Protein AF-0000000068605103 (afdb_homodimer)

InterPro domains:
  IPR018706 Protein of unknown function DUF2214, membrane [PF09980] (29-174)

Foldseek 3Di:
DPPPPPPPPPPPPPPPPPPPLPDADPVVLVVLVVLQVVLLVLLLVLLVLLLVLQAWQHDPVSLVSNLVSLVSNVVSLVSNVVSVVCQQPPRHPHVLFLLQFQLSLVLLLLSLLLVLLSLQVNLLSVVQVVCVVVVNHDIHDRVNSVVNNVSSVSNNVSSVCSVVSVVCSSVRVRGGNPHGSCVSVVVSVVSNVVSNVVSNVCNVPPDDDDD/DPPPPPPPPPPPPPPVPPPPLPPADPVVLVVLVVLQVVLLVLLLVLLVLLLVLQAWQHDPVSLVSNLVSLVSNVVSLVSNVVSVVCQQPPRHPHVLQLLQQQLSLVLLLLSLLLVLLSLQVNLLSVVQVVCVVVVNHDIHDRVNSVSNNVSSVSNNVSSVCSVVSVVCSSVRNRGGNPHGSCVSVVVSVVSNVVSNVVSNVCNVPPDDDDD

Solvent-accessible surface area (backbone atoms only — not comparable to full-atom values): 22193 Å² total; per-residue (Å²): 134,82,78,78,77,76,75,71,78,78,74,76,72,71,70,76,69,70,76,71,78,72,78,74,54,50,66,61,38,17,49,36,49,21,44,26,51,46,14,50,51,40,30,42,34,19,48,46,49,37,58,71,55,61,44,52,60,52,52,70,67,47,51,50,49,41,50,51,22,52,50,46,26,53,54,19,49,50,39,27,53,53,24,44,51,45,30,39,59,65,56,55,85,29,44,75,53,52,45,14,20,60,39,46,38,50,33,51,34,45,47,39,53,38,58,23,52,44,42,23,49,51,50,49,50,51,52,50,52,52,31,42,74,71,70,54,73,68,66,45,44,60,67,58,30,52,52,44,44,54,50,48,51,52,35,54,52,38,66,64,44,37,48,46,32,48,28,33,38,77,52,47,76,59,56,33,86,86,47,53,46,61,74,47,48,48,61,39,54,53,47,37,54,53,41,34,53,50,23,45,50,50,45,76,65,64,75,75,80,80,129,133,84,79,76,79,76,77,71,78,78,73,76,74,72,70,75,68,70,76,73,79,73,78,74,54,47,65,62,39,16,51,35,50,22,45,27,52,45,15,49,52,41,30,42,34,18,50,44,47,38,57,72,56,61,43,52,60,52,52,71,68,47,52,49,51,40,51,52,23,53,50,47,26,51,55,18,49,50,39,27,52,54,24,44,49,45,30,40,58,67,56,55,83,28,45,76,53,52,44,16,21,60,34,45,39,49,32,51,34,46,49,37,54,40,57,24,53,45,41,24,50,52,50,48,50,49,51,50,52,53,31,43,76,71,70,54,73,69,66,46,43,61,69,58,28,50,54,43,47,54,50,48,51,53,36,52,52,36,66,65,44,37,49,45,33,49,28,30,33,76,55,49,52,67,57,32,85,84,47,52,46,60,73,47,47,48,61,39,55,52,46,37,54,53,41,33,52,51,23,45,50,49,45,76,66,63,74,77,79,80,128

Radius of gyration: 28.88 Å; Cα contacts (8 Å, |Δi|>4): 483; chains: 2; bounding box: 96×105×71 Å

Structure (mmCIF, N/CA/C/O backbone):
data_AF-0000000068605103-model_v1
#
loop_
_entity.id
_entity.type
_entity.pdbx_description
1 polymer 'Uncharacterized protein'
#
loop_
_atom_site.group_PDB
_atom_site.id
_atom_site.type_symbol
_atom_site.label_atom_id
_atom_site.label_alt_id
_atom_site.label_comp_id
_atom_site.label_asym_id
_atom_site.label_entity_id
_atom_site.label_seq_id
_atom_site.pdbx_PDB_ins_code
_atom_site.Cartn_x
_atom_site.Cartn_y
_atom_site.Cartn_z
_atom_site.occupancy
_atom_site.B_iso_or_equiv
_atom_site.auth_seq_id
_atom_site.auth_comp_id
_atom_site.auth_asym_id
_atom_site.auth_atom_id
_atom_site.pdbx_PDB_model_num
ATOM 1 N N . MET A 1 1 ? 50.688 -70.75 -9.922 1 29.94 1 MET A N 1
ATOM 2 C CA . MET A 1 1 ? 49.281 -70.562 -10.25 1 29.94 1 MET A CA 1
ATOM 3 C C . MET A 1 1 ? 48.719 -69.312 -9.57 1 29.94 1 MET A C 1
ATOM 5 O O . MET A 1 1 ? 48.219 -69.375 -8.445 1 29.94 1 MET A O 1
ATOM 9 N N . LYS A 1 2 ? 49.5 -68.188 -9.656 1 34 2 LYS A N 1
ATOM 10 C CA . LYS A 1 2 ? 49.188 -66.938 -9.055 1 34 2 LYS A CA 1
ATOM 11 C C . LYS A 1 2 ? 47.875 -66.375 -9.617 1 34 2 LYS A C 1
ATOM 13 O O . LYS A 1 2 ? 47.75 -66.125 -10.82 1 34 2 LYS A O 1
ATOM 18 N N . LYS A 1 3 ? 46.719 -66.812 -8.992 1 37.5 3 LYS A N 1
ATOM 19 C CA . LYS A 1 3 ? 45.375 -66.375 -9.344 1 37.5 3 LYS A CA 1
ATOM 20 C C . LYS A 1 3 ? 45.281 -64.812 -9.258 1 37.5 3 LYS A C 1
ATOM 22 O O . LYS A 1 3 ? 45.531 -64.25 -8.195 1 37.5 3 LYS A O 1
ATOM 27 N N . THR A 1 4 ? 45.625 -64.062 -10.297 1 34.16 4 THR A N 1
ATOM 28 C CA . THR A 1 4 ? 45.438 -62.656 -10.461 1 34.16 4 THR A CA 1
ATOM 29 C C . THR A 1 4 ? 43.969 -62.281 -10.258 1 34.16 4 THR A C 1
ATOM 31 O O . THR A 1 4 ? 43.094 -62.719 -11.016 1 34.16 4 THR A O 1
ATOM 34 N N . VAL A 1 5 ? 43.531 -62.062 -8.969 1 35.25 5 VAL A N 1
ATOM 35 C CA . VAL A 1 5 ? 42.188 -61.625 -8.594 1 35.25 5 VAL A CA 1
ATOM 36 C C . VAL A 1 5 ? 41.844 -60.344 -9.32 1 35.25 5 VAL A C 1
ATOM 38 O O . VAL A 1 5 ? 42.562 -59.344 -9.195 1 35.25 5 VAL A O 1
ATOM 41 N N . ALA A 1 6 ? 41.281 -60.406 -10.547 1 37.56 6 ALA A N 1
ATOM 42 C CA . ALA A 1 6 ? 40.719 -59.312 -11.305 1 37.56 6 ALA A CA 1
ATOM 43 C C . ALA A 1 6 ? 39.75 -58.5 -10.445 1 37.56 6 ALA A C 1
ATOM 45 O O . ALA A 1 6 ? 38.75 -59.031 -9.945 1 37.56 6 ALA A O 1
ATOM 46 N N . ILE A 1 7 ? 40.219 -57.531 -9.625 1 36.25 7 ILE A N 1
ATOM 47 C CA . ILE A 1 7 ? 39.406 -56.594 -8.867 1 36.25 7 ILE A CA 1
ATOM 48 C C . ILE A 1 7 ? 38.531 -55.812 -9.82 1 36.25 7 ILE A C 1
ATOM 50 O O . ILE A 1 7 ? 39 -55.062 -10.664 1 36.25 7 ILE A O 1
ATOM 54 N N . ALA A 1 8 ? 37.438 -56.438 -10.359 1 39.22 8 ALA A N 1
ATOM 55 C CA . ALA A 1 8 ? 36.469 -55.656 -11.133 1 39.22 8 ALA A CA 1
ATOM 56 C C . ALA A 1 8 ? 36.062 -54.406 -10.367 1 39.22 8 ALA A C 1
ATOM 58 O O . ALA A 1 8 ? 35.719 -54.5 -9.188 1 39.22 8 ALA A O 1
ATOM 59 N N . PRO A 1 9 ? 36.531 -53.188 -10.797 1 35.81 9 PRO A N 1
ATOM 60 C CA . PRO A 1 9 ? 36.031 -51.969 -10.156 1 35.81 9 PRO A CA 1
ATOM 61 C C . PRO A 1 9 ? 34.5 -51.875 -10.117 1 35.81 9 PRO A C 1
ATOM 63 O O . PRO A 1 9 ? 33.844 -52.125 -11.125 1 35.81 9 PRO A O 1
ATOM 66 N N . ALA A 1 10 ? 33.875 -52.312 -8.977 1 37.91 10 ALA A N 1
ATOM 67 C CA . ALA A 1 10 ? 32.469 -52 -8.734 1 37.91 10 ALA A CA 1
ATOM 68 C C . ALA A 1 10 ? 32.156 -50.531 -9.047 1 37.91 10 ALA A C 1
ATOM 70 O O . ALA A 1 10 ? 32.719 -49.625 -8.422 1 37.91 10 ALA A O 1
ATOM 71 N N . VAL A 1 11 ? 31.906 -50.219 -10.367 1 36.34 11 VAL A N 1
ATOM 72 C CA . VAL A 1 11 ? 31.359 -48.906 -10.68 1 36.34 11 VAL A CA 1
ATOM 73 C C . VAL A 1 11 ? 30.156 -48.625 -9.773 1 36.34 11 VAL A C 1
ATOM 75 O O . VAL A 1 11 ? 29.203 -49.375 -9.742 1 36.34 11 VAL A O 1
ATOM 78 N N . LEU A 1 12 ? 30.328 -48.031 -8.602 1 35.56 12 LEU A N 1
ATOM 79 C CA . LEU A 1 12 ? 29.281 -47.438 -7.785 1 35.56 12 LEU A CA 1
ATOM 80 C C . LEU A 1 12 ? 28.312 -46.656 -8.648 1 35.56 12 LEU A C 1
ATOM 82 O O . LEU A 1 12 ? 28.672 -45.625 -9.25 1 35.56 12 LEU A O 1
ATOM 86 N N . GLY A 1 13 ? 27.5 -47.375 -9.453 1 31.44 13 GLY A N 1
ATOM 87 C CA . GLY A 1 13 ? 26.391 -46.656 -10.047 1 31.44 13 GLY A CA 1
ATOM 88 C C . GLY A 1 13 ? 25.672 -45.75 -9.055 1 31.44 13 GLY A C 1
ATOM 89 O O . GLY A 1 13 ? 24.969 -46.25 -8.172 1 31.44 13 GLY A O 1
ATOM 90 N N . MET A 1 14 ? 26.281 -44.688 -8.555 1 35.03 14 MET A N 1
ATOM 91 C CA . MET A 1 14 ? 25.5 -43.719 -7.824 1 35.03 14 MET A CA 1
ATOM 92 C C . MET A 1 14 ? 24.188 -43.406 -8.539 1 35.03 14 MET A C 1
ATOM 94 O O . MET A 1 14 ? 24.188 -42.875 -9.641 1 35.03 14 MET A O 1
ATOM 98 N N . CYS A 1 15 ? 23.219 -44.312 -8.492 1 35.41 15 CYS A N 1
ATOM 99 C CA . CYS A 1 15 ? 21.875 -43.875 -8.875 1 35.41 15 CYS A CA 1
ATOM 100 C C . CYS A 1 15 ? 21.594 -42.469 -8.359 1 35.41 15 CYS A C 1
ATOM 102 O O . CYS A 1 15 ? 21.688 -42.219 -7.16 1 35.41 15 CYS A O 1
ATOM 104 N N . ALA A 1 16 ? 21.859 -41.438 -9.117 1 36.69 16 ALA A N 1
ATOM 105 C CA . ALA A 1 16 ? 21.281 -40.125 -8.852 1 36.69 16 ALA A CA 1
ATOM 106 C C . ALA A 1 16 ? 19.828 -40.219 -8.414 1 36.69 16 ALA A C 1
ATOM 108 O O . ALA A 1 16 ? 18.953 -40.562 -9.211 1 36.69 16 ALA A O 1
ATOM 109 N N . ALA A 1 17 ? 19.531 -40.938 -7.305 1 37.88 17 ALA A N 1
ATOM 110 C CA . ALA A 1 17 ? 18.203 -40.625 -6.789 1 37.88 17 ALA A CA 1
ATOM 111 C C . ALA A 1 17 ? 17.812 -39.188 -7.09 1 37.88 17 ALA A C 1
ATOM 113 O O . ALA A 1 17 ? 18.547 -38.25 -6.75 1 37.88 17 ALA A O 1
ATOM 114 N N . GLY A 1 18 ? 17.25 -38.875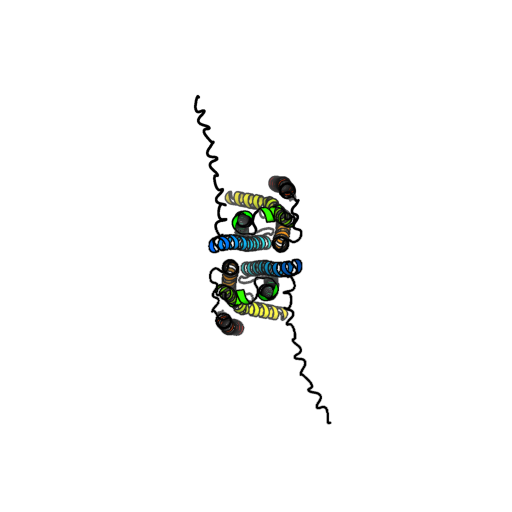 -8.156 1 39.62 18 GLY A N 1
ATOM 115 C CA . GLY A 1 18 ? 16.641 -37.594 -8.383 1 39.62 18 GLY A CA 1
ATOM 116 C C . GLY A 1 18 ? 16.156 -36.906 -7.109 1 39.62 18 GLY A C 1
ATOM 117 O O . GLY A 1 18 ? 15.461 -37.531 -6.305 1 39.62 18 GLY A O 1
ATOM 118 N N . ALA A 1 19 ? 16.953 -36.094 -6.445 1 40.22 19 ALA A N 1
ATOM 119 C CA . ALA A 1 19 ? 16.438 -35.25 -5.371 1 40.22 19 ALA A CA 1
ATOM 120 C C . ALA A 1 19 ? 14.938 -35 -5.527 1 40.22 19 ALA A C 1
ATOM 122 O O . ALA A 1 19 ? 14.5 -34.406 -6.512 1 40.22 19 ALA A O 1
ATOM 123 N N . ALA A 1 20 ? 14.094 -35.812 -5.223 1 44.03 20 ALA A N 1
ATOM 124 C CA . ALA A 1 20 ? 12.656 -35.531 -5.121 1 44.03 20 ALA A CA 1
ATOM 125 C C . ALA A 1 20 ? 12.398 -34.062 -4.77 1 44.03 20 ALA A C 1
ATOM 127 O O . ALA A 1 20 ? 12.945 -33.562 -3.795 1 44.03 20 ALA A O 1
ATOM 128 N N . GLU A 1 21 ? 12.273 -32.938 -5.629 1 51.22 21 GLU A N 1
ATOM 129 C CA . GLU A 1 21 ? 11.844 -31.547 -5.422 1 51.22 21 GLU A CA 1
ATOM 130 C C . GLU A 1 21 ? 10.914 -31.438 -4.219 1 51.22 21 GLU A C 1
ATOM 132 O O . GLU A 1 21 ? 9.797 -31.953 -4.238 1 51.22 21 GLU A O 1
ATOM 137 N N . ALA A 1 22 ? 11.391 -31.594 -3.021 1 55.94 22 ALA A N 1
ATOM 138 C CA . ALA A 1 22 ? 10.625 -31.453 -1.785 1 55.94 22 ALA A CA 1
ATOM 139 C C . ALA A 1 22 ? 9.445 -30.5 -1.97 1 55.94 22 ALA A C 1
ATOM 141 O O . ALA A 1 22 ? 9.586 -29.438 -2.582 1 55.94 22 ALA A O 1
ATOM 142 N N . ALA A 1 23 ? 8.266 -30.953 -1.897 1 77.44 23 ALA A N 1
ATOM 143 C CA . ALA A 1 23 ? 7.02 -30.203 -2.029 1 77.44 23 ALA A CA 1
ATOM 144 C C . ALA A 1 23 ? 7.059 -28.922 -1.208 1 77.44 23 ALA A C 1
ATOM 146 O O . ALA A 1 23 ? 7.539 -28.922 -0.072 1 77.44 23 ALA A O 1
ATOM 147 N N . VAL A 1 24 ? 6.98 -27.703 -1.813 1 88.94 24 VAL A N 1
ATOM 148 C CA . VAL A 1 24 ? 6.961 -26.375 -1.186 1 88.94 24 VAL A CA 1
ATOM 149 C C . VAL A 1 24 ? 5.891 -26.344 -0.098 1 88.94 24 VAL A C 1
ATOM 151 O O . VAL A 1 24 ? 4.75 -26.75 -0.326 1 88.94 24 VAL A O 1
ATOM 154 N N . ASP A 1 25 ? 6.305 -26.094 1.139 1 96.31 25 ASP A N 1
ATOM 155 C CA . ASP A 1 25 ? 5.359 -25.891 2.234 1 96.31 25 ASP A CA 1
ATOM 156 C C . ASP A 1 25 ? 4.445 -24.703 1.96 1 96.31 25 ASP A C 1
ATOM 158 O O . ASP A 1 25 ? 4.902 -23.562 1.893 1 96.31 25 ASP A O 1
ATOM 162 N N . PRO A 1 26 ? 3.166 -25 1.831 1 97.19 26 PRO A N 1
ATOM 163 C CA . PRO A 1 26 ? 2.258 -23.906 1.462 1 97.19 26 PRO A CA 1
ATOM 164 C C . PRO A 1 26 ? 2.203 -22.812 2.514 1 97.19 26 PRO A C 1
ATOM 166 O O . PRO A 1 26 ? 2.023 -21.625 2.176 1 97.19 26 PRO A O 1
ATOM 169 N N . VAL A 1 27 ? 2.334 -23.156 3.707 1 98.25 27 VAL A N 1
ATOM 170 C CA . VAL A 1 27 ? 2.275 -22.156 4.777 1 98.25 27 VAL A CA 1
ATOM 171 C C . VAL A 1 27 ? 3.531 -21.297 4.746 1 98.25 27 VAL A C 1
ATOM 173 O O . VAL A 1 27 ? 3.445 -20.062 4.816 1 98.25 27 VAL A O 1
ATOM 176 N N . ALA A 1 28 ? 4.656 -21.891 4.613 1 98.38 28 ALA A N 1
ATOM 177 C CA . ALA A 1 28 ? 5.895 -21.141 4.488 1 98.38 28 ALA A CA 1
ATOM 178 C C . ALA A 1 28 ? 5.859 -20.234 3.26 1 98.38 28 ALA A C 1
ATOM 180 O O . ALA A 1 28 ? 6.273 -19.062 3.324 1 98.38 28 ALA A O 1
ATOM 181 N N . SER A 1 29 ? 5.371 -20.766 2.186 1 98.62 29 SER A N 1
ATOM 182 C CA . SER A 1 29 ? 5.199 -19.969 0.969 1 98.62 29 SER A CA 1
ATOM 183 C C . SER A 1 29 ? 4.277 -18.781 1.207 1 98.62 29 SER A C 1
ATOM 185 O O . SER A 1 29 ? 4.555 -17.672 0.75 1 98.62 29 SER A O 1
ATOM 187 N N . ALA A 1 30 ? 3.248 -19.016 1.954 1 98.75 30 ALA A N 1
ATOM 188 C CA . ALA A 1 30 ? 2.281 -17.953 2.248 1 98.75 30 ALA A CA 1
ATOM 189 C C . ALA A 1 30 ? 2.916 -16.844 3.08 1 98.75 30 ALA A C 1
ATOM 191 O O . ALA A 1 30 ? 2.664 -15.664 2.842 1 98.75 30 ALA A O 1
ATOM 192 N N . PHE A 1 31 ? 3.709 -17.25 3.982 1 98.75 31 PHE A N 1
ATOM 193 C CA . PHE A 1 31 ? 4.301 -16.25 4.852 1 98.75 31 PHE A CA 1
ATOM 194 C C . PHE A 1 31 ? 5.363 -15.445 4.109 1 98.75 31 PHE A C 1
ATOM 196 O O . PHE A 1 31 ? 5.543 -14.258 4.367 1 98.75 31 PHE A O 1
ATOM 203 N N . ALA A 1 32 ? 6.062 -16.062 3.17 1 98.75 32 ALA A N 1
ATOM 204 C CA . ALA A 1 32 ? 6.965 -15.289 2.314 1 98.75 32 ALA A CA 1
ATOM 205 C C . ALA A 1 32 ? 6.191 -14.281 1.472 1 98.75 32 ALA A C 1
ATOM 207 O O . ALA A 1 32 ? 6.598 -13.125 1.357 1 98.75 32 ALA A O 1
ATOM 208 N N . ALA A 1 33 ? 5.094 -14.719 0.941 1 98.81 33 ALA A N 1
ATOM 209 C CA . ALA A 1 33 ? 4.25 -13.828 0.149 1 98.81 33 ALA A CA 1
ATOM 210 C C . ALA A 1 33 ? 3.684 -12.703 1.01 1 98.81 33 ALA A C 1
ATOM 212 O O . ALA A 1 33 ? 3.699 -11.531 0.608 1 98.81 33 ALA A O 1
ATOM 213 N N . TYR A 1 34 ? 3.248 -13.102 2.164 1 98.88 34 TYR A N 1
ATOM 214 C CA . TYR A 1 34 ? 2.697 -12.086 3.053 1 98.88 34 TYR A CA 1
ATOM 215 C C . TYR A 1 34 ? 3.758 -11.055 3.43 1 98.88 34 TYR A C 1
ATOM 217 O O . TYR A 1 34 ? 3.486 -9.852 3.445 1 98.88 34 TYR A O 1
ATOM 225 N N . GLY A 1 35 ? 4.926 -11.555 3.826 1 98.94 35 GLY A N 1
ATOM 226 C CA . GLY A 1 35 ? 6.004 -10.625 4.117 1 98.94 35 GLY A CA 1
ATOM 227 C C . GLY A 1 35 ? 6.25 -9.633 2.996 1 98.94 35 GLY A C 1
ATOM 228 O O . GLY A 1 35 ? 6.484 -8.445 3.25 1 98.94 35 GLY A O 1
ATOM 229 N N . HIS A 1 36 ? 6.188 -10.094 1.746 1 98.94 36 HIS A N 1
ATOM 230 C CA . HIS A 1 36 ? 6.383 -9.25 0.574 1 98.94 36 HIS A CA 1
ATOM 231 C C . HIS A 1 36 ? 5.281 -8.203 0.457 1 98.94 36 HIS A C 1
ATOM 233 O O . HIS A 1 36 ? 5.559 -7.016 0.277 1 98.94 36 HIS A O 1
ATOM 239 N N . TYR A 1 37 ? 4.043 -8.547 0.639 1 98.88 37 TYR A N 1
ATOM 240 C CA . TYR A 1 37 ? 2.902 -7.645 0.527 1 98.88 37 TYR A CA 1
ATOM 241 C C . TYR A 1 37 ? 2.873 -6.66 1.689 1 98.88 37 TYR A C 1
ATOM 243 O O . TYR A 1 37 ? 2.531 -5.488 1.51 1 98.88 37 TYR A O 1
ATOM 251 N N . LEU A 1 38 ? 3.23 -7.215 2.871 1 98.88 38 LEU A N 1
ATOM 252 C CA . LEU A 1 38 ? 3.299 -6.324 4.023 1 98.88 38 LEU A CA 1
ATOM 253 C C . LEU A 1 38 ? 4.367 -5.254 3.818 1 98.88 38 LEU A C 1
ATOM 255 O O . LEU A 1 38 ? 4.16 -4.09 4.18 1 98.88 38 LEU A O 1
ATOM 259 N N . GLY A 1 39 ? 5.5 -5.715 3.289 1 98.88 39 GLY A N 1
ATOM 260 C CA . GLY A 1 39 ? 6.516 -4.734 2.936 1 98.88 39 GLY A CA 1
ATOM 261 C C . GLY A 1 39 ? 6.004 -3.66 1.998 1 98.88 39 GLY A C 1
ATOM 262 O O . GLY A 1 39 ? 6.285 -2.475 2.191 1 98.88 39 GLY A O 1
ATOM 263 N N . LEU A 1 40 ? 5.238 -4.047 1.009 1 98.81 40 LEU A N 1
ATOM 264 C CA . LEU A 1 40 ? 4.652 -3.09 0.077 1 98.81 40 LEU A CA 1
ATOM 265 C C . LEU A 1 40 ? 3.73 -2.119 0.805 1 98.81 40 LEU A C 1
ATOM 267 O O . LEU A 1 40 ? 3.791 -0.908 0.578 1 98.81 40 LEU A O 1
ATOM 271 N N . VAL A 1 41 ? 2.889 -2.582 1.665 1 98.94 41 VAL A N 1
ATOM 272 C CA . VAL A 1 41 ? 1.959 -1.756 2.428 1 98.94 41 VAL A CA 1
ATOM 273 C C . VAL A 1 41 ? 2.734 -0.744 3.268 1 98.94 41 VAL A C 1
ATOM 275 O O . VAL A 1 41 ? 2.416 0.447 3.266 1 98.94 41 VAL A O 1
ATOM 278 N N . LEU A 1 42 ? 3.76 -1.237 3.893 1 98.94 42 LEU A N 1
ATOM 279 C CA . LEU A 1 42 ? 4.547 -0.384 4.777 1 98.94 42 LEU A CA 1
ATOM 280 C C . LEU A 1 42 ? 5.328 0.654 3.979 1 98.94 42 LEU A C 1
ATOM 282 O O . LEU A 1 42 ? 5.465 1.801 4.41 1 98.94 42 LEU A O 1
ATOM 286 N N . VAL A 1 43 ? 5.809 0.247 2.822 1 98.94 43 VAL A N 1
ATOM 287 C CA . VAL A 1 43 ? 6.52 1.19 1.968 1 98.94 43 VAL A CA 1
ATOM 288 C C . VAL A 1 43 ? 5.574 2.305 1.526 1 98.94 43 VAL A C 1
ATOM 290 O O . VAL A 1 43 ? 5.914 3.488 1.616 1 98.94 43 VAL A O 1
ATOM 293 N N . VAL A 1 44 ? 4.406 1.984 1.077 1 98.94 44 VAL A N 1
ATOM 294 C CA . VAL A 1 44 ? 3.438 2.973 0.612 1 98.94 44 VAL A CA 1
ATOM 295 C C . VAL A 1 44 ? 3.049 3.896 1.764 1 98.94 44 VAL A C 1
ATOM 297 O O . VAL A 1 44 ? 3.004 5.117 1.6 1 98.94 44 VAL A O 1
ATOM 300 N N . GLY A 1 45 ? 2.777 3.275 2.922 1 98.94 45 GLY A N 1
ATOM 301 C CA . GLY A 1 45 ? 2.445 4.094 4.078 1 98.94 45 GLY A CA 1
ATOM 302 C C . GLY A 1 45 ? 3.557 5.043 4.473 1 98.94 45 GLY A C 1
ATOM 303 O O . GLY A 1 45 ? 3.305 6.215 4.766 1 98.94 45 GLY A O 1
ATOM 304 N N . ALA A 1 46 ? 4.746 4.547 4.496 1 98.94 46 ALA A N 1
ATOM 305 C CA . ALA A 1 46 ? 5.891 5.363 4.902 1 98.94 46 ALA A CA 1
ATOM 306 C C . ALA A 1 46 ? 6.137 6.492 3.91 1 98.94 46 ALA A C 1
ATOM 308 O O . ALA A 1 46 ? 6.371 7.637 4.309 1 98.94 46 ALA A O 1
ATOM 309 N N . LEU A 1 47 ? 6.074 6.191 2.637 1 98.94 47 LEU A N 1
ATOM 310 C CA . LEU A 1 47 ? 6.309 7.211 1.62 1 98.94 47 LEU A CA 1
ATOM 311 C C . LEU A 1 47 ? 5.191 8.25 1.632 1 98.94 47 LEU A C 1
ATOM 313 O O . LEU A 1 47 ? 5.449 9.445 1.446 1 98.94 47 LEU A O 1
ATOM 317 N N . THR A 1 48 ? 3.973 7.812 1.804 1 98.94 48 THR A N 1
ATOM 318 C CA . THR A 1 48 ? 2.861 8.75 1.937 1 98.94 48 THR A CA 1
ATOM 319 C C . THR A 1 48 ? 3.068 9.664 3.141 1 98.94 48 THR A C 1
ATOM 321 O O . THR A 1 48 ? 2.854 10.875 3.049 1 98.94 48 THR A O 1
ATOM 324 N N . THR A 1 49 ? 3.525 9.109 4.207 1 98.94 49 THR A N 1
ATOM 325 C CA . THR A 1 49 ? 3.811 9.883 5.41 1 98.94 49 THR A CA 1
ATOM 326 C C . THR A 1 49 ? 4.902 10.914 5.145 1 98.94 49 THR A C 1
ATOM 328 O O . THR A 1 49 ? 4.77 12.086 5.52 1 98.94 49 THR A O 1
ATOM 331 N N . GLU A 1 50 ? 5.938 10.438 4.492 1 98.94 50 GLU A N 1
ATOM 332 C CA . GLU A 1 50 ? 7.004 11.375 4.16 1 98.94 50 GLU A CA 1
ATOM 333 C C . GLU A 1 50 ? 6.488 12.508 3.279 1 98.94 50 GLU A C 1
ATOM 335 O O . GLU A 1 50 ? 6.773 13.68 3.533 1 98.94 50 GLU A O 1
ATOM 340 N N . ARG A 1 51 ? 5.719 12.195 2.299 1 98.94 51 ARG A N 1
ATOM 341 C CA . ARG A 1 51 ? 5.23 13.172 1.335 1 98.94 51 ARG A CA 1
ATOM 342 C C . ARG A 1 51 ? 4.359 14.227 2.016 1 98.94 51 ARG A C 1
ATOM 344 O O . ARG A 1 51 ? 4.41 15.406 1.658 1 98.94 51 ARG A O 1
ATOM 351 N N . LEU A 1 52 ? 3.631 13.82 2.988 1 98.75 52 LEU A N 1
ATOM 352 C CA . LEU A 1 52 ? 2.686 14.719 3.648 1 98.75 52 LEU A CA 1
ATOM 353 C C . LEU A 1 52 ? 3.373 15.508 4.758 1 98.75 52 LEU A C 1
ATOM 355 O O . LEU A 1 52 ? 2.879 16.562 5.172 1 98.75 52 LEU A O 1
ATOM 359 N N . THR A 1 53 ? 4.43 14.992 5.234 1 98.75 53 THR A N 1
ATOM 360 C CA . THR A 1 53 ? 5.09 15.602 6.387 1 98.75 53 THR A CA 1
ATOM 361 C C . THR A 1 53 ? 6.102 16.656 5.934 1 98.75 53 THR A C 1
ATOM 363 O O . THR A 1 53 ? 6.219 17.703 6.555 1 98.75 53 THR A O 1
ATOM 366 N N . VAL A 1 54 ? 6.785 16.375 4.848 1 98.81 54 VAL A N 1
ATOM 367 C CA . VAL A 1 54 ? 7.918 17.203 4.438 1 98.81 54 VAL A CA 1
ATOM 368 C C . VAL A 1 54 ? 7.426 18.578 3.982 1 98.81 54 VAL A C 1
ATOM 370 O O . VAL A 1 54 ? 6.609 18.672 3.064 1 98.81 54 VAL A O 1
ATOM 373 N N . LYS A 1 55 ? 7.883 19.594 4.617 1 98.44 55 LYS A N 1
ATOM 374 C CA . LYS A 1 55 ? 7.652 21 4.27 1 98.44 55 LYS A CA 1
ATOM 375 C C . LYS A 1 55 ? 8.68 21.906 4.945 1 98.44 55 LYS A C 1
ATOM 377 O O . LYS A 1 55 ? 9.438 21.453 5.812 1 98.44 55 LYS A O 1
ATOM 382 N N . ALA A 1 56 ? 8.711 23.141 4.535 1 98.25 56 ALA A N 1
ATOM 383 C CA . ALA A 1 56 ? 9.594 24.109 5.184 1 98.25 56 ALA A CA 1
ATOM 384 C C . ALA A 1 56 ? 9.148 24.375 6.621 1 98.25 56 ALA A C 1
ATOM 386 O O . ALA A 1 56 ? 7.957 24.328 6.93 1 98.25 56 ALA A O 1
ATOM 387 N N . ASN A 1 57 ? 10.094 24.609 7.5 1 97.56 57 ASN A N 1
ATOM 388 C CA . ASN A 1 57 ? 9.859 25.047 8.875 1 97.56 57 ASN A CA 1
ATOM 389 C C . ASN A 1 57 ? 9.023 24.031 9.648 1 97.56 57 ASN A C 1
ATOM 391 O O . ASN A 1 57 ? 8.086 24.406 10.352 1 97.56 57 ASN A O 1
ATOM 395 N N . MET A 1 58 ? 9.43 22.828 9.477 1 96.5 58 MET A N 1
ATOM 396 C CA . MET A 1 58 ? 8.75 21.75 10.18 1 96.5 58 MET A CA 1
ATOM 397 C C . MET A 1 58 ? 8.953 21.859 11.688 1 96.5 58 MET A C 1
ATOM 399 O O . MET A 1 58 ? 10.016 22.297 12.141 1 96.5 58 MET A O 1
ATOM 403 N N . SER A 1 59 ? 7.91 21.469 12.406 1 95.38 59 SER A N 1
ATOM 404 C CA . SER A 1 59 ? 8.039 21.344 13.852 1 95.38 59 SER A CA 1
ATOM 405 C C . SER A 1 59 ? 8.93 20.172 14.227 1 95.38 59 SER A C 1
ATOM 407 O O . SER A 1 59 ? 9.281 19.359 13.375 1 95.38 59 SER A O 1
ATOM 409 N N . GLU A 1 60 ? 9.258 20.094 15.516 1 94.38 60 GLU A N 1
ATOM 410 C CA . GLU A 1 60 ? 10.055 18.969 16.016 1 94.38 60 GLU A CA 1
ATOM 411 C C . GLU A 1 60 ? 9.32 17.641 15.844 1 94.38 60 GLU A C 1
ATOM 413 O O . GLU A 1 60 ? 9.93 16.625 15.492 1 94.38 60 GLU A O 1
ATOM 418 N N . ASP A 1 61 ? 8.062 17.688 16.094 1 95.88 61 ASP A N 1
ATOM 419 C CA . ASP 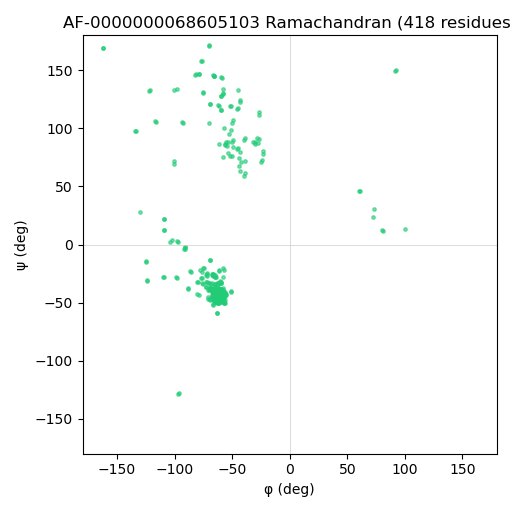A 1 61 ? 7.258 16.469 15.945 1 95.88 61 ASP A CA 1
ATOM 420 C C . ASP A 1 61 ? 7.246 16 14.492 1 95.88 61 ASP A C 1
ATOM 422 O O . ASP A 1 61 ? 7.273 14.797 14.219 1 95.88 61 ASP A O 1
ATOM 426 N N . GLU A 1 62 ? 7.172 16.891 13.625 1 97.69 62 GLU A N 1
ATOM 427 C CA . GLU A 1 62 ? 7.188 16.562 12.203 1 97.69 62 GLU A CA 1
ATOM 428 C C . GLU A 1 62 ? 8.539 15.992 11.789 1 97.69 62 GLU A C 1
ATOM 430 O O . GLU A 1 62 ? 8.609 15.047 11 1 97.69 62 GLU A O 1
ATOM 435 N N . GLU A 1 63 ? 9.602 16.578 12.312 1 97.62 63 GLU A N 1
ATOM 436 C CA . GLU A 1 63 ? 10.93 16.047 12.039 1 97.62 63 GLU A CA 1
ATOM 437 C C . GLU A 1 63 ? 11.062 14.602 12.539 1 97.62 63 GLU A C 1
ATOM 439 O O . GLU A 1 63 ? 11.602 13.75 11.836 1 97.62 63 GLU A O 1
ATOM 444 N N . GLN A 1 64 ? 10.57 14.398 13.695 1 97.62 64 GLN A N 1
ATOM 445 C CA . GLN A 1 64 ? 10.625 13.055 14.25 1 97.62 64 GLN A CA 1
ATOM 446 C C . GLN A 1 64 ? 9.781 12.086 13.43 1 97.62 64 GLN A C 1
ATOM 448 O O . GLN A 1 64 ? 10.188 10.938 13.211 1 97.62 64 GLN A O 1
ATOM 453 N N . ARG A 1 65 ? 8.617 12.508 13.016 1 98.62 65 ARG A N 1
ATOM 454 C CA . ARG A 1 65 ? 7.773 11.695 12.148 1 98.62 65 ARG A CA 1
ATOM 455 C C . ARG A 1 65 ? 8.516 11.312 10.867 1 98.62 65 ARG A C 1
ATOM 457 O O . ARG A 1 65 ? 8.391 10.188 10.383 1 98.62 65 ARG A O 1
ATOM 464 N N . LEU A 1 66 ? 9.219 12.234 10.336 1 98.62 66 LEU A N 1
ATOM 465 C CA . LEU A 1 66 ? 10 11.961 9.133 1 98.62 66 LEU A CA 1
ATOM 466 C C . LEU A 1 66 ? 11.062 10.898 9.398 1 98.62 66 LEU A C 1
ATOM 468 O O . LEU A 1 66 ? 11.281 10.016 8.57 1 98.62 66 LEU A O 1
ATOM 472 N N . VAL A 1 67 ? 11.75 10.953 10.508 1 98.69 67 VAL A N 1
ATOM 473 C CA . VAL A 1 67 ? 12.758 9.961 10.875 1 98.69 67 VAL A CA 1
ATOM 474 C C . VAL A 1 67 ? 12.125 8.578 10.953 1 98.69 67 VAL A C 1
ATOM 476 O O . VAL A 1 67 ? 12.656 7.609 10.406 1 98.69 67 VAL A O 1
ATOM 479 N N . ILE A 1 68 ? 11.008 8.531 11.625 1 98.88 68 ILE A N 1
ATOM 480 C CA . ILE A 1 68 ? 10.328 7.254 11.805 1 98.88 68 ILE A CA 1
ATOM 481 C C . ILE A 1 68 ? 9.867 6.723 10.453 1 98.88 68 ILE A C 1
ATOM 483 O O . ILE A 1 68 ? 10.094 5.555 10.125 1 98.88 68 ILE A O 1
ATOM 487 N N . ALA A 1 69 ? 9.234 7.582 9.648 1 98.94 69 ALA A N 1
ATOM 488 C CA . ALA A 1 69 ? 8.727 7.168 8.336 1 98.94 69 ALA A CA 1
ATOM 489 C C . ALA A 1 69 ? 9.859 6.672 7.445 1 98.94 69 ALA A C 1
ATOM 491 O O . ALA A 1 69 ? 9.734 5.641 6.781 1 98.94 69 ALA A O 1
ATOM 492 N N . ASP A 1 70 ? 10.945 7.406 7.438 1 98.94 70 ASP A N 1
ATOM 493 C CA . ASP A 1 70 ? 12.086 7.008 6.621 1 98.94 70 ASP A CA 1
ATOM 494 C C . ASP A 1 70 ? 12.664 5.68 7.102 1 98.94 70 ASP A C 1
ATOM 496 O O . ASP A 1 70 ? 13.078 4.848 6.289 1 98.94 70 ASP A O 1
ATOM 500 N N . SER A 1 71 ? 12.758 5.441 8.398 1 98.88 71 SER A N 1
ATOM 501 C CA . SER A 1 71 ? 13.234 4.18 8.953 1 98.88 71 SER A CA 1
ATOM 502 C C . SER A 1 71 ? 12.32 3.021 8.562 1 98.88 71 SER A C 1
ATOM 504 O O . SER A 1 71 ? 12.797 1.961 8.156 1 98.88 71 SER A O 1
ATOM 506 N N . VAL A 1 72 ? 11.008 3.211 8.719 1 98.94 72 VAL A N 1
ATOM 507 C CA . VAL A 1 72 ? 10.039 2.189 8.328 1 98.94 72 VAL A CA 1
ATOM 508 C C . VAL A 1 72 ? 10.188 1.883 6.84 1 98.94 72 VAL A C 1
ATOM 510 O O . VAL A 1 72 ? 10.164 0.718 6.438 1 98.94 72 VAL A O 1
ATOM 513 N N . TYR A 1 73 ? 10.359 2.918 6.043 1 98.94 73 TYR A N 1
ATOM 514 C CA . TYR A 1 73 ? 10.562 2.75 4.605 1 98.94 73 TYR A CA 1
ATOM 515 C C . TYR A 1 73 ? 11.766 1.857 4.328 1 98.94 73 TYR A C 1
ATOM 517 O O . TYR A 1 73 ? 11.672 0.905 3.549 1 98.94 73 TYR A O 1
ATOM 525 N N . GLY A 1 74 ? 12.883 2.131 4.934 1 98.75 74 GLY A N 1
ATOM 526 C CA . GLY A 1 74 ? 14.086 1.334 4.742 1 98.75 74 GLY A CA 1
ATOM 527 C C . GLY A 1 74 ? 13.914 -0.115 5.156 1 98.75 74 GLY A C 1
ATOM 528 O O . GLY A 1 74 ? 14.258 -1.027 4.406 1 98.75 74 GLY A O 1
ATOM 529 N N . ILE A 1 75 ? 13.398 -0.349 6.344 1 98.88 75 ILE A N 1
ATOM 530 C CA . ILE A 1 75 ? 13.188 -1.692 6.875 1 98.88 75 ILE A CA 1
ATOM 531 C C . ILE A 1 75 ? 12.219 -2.455 5.977 1 98.88 75 ILE A C 1
ATOM 533 O O . ILE A 1 75 ? 12.461 -3.617 5.637 1 98.88 75 ILE A O 1
ATOM 537 N N . ALA A 1 76 ? 11.156 -1.785 5.598 1 98.94 76 ALA A N 1
ATOM 538 C CA . ALA A 1 76 ? 10.172 -2.4 4.707 1 98.94 76 ALA A CA 1
ATOM 539 C C . ALA A 1 76 ? 10.789 -2.738 3.355 1 98.94 76 ALA A C 1
ATOM 541 O O . ALA A 1 76 ? 10.484 -3.777 2.768 1 98.94 76 ALA A O 1
ATOM 542 N N . GLY A 1 77 ? 11.602 -1.793 2.838 1 98.75 77 GLY A N 1
ATOM 543 C CA . GLY A 1 77 ? 12.297 -2.082 1.594 1 98.75 77 GLY A CA 1
ATOM 544 C C . GLY A 1 77 ? 13.148 -3.338 1.66 1 98.75 77 GLY A C 1
ATOM 545 O O . GLY A 1 77 ? 13.148 -4.141 0.727 1 98.75 77 GLY A O 1
ATOM 546 N N . VAL A 1 78 ? 13.859 -3.535 2.729 1 98.75 78 VAL A N 1
ATOM 547 C CA . VAL A 1 78 ? 14.672 -4.727 2.936 1 98.75 78 VAL A CA 1
ATOM 548 C C . VAL A 1 78 ? 13.773 -5.957 3.033 1 98.75 78 VAL A C 1
ATOM 550 O O . VAL A 1 78 ? 14.094 -7.012 2.479 1 98.75 78 VAL A O 1
ATOM 553 N N . LEU A 1 79 ? 12.672 -5.867 3.729 1 98.94 79 LEU A N 1
ATOM 554 C CA . LEU A 1 79 ? 11.703 -6.953 3.828 1 98.94 79 LEU A CA 1
ATOM 555 C C . LEU A 1 79 ? 11.203 -7.363 2.445 1 98.94 79 LEU A C 1
ATOM 557 O O . LEU A 1 79 ? 11.141 -8.555 2.135 1 98.94 79 LEU A O 1
ATOM 561 N N . VAL A 1 80 ? 10.844 -6.41 1.616 1 98.94 80 VAL A N 1
ATOM 562 C CA . VAL A 1 80 ? 10.367 -6.688 0.265 1 98.94 80 VAL A CA 1
ATOM 563 C C . VAL A 1 80 ? 11.445 -7.422 -0.524 1 98.94 80 VAL A C 1
ATOM 565 O O . VAL A 1 80 ? 11.164 -8.422 -1.188 1 98.94 80 VAL A O 1
ATOM 568 N N . LEU A 1 81 ? 12.641 -6.945 -0.444 1 98.62 81 LEU A N 1
ATOM 569 C CA . LEU A 1 81 ? 13.742 -7.531 -1.2 1 98.62 81 LEU A CA 1
ATOM 570 C C . LEU A 1 81 ? 14.016 -8.961 -0.745 1 98.62 81 LEU A C 1
ATOM 572 O O . LEU A 1 81 ? 14.172 -9.859 -1.572 1 98.62 81 LEU A O 1
ATOM 576 N N . TYR A 1 82 ? 14.086 -9.172 0.524 1 98.75 82 TYR A N 1
ATOM 577 C CA . TYR A 1 82 ? 14.391 -10.492 1.066 1 98.75 82 TYR A CA 1
ATOM 578 C C . TYR A 1 82 ? 13.289 -11.492 0.73 1 98.75 82 TYR A C 1
ATOM 580 O O . TYR A 1 82 ? 13.562 -12.594 0.255 1 98.75 82 TYR A O 1
ATOM 588 N N . THR A 1 83 ? 12.078 -11.156 0.978 1 98.88 83 THR A N 1
ATOM 589 C CA . THR A 1 83 ? 10.969 -12.062 0.692 1 98.88 83 THR A CA 1
ATOM 590 C C . THR A 1 83 ? 10.797 -12.25 -0.812 1 98.88 83 THR A C 1
ATOM 592 O O . THR A 1 83 ? 10.406 -13.32 -1.269 1 98.88 83 THR A O 1
ATOM 595 N N . GLY A 1 84 ? 11.086 -11.188 -1.588 1 98.69 84 GLY A N 1
ATOM 596 C CA . GLY A 1 84 ? 11.133 -11.352 -3.031 1 98.69 84 GLY A CA 1
ATOM 597 C C . GLY A 1 84 ? 12.148 -12.383 -3.482 1 98.69 84 GLY A C 1
ATOM 598 O O . GLY A 1 84 ? 11.883 -13.188 -4.375 1 98.69 84 GLY A O 1
ATOM 599 N N . TYR A 1 85 ? 13.273 -12.328 -2.893 1 98.44 85 TYR A N 1
ATOM 600 C CA . TYR A 1 85 ? 14.305 -13.32 -3.17 1 98.44 85 TYR A CA 1
ATOM 601 C C . TYR A 1 85 ? 13.805 -14.727 -2.869 1 98.44 85 TYR A C 1
ATOM 603 O O . TYR A 1 85 ? 13.969 -15.641 -3.682 1 98.44 85 TYR A O 1
ATOM 611 N N . LEU A 1 86 ? 13.172 -14.969 -1.737 1 98.69 86 LEU A N 1
ATOM 612 C CA . LEU A 1 86 ? 12.617 -16.266 -1.372 1 98.69 86 LEU A CA 1
ATOM 613 C C . LEU A 1 86 ? 11.562 -16.703 -2.385 1 98.69 86 LEU A C 1
ATOM 615 O O . LEU A 1 86 ? 11.531 -17.875 -2.781 1 98.69 86 LEU A O 1
ATOM 619 N N . ARG A 1 87 ? 10.766 -15.789 -2.789 1 98.44 87 ARG A N 1
ATOM 620 C CA . ARG A 1 87 ? 9.711 -16.141 -3.742 1 98.44 87 ARG A CA 1
ATOM 621 C C . ARG A 1 87 ? 10.305 -16.516 -5.094 1 98.44 87 ARG A C 1
ATOM 623 O O . ARG A 1 87 ? 9.836 -17.453 -5.742 1 98.44 87 ARG A O 1
ATOM 630 N N . ALA A 1 88 ? 11.305 -15.867 -5.516 1 97.88 88 ALA A N 1
ATOM 631 C CA . ALA A 1 88 ? 11.906 -16.125 -6.82 1 97.88 88 ALA A CA 1
ATOM 632 C C . ALA A 1 88 ? 12.68 -17.438 -6.816 1 97.88 88 ALA A C 1
ATOM 634 O O . ALA A 1 88 ? 12.766 -18.125 -7.84 1 97.88 88 ALA A O 1
ATOM 635 N N . THR A 1 89 ? 13.172 -17.875 -5.645 1 97.81 89 THR A N 1
ATOM 636 C CA . THR A 1 89 ? 14.094 -19.016 -5.625 1 97.81 89 THR A CA 1
ATOM 637 C C . THR A 1 89 ? 13.422 -20.234 -5.02 1 97.81 89 THR A C 1
ATOM 639 O O . THR A 1 89 ? 13.742 -21.375 -5.387 1 97.81 89 THR A O 1
ATOM 642 N N . GLU A 1 90 ? 12.461 -19.969 -4.133 1 97.75 90 GLU A N 1
ATOM 643 C CA . GLU A 1 90 ? 11.984 -21.094 -3.342 1 97.75 90 GLU A CA 1
ATOM 644 C C . GLU A 1 90 ? 10.469 -21.266 -3.484 1 97.75 90 GLU A C 1
ATOM 646 O O . GLU A 1 90 ? 9.969 -22.391 -3.516 1 97.75 90 GLU A O 1
ATOM 651 N N . TYR A 1 91 ? 9.742 -20.203 -3.684 1 97.62 91 TYR A N 1
ATOM 652 C CA . TYR A 1 91 ? 8.32 -20.359 -3.398 1 97.62 91 TYR A CA 1
ATOM 653 C C . TYR A 1 91 ? 7.477 -19.969 -4.609 1 97.62 91 TYR A C 1
ATOM 655 O O . TYR A 1 91 ? 6.266 -20.203 -4.629 1 97.62 91 TYR A O 1
ATOM 663 N N . GLY A 1 92 ? 8.109 -19.297 -5.551 1 95.19 92 GLY A N 1
ATOM 664 C CA . GLY A 1 92 ? 7.371 -18.906 -6.742 1 95.19 92 GLY A CA 1
ATOM 665 C C . GLY A 1 92 ? 7.543 -19.875 -7.898 1 95.19 92 GLY A C 1
ATOM 666 O O . GLY A 1 92 ? 7.332 -21.078 -7.746 1 95.19 92 GLY A O 1
ATOM 667 N N . LYS A 1 93 ? 7.906 -19.391 -9.047 1 96.19 93 LYS A N 1
ATOM 668 C CA . LYS A 1 93 ? 8 -20.172 -10.273 1 96.19 93 LYS A CA 1
ATOM 669 C C . LYS A 1 93 ? 9.406 -20.75 -10.445 1 96.19 93 LYS A C 1
ATOM 671 O O . LYS A 1 93 ? 9.656 -21.5 -11.391 1 96.19 93 LYS A O 1
ATOM 676 N N . GLY A 1 94 ? 10.258 -20.391 -9.484 1 97 94 GLY A N 1
ATOM 677 C CA . GLY A 1 94 ? 11.633 -20.859 -9.539 1 97 94 GLY A CA 1
ATOM 678 C C . GLY A 1 94 ? 12.562 -19.906 -10.258 1 97 94 GLY A C 1
ATOM 679 O O . GLY A 1 94 ? 12.148 -19.203 -11.188 1 97 94 GLY A O 1
ATOM 680 N N . TRP A 1 95 ? 13.781 -19.875 -9.867 1 96.94 95 TRP A N 1
ATOM 681 C CA . TRP A 1 95 ? 14.781 -18.938 -10.375 1 96.94 95 TRP A CA 1
ATOM 682 C C . TRP A 1 95 ? 14.938 -19.062 -11.883 1 96.94 95 TRP A C 1
ATOM 684 O O . TRP A 1 95 ? 15.148 -18.078 -12.578 1 96.94 95 TRP A O 1
ATOM 694 N N . GLU A 1 96 ? 14.875 -20.25 -12.469 1 96.56 96 GLU A N 1
ATOM 695 C CA . GLU A 1 96 ? 15.031 -20.469 -13.898 1 96.56 96 GLU A CA 1
ATOM 696 C C . GLU A 1 96 ? 14 -19.672 -14.695 1 96.56 96 GLU A C 1
ATOM 698 O O . GLU A 1 96 ? 14.312 -19.109 -15.742 1 96.56 96 GLU A O 1
ATOM 703 N N . PHE A 1 97 ? 12.836 -19.609 -14.203 1 97.69 97 PHE A N 1
ATOM 704 C CA . PHE A 1 97 ? 11.812 -18.812 -14.859 1 97.69 97 PHE A CA 1
ATOM 705 C C . PHE A 1 97 ? 12.164 -17.328 -14.797 1 97.69 97 PHE A C 1
ATOM 707 O O . PHE A 1 97 ? 12.203 -16.641 -15.82 1 97.69 97 PHE A O 1
ATOM 714 N N . TYR A 1 98 ? 12.469 -16.812 -13.586 1 97.75 98 TYR A N 1
ATOM 715 C CA . TYR A 1 98 ? 12.641 -15.375 -13.367 1 97.75 98 TYR A CA 1
ATOM 716 C C . TYR A 1 98 ? 13.914 -14.867 -14.031 1 97.75 98 TYR A C 1
ATOM 718 O O . TYR A 1 98 ? 13.938 -13.758 -14.562 1 97.75 98 TYR A O 1
ATOM 726 N N . ALA A 1 99 ? 14.891 -15.695 -14.062 1 97.56 99 ALA A N 1
ATOM 727 C CA . ALA A 1 99 ? 16.156 -15.312 -14.672 1 97.56 99 ALA A CA 1
ATOM 728 C C . ALA A 1 99 ? 15.992 -15.039 -16.156 1 97.56 99 ALA A C 1
ATOM 730 O O . ALA A 1 99 ? 16.719 -14.227 -16.734 1 97.56 99 ALA A O 1
ATOM 731 N N . HIS A 1 100 ? 15.016 -15.688 -16.734 1 97.81 100 HIS A N 1
ATOM 732 C CA . HIS A 1 100 ? 14.836 -15.602 -18.188 1 97.81 100 HIS A CA 1
ATOM 733 C C . HIS A 1 100 ? 13.586 -14.789 -18.531 1 97.81 100 HIS A C 1
ATOM 735 O O . HIS A 1 100 ? 13.047 -14.922 -19.625 1 97.81 100 HIS A O 1
ATOM 741 N N . GLU A 1 101 ? 13.172 -13.977 -17.625 1 98.44 101 GLU A N 1
ATOM 742 C CA . GLU A 1 101 ? 12 -13.125 -17.828 1 98.44 101 GLU A CA 1
ATOM 743 C C . GLU A 1 101 ? 12.383 -11.648 -17.781 1 98.44 101 GLU A C 1
ATOM 745 O O . GLU A 1 101 ? 12.57 -11.086 -16.703 1 98.44 101 GLU A O 1
ATOM 750 N N . PRO A 1 102 ? 12.43 -10.922 -18.906 1 98.38 102 PRO A N 1
ATOM 751 C CA . PRO A 1 102 ? 12.93 -9.547 -18.953 1 98.38 102 PRO A CA 1
ATOM 752 C C . PRO A 1 102 ? 12.133 -8.594 -18.078 1 98.38 102 PRO A C 1
ATOM 754 O O . PRO A 1 102 ? 12.695 -7.645 -17.516 1 98.38 102 PRO A O 1
ATOM 757 N N . ILE A 1 103 ? 10.891 -8.789 -17.906 1 98.62 103 ILE A N 1
ATOM 758 C CA . ILE A 1 103 ? 10.062 -7.875 -17.125 1 98.62 103 ILE A CA 1
ATOM 759 C C . ILE A 1 103 ? 10.391 -8.016 -15.648 1 98.62 103 ILE A C 1
ATOM 761 O O . ILE A 1 103 ? 10.266 -7.062 -14.883 1 98.62 103 ILE A O 1
ATOM 765 N N . PHE A 1 104 ? 10.914 -9.18 -15.211 1 98.75 104 PHE A N 1
ATOM 766 C CA . PHE A 1 104 ? 11.453 -9.344 -13.867 1 98.75 104 PHE A CA 1
ATOM 767 C C . PHE A 1 104 ? 12.578 -8.344 -13.609 1 98.75 104 PHE A C 1
ATOM 769 O O . PHE A 1 104 ? 12.617 -7.695 -12.562 1 98.75 104 PHE A O 1
ATOM 776 N N . TRP A 1 105 ? 13.359 -8.164 -14.5 1 98.69 105 TRP A N 1
ATOM 777 C CA . TRP A 1 105 ? 14.516 -7.293 -14.344 1 98.69 105 TRP A CA 1
ATOM 778 C C . TRP A 1 105 ? 14.109 -5.824 -14.422 1 98.69 105 TRP A C 1
ATOM 780 O O . TRP A 1 105 ? 14.742 -4.961 -13.82 1 98.69 105 TRP A O 1
ATOM 790 N N . VAL A 1 106 ? 13.039 -5.527 -15.164 1 98.44 106 VAL A N 1
ATOM 791 C CA . VAL A 1 106 ? 12.492 -4.176 -15.164 1 98.44 106 VAL A CA 1
ATOM 792 C C . VAL A 1 106 ? 12.016 -3.814 -13.758 1 98.44 106 VAL A C 1
ATOM 794 O O . VAL A 1 106 ? 12.297 -2.721 -13.266 1 98.44 106 VAL A O 1
ATOM 797 N N . LYS A 1 107 ? 11.297 -4.777 -13.148 1 98.31 107 LYS A N 1
ATOM 798 C CA . LYS A 1 107 ? 10.82 -4.469 -11.805 1 98.31 107 LYS A CA 1
ATOM 799 C C . LYS A 1 107 ? 11.984 -4.316 -10.828 1 98.31 107 LYS A C 1
ATOM 801 O O . LYS A 1 107 ? 11.953 -3.453 -9.945 1 98.31 107 LYS A O 1
ATOM 806 N N . MET A 1 108 ? 13.031 -5.074 -10.969 1 98.62 108 MET A N 1
ATOM 807 C CA . MET A 1 108 ? 14.211 -4.938 -10.117 1 98.62 108 MET A CA 1
ATOM 808 C C . MET A 1 108 ? 14.898 -3.596 -10.352 1 98.62 108 MET A C 1
ATOM 810 O O . MET A 1 108 ? 15.391 -2.973 -9.406 1 98.62 108 MET A O 1
ATOM 814 N N . TRP A 1 109 ? 14.914 -3.195 -11.555 1 98.69 109 TRP A N 1
ATOM 815 C CA . TRP A 1 109 ? 15.523 -1.907 -11.883 1 98.69 109 TRP A CA 1
ATOM 816 C C . TRP A 1 109 ? 14.734 -0.762 -11.25 1 98.69 109 TRP A C 1
ATOM 818 O O . TRP A 1 109 ? 15.32 0.147 -10.656 1 98.69 109 TRP A O 1
ATOM 828 N N . LEU A 1 110 ? 13.445 -0.804 -11.383 1 98.81 110 LEU A N 1
ATOM 829 C CA . LEU A 1 110 ? 12.602 0.218 -10.766 1 98.81 110 LEU A CA 1
ATOM 830 C C . LEU A 1 110 ? 12.828 0.275 -9.258 1 98.81 110 LEU A C 1
ATOM 832 O O . LEU A 1 110 ? 12.914 1.36 -8.68 1 98.81 110 LEU A O 1
ATOM 836 N N . PHE A 1 111 ? 12.945 -0.907 -8.711 1 98.88 111 PHE A N 1
ATOM 837 C CA . PHE A 1 111 ? 13.195 -0.976 -7.273 1 98.88 111 PHE A CA 1
ATOM 838 C C . PHE A 1 111 ? 14.547 -0.367 -6.93 1 98.88 111 PHE A C 1
ATOM 840 O O . PHE A 1 111 ? 14.68 0.348 -5.934 1 98.88 111 PHE A O 1
ATOM 847 N N . THR A 1 112 ? 15.492 -0.614 -7.699 1 98.81 112 THR A N 1
ATOM 848 C CA . THR A 1 112 ? 16.828 -0.088 -7.496 1 98.81 112 THR A CA 1
ATOM 849 C C . THR A 1 112 ? 16.844 1.435 -7.605 1 98.81 112 THR A C 1
ATOM 851 O O . THR A 1 112 ? 17.469 2.117 -6.793 1 98.81 112 THR A O 1
ATOM 854 N N . VAL A 1 113 ? 16.156 1.963 -8.578 1 98.75 113 VAL A N 1
ATOM 855 C CA . VAL A 1 113 ? 16.062 3.41 -8.75 1 98.75 113 VAL A CA 1
ATOM 856 C C . VAL A 1 113 ? 15.398 4.031 -7.52 1 98.75 113 VAL A C 1
ATOM 858 O O . VAL A 1 113 ? 15.891 5.016 -6.969 1 98.75 113 VAL A O 1
ATOM 861 N N . MET A 1 114 ? 14.352 3.377 -7.129 1 98.75 114 MET A N 1
ATOM 862 C CA . MET A 1 114 ? 13.617 3.832 -5.953 1 98.75 114 MET A CA 1
ATOM 863 C C . MET A 1 114 ? 14.5 3.795 -4.711 1 98.75 114 MET A C 1
ATOM 865 O O . MET A 1 114 ? 14.586 4.781 -3.975 1 98.75 114 MET A O 1
ATOM 869 N N . GLY A 1 115 ? 15.172 2.707 -4.48 1 98.38 115 GLY A N 1
ATOM 870 C CA . GLY A 1 115 ? 16.016 2.543 -3.314 1 98.38 115 GLY A CA 1
ATOM 871 C C . GLY A 1 115 ? 17.219 3.471 -3.316 1 98.38 115 GLY A C 1
ATOM 872 O O . GLY A 1 115 ? 17.547 4.078 -2.295 1 98.38 115 GLY A O 1
ATOM 873 N N . SER A 1 116 ? 17.859 3.629 -4.434 1 98.81 116 SER A N 1
ATOM 874 C CA . SER A 1 116 ? 19.047 4.469 -4.523 1 98.81 116 SER A CA 1
ATOM 875 C C . SER A 1 116 ? 18.703 5.941 -4.344 1 98.81 116 SER A C 1
ATOM 877 O O . SER A 1 116 ? 19.438 6.688 -3.701 1 98.81 116 SER A O 1
ATOM 879 N N . SER A 1 117 ? 17.594 6.34 -4.895 1 98.75 117 SER A N 1
ATOM 880 C CA . SER A 1 117 ? 17.203 7.738 -4.777 1 98.75 117 SER A CA 1
ATOM 881 C C . SER A 1 117 ? 16.875 8.109 -3.334 1 98.75 117 SER A C 1
ATOM 883 O O . SER A 1 117 ? 17.031 9.258 -2.934 1 98.75 117 SER A O 1
ATOM 885 N N . SER A 1 118 ? 16.484 7.137 -2.568 1 98.81 118 SER A N 1
ATOM 886 C CA . SER A 1 118 ? 16.094 7.383 -1.185 1 98.81 118 SER A CA 1
ATOM 887 C C . SER A 1 118 ? 17.297 7.766 -0.329 1 98.81 118 SER A C 1
ATOM 889 O O . SER A 1 118 ? 17.141 8.297 0.773 1 98.81 118 SER A O 1
ATOM 891 N N . LEU A 1 119 ? 18.484 7.562 -0.825 1 98.88 119 LEU A N 1
ATOM 892 C CA . LEU A 1 119 ? 19.688 7.859 -0.052 1 98.88 119 LEU A CA 1
ATOM 893 C C . LEU A 1 119 ? 19.797 9.359 0.228 1 98.88 119 LEU A C 1
ATOM 895 O O . LEU A 1 119 ? 20.281 9.758 1.292 1 98.88 119 LEU A O 1
ATOM 899 N N . PHE A 1 120 ? 19.359 10.203 -0.683 1 98.88 120 PHE A N 1
ATOM 900 C CA . PHE A 1 120 ? 19.422 11.641 -0.465 1 98.88 120 PHE A CA 1
ATOM 901 C C . PHE A 1 120 ? 18.547 12.039 0.722 1 98.88 120 PHE A C 1
ATOM 903 O O . PHE A 1 120 ? 19.047 12.555 1.722 1 98.88 120 PHE A O 1
ATOM 910 N N . PRO A 1 121 ? 17.234 11.75 0.694 1 98.88 121 PRO A N 1
ATOM 911 C CA . PRO A 1 121 ? 16.422 12.117 1.857 1 98.88 121 PRO A CA 1
ATOM 912 C C . PRO A 1 121 ? 16.906 11.453 3.145 1 98.88 121 PRO A C 1
ATOM 914 O O . PRO A 1 121 ? 16.891 12.078 4.207 1 98.88 121 PRO A O 1
ATOM 917 N N . THR A 1 122 ? 17.25 10.188 3.125 1 98.94 122 THR A N 1
ATOM 918 C CA . THR A 1 122 ? 17.688 9.469 4.32 1 98.94 122 THR A CA 1
ATOM 919 C C . THR A 1 122 ? 18.875 10.172 4.969 1 98.94 122 THR A C 1
ATOM 921 O O . THR A 1 122 ? 18.875 10.414 6.176 1 98.94 122 THR A O 1
ATOM 924 N N . ILE A 1 123 ? 19.844 10.516 4.156 1 98.88 123 ILE A N 1
ATOM 925 C CA . ILE A 1 123 ? 21.047 11.164 4.688 1 98.88 123 ILE A CA 1
ATOM 926 C C . ILE A 1 123 ? 20.688 12.531 5.258 1 98.88 123 ILE A C 1
ATOM 928 O O . ILE A 1 123 ? 21.109 12.891 6.359 1 98.88 123 ILE A O 1
ATOM 932 N N . LYS A 1 124 ? 19.891 13.32 4.555 1 98.69 124 LYS A N 1
ATOM 933 C CA . LYS A 1 124 ? 19.5 14.648 5.035 1 98.69 124 LYS A CA 1
ATOM 934 C C . LYS A 1 124 ? 18.703 14.547 6.332 1 98.69 124 LYS A C 1
ATOM 936 O O . LYS A 1 124 ? 18.906 15.344 7.25 1 98.69 124 LYS A O 1
ATOM 941 N N . ILE A 1 125 ? 17.828 13.562 6.391 1 98.44 125 ILE A N 1
ATOM 942 C CA . ILE A 1 125 ? 17.016 13.359 7.586 1 98.44 125 ILE A CA 1
ATOM 943 C C . ILE A 1 125 ? 17.906 12.992 8.766 1 98.44 125 ILE A C 1
ATOM 945 O O . ILE A 1 125 ? 17.75 13.523 9.867 1 98.44 125 ILE A O 1
ATOM 949 N N . ILE A 1 126 ? 18.875 12.156 8.547 1 98 126 ILE A N 1
ATOM 950 C CA . ILE A 1 126 ? 19.797 11.727 9.594 1 98 126 ILE A CA 1
ATOM 951 C C . ILE A 1 126 ? 20.656 12.906 10.047 1 98 126 ILE A C 1
ATOM 953 O O . ILE A 1 126 ? 20.859 13.102 11.242 1 98 126 ILE A O 1
ATOM 957 N N . GLN A 1 127 ? 21.141 13.672 9.102 1 97.69 127 GLN A N 1
ATOM 958 C CA . GLN A 1 127 ? 21.953 14.844 9.438 1 97.69 127 GLN A CA 1
ATOM 959 C C . GLN A 1 127 ? 21.156 15.836 10.273 1 97.69 127 GLN A C 1
ATOM 961 O O . GLN A 1 127 ? 21.672 16.422 11.227 1 97.69 127 GLN A O 1
ATOM 966 N N . ARG A 1 128 ? 19.984 15.992 9.875 1 97 128 ARG A N 1
ATOM 967 C CA . ARG A 1 128 ? 19.141 16.938 10.609 1 97 128 ARG A CA 1
ATOM 968 C C . ARG A 1 128 ? 18.812 16.406 12 1 97 128 ARG A C 1
ATOM 970 O O . ARG A 1 128 ? 18.812 17.172 12.969 1 97 128 ARG A O 1
ATOM 977 N N . ALA A 1 129 ? 18.594 15.188 12.125 1 96.81 129 ALA A N 1
ATOM 978 C CA . ALA A 1 129 ? 18.359 14.578 13.43 1 96.81 129 ALA A CA 1
ATOM 979 C C . ALA A 1 129 ? 19.594 14.703 14.32 1 96.81 129 ALA A C 1
ATOM 981 O O . ALA A 1 129 ? 19.469 14.977 15.516 1 96.81 129 ALA A O 1
ATOM 982 N N . ALA A 1 130 ? 20.719 14.5 13.766 1 96.31 130 ALA A N 1
ATOM 983 C CA . ALA A 1 130 ? 21.969 14.633 14.5 1 96.31 130 ALA A CA 1
ATOM 984 C C . ALA A 1 130 ? 22.188 16.078 14.961 1 96.31 130 ALA A C 1
ATOM 986 O O . ALA A 1 130 ? 22.625 16.312 16.078 1 96.31 130 ALA A O 1
ATOM 987 N N . ALA A 1 131 ? 21.922 16.984 14.086 1 95 131 ALA A N 1
ATOM 988 C CA . ALA A 1 131 ? 22.047 18.391 14.43 1 95 131 ALA A CA 1
ATOM 989 C C . ALA A 1 131 ? 21.109 18.766 15.578 1 95 131 ALA A C 1
ATOM 991 O O . ALA A 1 131 ? 21.5 19.484 16.5 1 95 131 ALA A O 1
ATOM 992 N N . LYS A 1 132 ? 19.938 18.297 15.477 1 93.81 132 LYS A N 1
ATOM 993 C CA . LYS A 1 132 ? 18.969 18.547 16.531 1 93.81 132 LYS A CA 1
ATOM 994 C C . LYS A 1 132 ? 19.453 18 17.875 1 93.81 132 LYS A C 1
ATOM 996 O O . LYS A 1 132 ? 19.297 18.656 18.906 1 93.81 132 LYS A O 1
ATOM 1001 N N . ALA A 1 133 ? 20 16.859 17.859 1 93.75 133 ALA A N 1
ATOM 1002 C CA . ALA A 1 133 ? 20.516 16.234 19.078 1 93.75 133 ALA A CA 1
ATOM 1003 C C . ALA A 1 133 ? 21.625 17.078 19.703 1 93.75 133 ALA A C 1
ATOM 1005 O O . ALA A 1 133 ? 21.812 17.031 20.922 1 93.75 133 ALA A O 1
ATOM 1006 N N . LYS A 1 134 ? 22.25 17.891 18.922 1 94.69 134 LYS A N 1
ATOM 1007 C CA . LYS A 1 134 ? 23.328 18.75 19.391 1 94.69 134 LYS A CA 1
ATOM 1008 C C . LYS A 1 134 ? 22.828 20.156 19.703 1 94.69 134 LYS A C 1
ATOM 1010 O O . LYS A 1 134 ? 23.609 21.031 20.094 1 94.69 134 LYS A O 1
ATOM 1015 N N . GLY A 1 135 ? 21.531 20.359 19.547 1 91.56 135 GLY A N 1
ATOM 1016 C CA . GLY A 1 135 ? 20.938 21.656 19.844 1 91.56 135 GLY A CA 1
ATOM 1017 C C . GLY A 1 135 ? 21.109 22.656 18.719 1 91.56 135 GLY A C 1
ATOM 1018 O O . GLY A 1 135 ? 20.953 23.859 18.922 1 91.56 135 GLY A O 1
ATOM 1019 N N . GLU A 1 136 ? 21.516 22.219 17.594 1 88 136 GLU A N 1
ATOM 1020 C CA . GLU A 1 136 ? 21.703 23.062 16.422 1 88 136 GLU A CA 1
ATOM 1021 C C . GLU A 1 136 ? 20.531 22.922 15.453 1 88 136 GLU A C 1
ATOM 1023 O O . GLU A 1 136 ? 20.672 22.344 14.375 1 88 136 GLU A O 1
ATOM 1028 N N . VAL A 1 137 ? 19.375 23.453 15.805 1 77.19 137 VAL A N 1
ATOM 1029 C CA . VAL A 1 137 ? 18.156 23.219 15.023 1 77.19 137 VAL A CA 1
ATOM 1030 C C . VAL A 1 137 ? 17.984 24.344 14.008 1 77.19 137 VAL A C 1
ATOM 1032 O O . VAL A 1 137 ? 17.844 25.516 14.383 1 77.19 137 VAL A O 1
ATOM 1035 N N . GLU A 1 138 ? 18.25 24.031 12.797 1 89.56 138 GLU A N 1
ATOM 1036 C CA . GLU A 1 138 ? 17.859 24.953 11.742 1 89.56 138 GLU A CA 1
ATOM 1037 C C . GLU A 1 138 ? 16.562 24.5 11.062 1 89.56 138 GLU A C 1
ATOM 1039 O O . GLU A 1 138 ? 16.406 23.312 10.773 1 89.56 138 GLU A O 1
ATOM 1044 N N . PRO A 1 139 ? 15.711 25.453 10.914 1 94.62 139 PRO A N 1
ATOM 1045 C CA . PRO A 1 139 ? 14.484 25.062 10.227 1 94.62 139 PRO A CA 1
ATOM 1046 C C . PRO A 1 139 ? 14.742 24.516 8.82 1 94.62 139 PRO A C 1
ATOM 1048 O O . PRO A 1 139 ? 15.656 24.969 8.133 1 94.62 139 PRO A O 1
ATOM 1051 N N . MET A 1 140 ? 13.953 23.547 8.461 1 96.69 140 MET A N 1
ATOM 1052 C CA . MET A 1 140 ? 14.055 23.031 7.098 1 96.69 140 MET A CA 1
ATOM 1053 C C . MET A 1 140 ? 13.766 24.141 6.086 1 96.69 140 MET A C 1
ATOM 1055 O O . MET A 1 140 ? 12.742 24.812 6.18 1 96.69 140 MET A O 1
ATOM 1059 N N . SER A 1 141 ? 14.648 24.328 5.145 1 97.44 141 SER A N 1
ATOM 1060 C CA . SER A 1 141 ? 14.469 25.359 4.113 1 97.44 141 SER A CA 1
ATOM 1061 C C . SER A 1 141 ? 13.461 24.906 3.064 1 97.44 141 SER A C 1
ATOM 1063 O O . SER A 1 141 ? 13.203 23.703 2.916 1 97.44 141 SER A O 1
ATOM 1065 N N . GLU A 1 142 ? 12.898 25.844 2.379 1 98 142 GLU A N 1
ATOM 1066 C CA . GLU A 1 142 ? 12.023 25.547 1.253 1 98 142 GLU A CA 1
ATOM 1067 C C . GLU A 1 142 ? 12.75 24.75 0.174 1 98 142 GLU A C 1
ATOM 1069 O O . GLU A 1 142 ? 12.188 23.844 -0.424 1 98 142 GLU A O 1
ATOM 1074 N N . LYS A 1 143 ? 13.977 25.062 -0.055 1 98.5 143 LYS A N 1
ATOM 1075 C CA . LYS A 1 143 ? 14.773 24.406 -1.081 1 98.5 143 LYS A CA 1
ATOM 1076 C C . LYS A 1 143 ? 14.938 22.922 -0.782 1 98.5 143 LYS A C 1
ATOM 1078 O O . LYS A 1 143 ? 14.711 22.078 -1.652 1 98.5 143 LYS A O 1
ATOM 1083 N N . LEU A 1 144 ? 15.32 22.625 0.396 1 98.44 144 LEU A N 1
ATOM 1084 C CA . LEU A 1 144 ? 15.523 21.234 0.788 1 98.44 144 LEU A CA 1
ATOM 1085 C C . LEU A 1 144 ? 14.203 20.469 0.78 1 98.44 144 LEU A C 1
ATOM 1087 O O . LEU A 1 144 ? 14.141 19.344 0.284 1 98.44 144 LEU A O 1
ATOM 1091 N N . ALA A 1 145 ? 13.188 21.094 1.345 1 98.75 145 ALA A N 1
ATOM 1092 C CA . ALA A 1 145 ? 11.875 20.453 1.363 1 98.75 145 ALA A CA 1
ATOM 1093 C C . ALA A 1 145 ? 11.414 20.109 -0.049 1 98.75 145 ALA A C 1
ATOM 1095 O O . ALA A 1 145 ? 10.906 19 -0.29 1 98.75 145 ALA A O 1
ATOM 1096 N N . ASN A 1 146 ? 11.633 21.016 -0.94 1 98.69 146 ASN A N 1
ATOM 1097 C CA . ASN A 1 146 ? 11.219 20.797 -2.324 1 98.69 146 ASN A CA 1
ATOM 1098 C C . ASN A 1 146 ? 11.984 19.641 -2.961 1 98.69 146 ASN A C 1
ATOM 1100 O O . ASN A 1 146 ? 11.406 18.828 -3.691 1 98.69 146 ASN A O 1
ATOM 1104 N N . ARG A 1 147 ? 13.227 19.531 -2.719 1 98.88 147 ARG A N 1
ATOM 1105 C CA . ARG A 1 147 ? 14.039 18.484 -3.309 1 98.88 147 ARG A CA 1
ATOM 1106 C C . ARG A 1 147 ? 13.641 17.109 -2.77 1 98.88 147 ARG A C 1
ATOM 1108 O O . ARG A 1 147 ? 13.5 16.156 -3.533 1 98.88 147 ARG A O 1
ATOM 1115 N N . ILE A 1 148 ? 13.445 17.047 -1.456 1 98.94 148 ILE A N 1
ATOM 1116 C CA . ILE A 1 148 ? 13.016 15.797 -0.853 1 98.94 148 ILE A CA 1
ATOM 1117 C C . ILE A 1 148 ? 11.648 15.398 -1.414 1 98.94 148 ILE A C 1
ATOM 1119 O O . ILE A 1 148 ? 11.43 14.234 -1.761 1 98.94 148 ILE A O 1
ATOM 1123 N N . THR A 1 149 ? 10.797 16.328 -1.555 1 98.94 149 THR A N 1
ATOM 1124 C CA . THR A 1 149 ? 9.461 16.078 -2.092 1 98.94 149 THR A CA 1
ATOM 1125 C C . THR A 1 149 ? 9.555 15.516 -3.508 1 98.94 149 THR A C 1
ATOM 1127 O O . THR A 1 149 ? 8.828 14.578 -3.852 1 98.94 149 THR A O 1
ATOM 1130 N N . LYS A 1 150 ? 10.43 16.047 -4.336 1 98.94 150 LYS A N 1
ATOM 1131 C CA . LYS A 1 150 ? 10.602 15.555 -5.695 1 98.94 150 LYS A CA 1
ATOM 1132 C C . LYS A 1 150 ? 11.062 14.102 -5.699 1 98.94 150 LYS A C 1
ATOM 1134 O O . LYS A 1 150 ? 10.586 13.289 -6.496 1 98.94 150 LYS A O 1
ATOM 1139 N N . VAL A 1 151 ? 11.938 13.781 -4.828 1 98.94 151 VAL A N 1
ATOM 1140 C CA . VAL A 1 151 ? 12.43 12.406 -4.738 1 98.94 151 VAL A CA 1
ATOM 1141 C C . VAL A 1 151 ? 11.3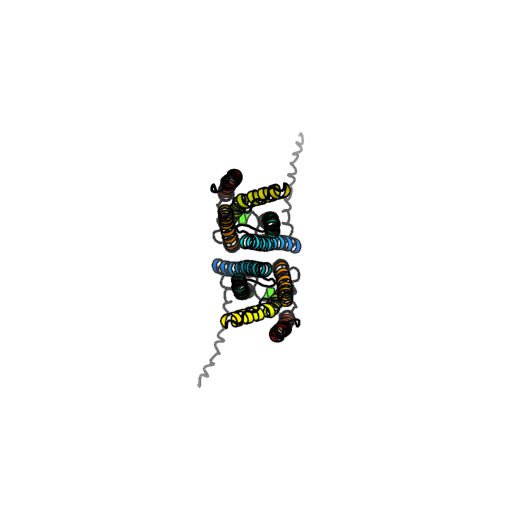05 11.484 -4.289 1 98.94 151 VAL A C 1
ATOM 1143 O O . VAL A 1 151 ? 11.078 10.43 -4.895 1 98.94 151 VAL A O 1
ATOM 1146 N N . VAL A 1 152 ? 10.602 11.891 -3.254 1 98.94 152 VAL A N 1
ATOM 1147 C CA . VAL A 1 152 ? 9.531 11.07 -2.701 1 98.94 152 VAL A CA 1
ATOM 1148 C C . VAL A 1 152 ? 8.445 10.859 -3.754 1 98.94 152 VAL A C 1
ATOM 1150 O O . VAL A 1 152 ? 7.898 9.766 -3.885 1 98.94 152 VAL A O 1
ATOM 1153 N N . ASN A 1 153 ? 8.156 11.883 -4.543 1 98.88 153 ASN A N 1
ATOM 1154 C CA . ASN A 1 153 ? 7.184 11.742 -5.629 1 98.88 153 ASN A CA 1
ATOM 1155 C C . ASN A 1 153 ? 7.633 10.711 -6.652 1 98.88 153 ASN A C 1
ATOM 1157 O O . ASN A 1 153 ? 6.82 9.93 -7.152 1 98.88 153 ASN A O 1
ATOM 1161 N N . GLY A 1 154 ? 8.875 10.75 -6.996 1 98.88 154 GLY A N 1
ATOM 1162 C CA . GLY A 1 154 ? 9.414 9.727 -7.875 1 98.88 154 GLY A CA 1
ATOM 1163 C C . GLY A 1 154 ? 9.305 8.328 -7.301 1 98.88 154 GLY A C 1
ATOM 1164 O O . GLY A 1 154 ? 9 7.375 -8.023 1 98.88 154 GLY A O 1
ATOM 1165 N N . GLU A 1 155 ? 9.539 8.188 -6.016 1 98.94 155 GLU A N 1
ATOM 1166 C CA . GLU A 1 155 ? 9.438 6.898 -5.344 1 98.94 155 GLU A CA 1
ATOM 1167 C C . GLU A 1 155 ? 7.996 6.398 -5.316 1 98.94 155 GLU A C 1
ATOM 1169 O O . GLU A 1 155 ? 7.738 5.211 -5.512 1 98.94 155 GLU A O 1
ATOM 1174 N N . LEU A 1 156 ? 7.078 7.289 -5.094 1 98.88 156 LEU A N 1
ATOM 1175 C CA . LEU A 1 156 ? 5.664 6.93 -5.125 1 98.88 156 LEU A CA 1
ATOM 1176 C C . LEU A 1 156 ? 5.25 6.469 -6.52 1 98.88 156 LEU A C 1
ATOM 1178 O O . LEU A 1 156 ? 4.48 5.516 -6.656 1 98.88 156 LEU A O 1
ATOM 1182 N N . LEU A 1 157 ? 5.773 7.105 -7.543 1 98.75 157 LEU A N 1
ATOM 1183 C CA . LEU A 1 157 ? 5.5 6.668 -8.906 1 98.75 157 LEU A CA 1
ATOM 1184 C C . LEU A 1 157 ? 6.059 5.27 -9.156 1 98.75 157 LEU A C 1
ATOM 1186 O O . LEU A 1 157 ? 5.395 4.43 -9.766 1 98.75 157 LEU A O 1
ATOM 1190 N N . ALA A 1 158 ? 7.227 5.082 -8.68 1 98.75 158 ALA A N 1
ATOM 1191 C CA . ALA A 1 158 ? 7.859 3.775 -8.852 1 98.75 158 ALA A CA 1
ATOM 1192 C C . ALA A 1 158 ? 7.059 2.686 -8.141 1 98.75 158 ALA A C 1
ATOM 1194 O O . ALA A 1 158 ? 6.75 1.65 -8.734 1 98.75 158 ALA A O 1
ATOM 1195 N N . ILE A 1 159 ? 6.707 2.93 -6.879 1 98.56 159 ILE A N 1
ATOM 1196 C CA . ILE A 1 159 ? 6.047 1.889 -6.098 1 98.56 159 ILE A CA 1
ATOM 1197 C C . ILE A 1 159 ? 4.668 1.603 -6.684 1 98.56 159 ILE A C 1
ATOM 1199 O O . ILE A 1 159 ? 4.168 0.477 -6.598 1 98.56 159 ILE A O 1
ATOM 1203 N N . GLY A 1 160 ? 4.035 2.574 -7.363 1 98.38 160 GLY A N 1
ATOM 1204 C CA . GLY A 1 160 ? 2.787 2.346 -8.07 1 98.38 160 GLY A CA 1
ATOM 1205 C C . GLY A 1 160 ? 2.969 1.577 -9.367 1 98.38 160 GLY A C 1
ATOM 1206 O O . GLY A 1 160 ? 2.029 0.947 -9.859 1 98.38 160 GLY A O 1
ATOM 1207 N N . SER A 1 161 ? 4.176 1.535 -9.961 1 98.75 161 SER A N 1
ATOM 1208 C CA . SER A 1 161 ? 4.449 0.946 -11.266 1 98.75 161 SER A CA 1
ATOM 1209 C C . SER A 1 161 ? 5.004 -0.467 -11.133 1 98.75 161 SER A C 1
ATOM 1211 O O . SER A 1 161 ? 4.789 -1.311 -12.008 1 98.75 161 SER A O 1
ATOM 1213 N N . ILE A 1 162 ? 5.664 -0.715 -10.055 1 98.88 162 ILE A N 1
ATOM 1214 C CA . ILE A 1 162 ? 6.367 -1.979 -9.875 1 98.88 162 ILE A CA 1
ATOM 1215 C C . ILE A 1 162 ? 5.371 -3.137 -9.922 1 98.88 162 ILE A C 1
ATOM 1217 O O . ILE A 1 162 ? 5.621 -4.152 -10.57 1 98.88 162 ILE A O 1
ATOM 1221 N N . PRO A 1 163 ? 4.156 -3.062 -9.383 1 98.88 163 PRO A N 1
ATOM 1222 C CA . PRO A 1 163 ? 3.207 -4.176 -9.453 1 98.88 163 PRO A CA 1
ATOM 1223 C C . PRO A 1 163 ? 2.723 -4.453 -10.867 1 98.88 163 PRO A C 1
ATOM 1225 O O . PRO A 1 163 ? 2.324 -5.582 -11.18 1 98.88 163 PRO A O 1
ATOM 1228 N N . LEU A 1 164 ? 2.762 -3.41 -11.703 1 98.88 164 LEU A N 1
ATOM 1229 C CA . LEU A 1 164 ? 2.443 -3.672 -13.102 1 98.88 164 LEU A CA 1
ATOM 1230 C C . LEU A 1 164 ? 3.455 -4.629 -13.727 1 98.88 164 LEU A C 1
ATOM 1232 O O . LEU A 1 164 ? 3.072 -5.617 -14.359 1 98.88 164 LEU A O 1
ATOM 1236 N N . ALA A 1 165 ? 4.727 -4.324 -13.547 1 98.81 165 ALA A N 1
ATOM 1237 C CA . ALA A 1 165 ? 5.777 -5.219 -14.023 1 98.81 165 ALA A CA 1
ATOM 1238 C C . ALA A 1 165 ? 5.652 -6.602 -13.383 1 98.81 165 ALA A C 1
ATOM 1240 O O . ALA A 1 165 ? 5.801 -7.621 -14.062 1 98.81 165 ALA A O 1
ATOM 1241 N N . ALA A 1 166 ? 5.355 -6.629 -12.078 1 98.75 166 ALA A N 1
ATOM 1242 C CA . ALA A 1 166 ? 5.207 -7.895 -11.359 1 98.75 166 ALA A CA 1
ATOM 1243 C C . ALA A 1 166 ? 4.062 -8.719 -11.945 1 98.75 166 ALA A C 1
ATOM 1245 O O . ALA A 1 166 ? 4.199 -9.93 -12.133 1 98.75 166 ALA A O 1
ATOM 1246 N N . ALA A 1 167 ? 2.943 -8.102 -12.242 1 98.69 167 ALA A N 1
ATOM 1247 C CA . ALA A 1 167 ? 1.778 -8.797 -12.773 1 98.69 167 ALA A CA 1
ATOM 1248 C C . ALA A 1 167 ? 2.064 -9.359 -14.164 1 98.69 167 ALA A C 1
ATOM 1250 O O . ALA A 1 167 ? 1.688 -10.492 -14.477 1 98.69 167 ALA A O 1
ATOM 1251 N N . LEU A 1 168 ? 2.705 -8.617 -15.008 1 98.75 168 LEU A N 1
ATOM 1252 C CA . LEU A 1 168 ? 3.064 -9.062 -16.344 1 98.75 168 LEU A CA 1
ATOM 1253 C C . LEU A 1 168 ? 4.078 -10.203 -16.281 1 98.75 168 LEU A C 1
ATOM 1255 O O . LEU A 1 168 ? 3.898 -11.227 -16.938 1 98.75 168 LEU A O 1
ATOM 1259 N N . MET A 1 169 ? 5.098 -10.023 -15.492 1 98.31 169 MET A N 1
ATOM 1260 C CA . MET A 1 169 ? 6.145 -11.039 -15.398 1 98.31 169 MET A CA 1
ATOM 1261 C C . MET A 1 169 ? 5.582 -12.352 -14.883 1 98.31 169 MET A C 1
ATOM 1263 O O . MET A 1 169 ? 5.953 -13.43 -15.367 1 98.31 169 MET A O 1
ATOM 1267 N N . ALA A 1 170 ? 4.734 -12.258 -13.844 1 97.81 170 ALA A N 1
ATOM 1268 C CA . ALA A 1 170 ? 4.164 -13.453 -13.234 1 97.81 170 ALA A CA 1
ATOM 1269 C C . ALA A 1 170 ? 3.398 -14.289 -14.258 1 97.81 170 ALA A C 1
ATOM 1271 O O . ALA A 1 170 ? 3.252 -15.5 -14.102 1 97.81 170 ALA A O 1
ATOM 1272 N N . ARG A 1 171 ? 2.982 -13.711 -15.367 1 97.88 171 ARG A N 1
ATOM 1273 C CA . ARG A 1 171 ? 2.207 -14.383 -16.406 1 97.88 171 ARG A CA 1
ATOM 1274 C C . ARG A 1 171 ? 3.08 -14.719 -17.609 1 97.88 171 ARG A C 1
ATOM 1276 O O . ARG A 1 171 ? 2.582 -15.211 -18.625 1 97.88 171 ARG A O 1
ATOM 1283 N N . GLY A 1 172 ? 4.328 -14.414 -17.531 1 97.88 172 GLY A N 1
ATOM 1284 C CA . GLY A 1 172 ? 5.285 -14.781 -18.562 1 97.88 172 GLY A CA 1
ATOM 1285 C C . GLY A 1 172 ? 5.129 -13.977 -19.844 1 97.88 172 GLY A C 1
ATOM 1286 O O . GLY A 1 172 ? 5.445 -14.461 -20.922 1 97.88 172 GLY A O 1
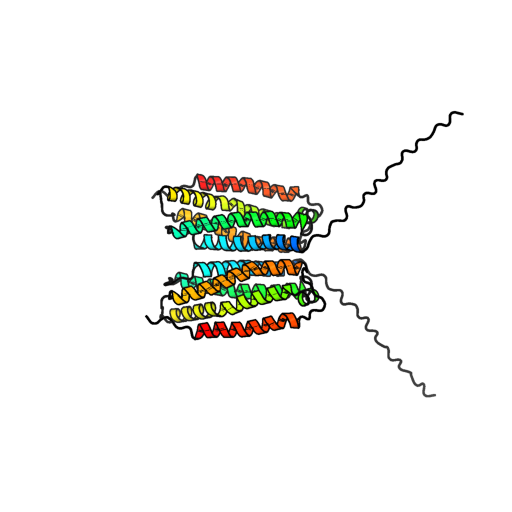ATOM 1287 N N . VAL A 1 173 ? 4.578 -12.805 -19.875 1 98 173 VAL A N 1
ATOM 1288 C CA . VAL A 1 173 ? 4.223 -12.016 -21.047 1 98 173 VAL A CA 1
ATOM 1289 C C . VAL A 1 173 ? 5.465 -11.766 -21.906 1 98 173 VAL A C 1
ATOM 1291 O O . VAL A 1 173 ? 5.383 -11.75 -23.125 1 98 173 VAL A O 1
ATOM 1294 N N . ALA A 1 174 ? 6.727 -11.719 -21.422 1 97.19 174 ALA A N 1
ATOM 1295 C CA . ALA A 1 174 ? 7.938 -11.445 -22.188 1 97.19 174 ALA A CA 1
ATOM 1296 C C . ALA A 1 174 ? 9.008 -12.492 -21.906 1 97.19 174 ALA A C 1
ATOM 1298 O O . ALA A 1 174 ? 10.203 -12.234 -22.078 1 97.19 174 ALA A O 1
ATOM 1299 N N . TYR A 1 175 ? 8.555 -13.594 -21.578 1 97.69 175 TYR A N 1
ATOM 1300 C CA . TYR A 1 175 ? 9.508 -14.656 -21.25 1 97.69 175 TYR A CA 1
ATOM 1301 C C . TYR A 1 175 ? 10.438 -14.93 -22.422 1 97.69 175 TYR A C 1
ATOM 1303 O O . TYR A 1 175 ? 9.992 -15.062 -23.562 1 97.69 175 TYR A O 1
ATOM 1311 N N . ALA A 1 176 ? 11.719 -15.023 -22.094 1 97.69 176 ALA A N 1
ATOM 1312 C CA . ALA A 1 176 ? 12.781 -15.203 -23.078 1 97.69 176 ALA A CA 1
ATOM 1313 C C . ALA A 1 176 ? 13.758 -16.281 -22.641 1 97.69 176 ALA A C 1
ATOM 1315 O O . ALA A 1 176 ? 14.781 -15.984 -22.016 1 97.69 176 ALA A O 1
ATOM 1316 N N . PRO A 1 177 ? 13.656 -17.422 -23.078 1 95.19 177 PRO A N 1
ATOM 1317 C CA . PRO A 1 177 ? 14.453 -18.547 -22.578 1 95.19 177 PRO A CA 1
ATOM 1318 C C . PRO A 1 177 ? 15.938 -18.391 -22.891 1 95.19 177 PRO A C 1
ATOM 1320 O O . PRO A 1 177 ? 16.781 -18.938 -22.172 1 95.19 177 PRO A O 1
ATOM 1323 N N . ASP A 1 178 ? 16.297 -17.703 -23.859 1 96.06 178 ASP A N 1
ATOM 1324 C CA . ASP A 1 178 ? 17.688 -17.578 -24.281 1 96.06 178 ASP A CA 1
ATOM 1325 C C . ASP A 1 178 ? 18.359 -16.391 -23.594 1 96.06 178 ASP A C 1
ATOM 1327 O O . ASP A 1 178 ? 19.562 -16.172 -23.75 1 96.06 178 ASP A O 1
ATOM 1331 N N . MET A 1 179 ? 17.547 -15.68 -22.844 1 96.44 179 MET A N 1
ATOM 1332 C CA . MET A 1 179 ? 18.125 -14.531 -22.141 1 96.44 179 MET A CA 1
ATOM 1333 C C . MET A 1 179 ? 18.953 -14.992 -20.953 1 96.44 179 MET A C 1
ATOM 1335 O O . MET A 1 179 ? 18.484 -15.797 -20.141 1 96.44 179 MET A O 1
ATOM 1339 N N . SER A 1 180 ? 20.172 -14.453 -20.859 1 96 180 SER A N 1
ATOM 1340 C CA . SER A 1 180 ? 21 -14.758 -19.703 1 96 180 SER A CA 1
ATOM 1341 C C . SER A 1 180 ? 20.625 -13.867 -18.516 1 96 180 SER A C 1
ATOM 1343 O O . SER A 1 180 ? 20.234 -12.711 -18.703 1 96 180 SER A O 1
ATOM 1345 N N . TRP A 1 181 ? 20.719 -14.383 -17.359 1 95.62 181 TRP A N 1
ATOM 1346 C CA . TRP A 1 181 ? 20.406 -13.586 -16.172 1 95.62 181 TRP A CA 1
ATOM 1347 C C . TRP A 1 181 ? 21.391 -12.438 -16.016 1 95.62 181 TRP A C 1
ATOM 1349 O O . TRP A 1 181 ? 21.047 -11.391 -15.469 1 95.62 181 TRP A O 1
ATOM 1359 N N . GLN A 1 182 ? 22.594 -12.586 -16.5 1 97.12 182 GLN A N 1
ATOM 1360 C CA . GLN A 1 182 ? 23.594 -11.523 -16.438 1 97.12 182 GLN A CA 1
ATOM 1361 C C . GLN A 1 182 ? 23.141 -10.305 -17.234 1 97.12 182 GLN A C 1
ATOM 1363 O O . GLN A 1 182 ? 23.391 -9.164 -16.844 1 97.12 182 GLN A O 1
ATOM 1368 N N . ALA A 1 183 ? 22.531 -10.531 -18.344 1 96.56 183 ALA A N 1
ATOM 1369 C CA . ALA A 1 183 ? 22.016 -9.445 -19.172 1 96.56 183 ALA A CA 1
ATOM 1370 C C . ALA A 1 183 ? 20.984 -8.617 -18.406 1 96.56 183 ALA A C 1
ATOM 1372 O O . ALA A 1 183 ? 20.859 -7.406 -18.625 1 96.56 183 ALA A O 1
ATOM 1373 N N . GLY A 1 184 ? 20.266 -9.258 -17.578 1 97 184 GLY A N 1
ATOM 1374 C CA . GLY A 1 184 ? 19.312 -8.562 -16.734 1 97 184 GLY A CA 1
ATOM 1375 C C . GLY A 1 184 ? 19.938 -7.883 -15.531 1 97 184 GLY A C 1
ATOM 1376 O O . GLY A 1 184 ? 19.625 -6.73 -15.227 1 97 184 GLY A O 1
ATOM 1377 N N . ALA A 1 185 ? 20.828 -8.539 -14.883 1 97.62 185 ALA A N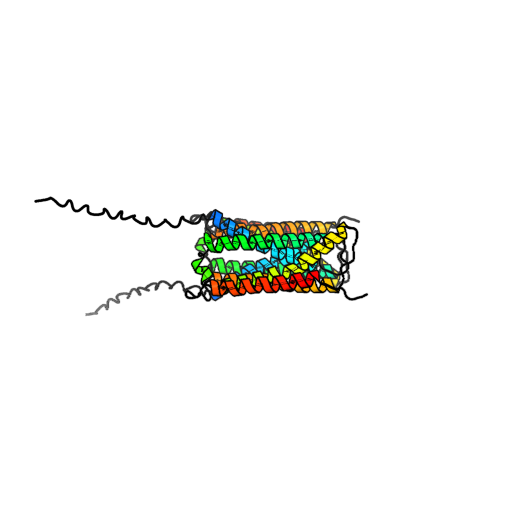 1
ATOM 1378 C CA . ALA A 1 185 ? 21.375 -8.109 -13.602 1 97.62 185 ALA A CA 1
ATOM 1379 C C . ALA A 1 185 ? 22.375 -6.969 -13.797 1 97.62 185 ALA A C 1
ATOM 1381 O O . ALA A 1 185 ? 22.5 -6.09 -12.938 1 97.62 185 ALA A O 1
ATOM 1382 N N . ALA A 1 186 ? 23.094 -6.957 -14.875 1 97.88 186 ALA A N 1
ATOM 1383 C CA . ALA A 1 186 ? 24.203 -6.023 -15.07 1 97.88 186 ALA A CA 1
ATOM 1384 C C . ALA A 1 186 ? 23.703 -4.578 -15.07 1 97.88 186 ALA A C 1
ATOM 1386 O O . ALA A 1 186 ? 24.219 -3.738 -14.328 1 97.88 186 ALA A O 1
ATOM 1387 N N . PRO A 1 187 ? 22.703 -4.23 -15.828 1 97.62 187 PRO A N 1
ATOM 1388 C CA . PRO A 1 187 ? 22.219 -2.854 -15.797 1 97.62 187 PRO A CA 1
ATOM 1389 C C . PRO A 1 187 ? 21.734 -2.43 -14.406 1 97.62 187 PRO A C 1
ATOM 1391 O O . PRO A 1 187 ? 21.844 -1.257 -14.039 1 97.62 187 PRO A O 1
ATOM 1394 N N . ILE A 1 188 ? 21.234 -3.301 -13.695 1 98.31 188 ILE A N 1
ATOM 1395 C CA . ILE A 1 188 ? 20.719 -3.012 -12.359 1 98.31 188 ILE A CA 1
ATOM 1396 C C . ILE A 1 188 ? 21.875 -2.688 -11.43 1 98.31 188 ILE A C 1
ATOM 1398 O O . ILE A 1 188 ? 21.828 -1.71 -10.672 1 98.31 188 ILE A O 1
ATOM 1402 N N . ALA A 1 189 ? 22.922 -3.535 -11.477 1 98 189 ALA A N 1
ATOM 1403 C CA . ALA A 1 189 ? 24.109 -3.299 -10.664 1 98 189 ALA A CA 1
ATOM 1404 C C . ALA A 1 189 ? 24.75 -1.954 -11.008 1 98 189 ALA A C 1
ATOM 1406 O O . ALA A 1 189 ? 25.109 -1.188 -10.109 1 98 189 ALA A O 1
ATOM 1407 N N . LEU A 1 190 ? 24.828 -1.655 -12.258 1 98.31 190 LEU A N 1
ATOM 1408 C CA . LEU A 1 190 ? 25.406 -0.395 -12.711 1 98.31 190 LEU A CA 1
ATOM 1409 C C . LEU A 1 190 ? 24.562 0.789 -12.25 1 98.31 190 LEU A C 1
ATOM 1411 O O . LEU A 1 190 ? 25.094 1.797 -11.781 1 98.31 190 LEU A O 1
ATOM 1415 N N . THR A 1 191 ? 23.281 0.672 -12.367 1 98.5 191 THR A N 1
ATOM 1416 C CA . THR A 1 191 ? 22.375 1.722 -11.922 1 98.5 191 THR A CA 1
ATOM 1417 C C . THR A 1 191 ? 22.484 1.943 -10.422 1 98.5 191 THR A C 1
ATOM 1419 O O . THR A 1 191 ? 22.516 3.086 -9.953 1 98.5 191 THR A O 1
ATOM 1422 N N . SER A 1 192 ? 22.547 0.893 -9.727 1 98.31 192 SER A N 1
ATOM 1423 C CA . SER A 1 192 ? 22.656 0.975 -8.273 1 98.31 192 SER A CA 1
ATOM 1424 C C . SER A 1 192 ? 23.891 1.755 -7.852 1 98.31 192 SER A C 1
ATOM 1426 O O . SER A 1 192 ? 23.812 2.654 -7.012 1 98.31 192 SER A O 1
ATOM 1428 N N . VAL A 1 193 ? 24.984 1.417 -8.398 1 98.38 193 VAL A N 1
ATOM 1429 C CA . VAL A 1 193 ? 26.234 2.094 -8.062 1 98.38 193 VAL A CA 1
ATOM 1430 C C . VAL A 1 193 ? 26.172 3.553 -8.508 1 98.38 193 VAL A C 1
ATOM 1432 O O . VAL A 1 193 ? 26.453 4.461 -7.723 1 98.38 193 VAL A O 1
ATOM 1435 N N . ALA A 1 194 ? 25.734 3.805 -9.727 1 98.75 194 ALA A N 1
ATOM 1436 C CA . ALA A 1 194 ? 25.719 5.152 -10.289 1 98.75 194 ALA A CA 1
ATOM 1437 C C . ALA A 1 194 ? 24.766 6.059 -9.508 1 98.75 194 ALA A C 1
ATOM 1439 O O . ALA A 1 194 ? 25.141 7.156 -9.094 1 98.75 194 ALA A O 1
ATOM 1440 N N . LEU A 1 195 ? 23.609 5.637 -9.273 1 98.75 195 LEU A N 1
ATOM 1441 C CA . LEU A 1 195 ? 22.625 6.445 -8.555 1 98.75 195 LEU A CA 1
ATOM 1442 C C . LEU A 1 195 ? 22.969 6.535 -7.074 1 98.75 195 LEU A C 1
ATOM 1444 O O . LEU A 1 195 ? 22.734 7.559 -6.434 1 98.75 195 LEU A O 1
ATOM 1448 N N . GLY A 1 196 ? 23.484 5.445 -6.547 1 98.69 196 GLY A N 1
ATOM 1449 C CA . GLY A 1 196 ? 23.953 5.52 -5.172 1 98.69 196 GLY A CA 1
ATOM 1450 C C . GLY A 1 196 ? 24.984 6.609 -4.949 1 98.69 196 GLY A C 1
ATOM 1451 O O . GLY A 1 196 ? 24.844 7.441 -4.051 1 98.69 196 GLY A O 1
ATOM 1452 N N . VAL A 1 197 ? 25.984 6.605 -5.785 1 98.75 197 VAL A N 1
ATOM 1453 C CA . VAL A 1 197 ? 27.031 7.621 -5.699 1 98.75 197 VAL A CA 1
ATOM 1454 C C . VAL A 1 197 ? 26.422 9.008 -5.922 1 98.75 197 VAL A C 1
ATOM 1456 O O . VAL A 1 197 ? 26.719 9.945 -5.188 1 98.75 197 VAL A O 1
ATOM 1459 N N . LYS A 1 198 ? 25.547 9.172 -6.871 1 98.81 198 LYS A N 1
ATOM 1460 C CA . LYS A 1 198 ? 24.938 10.453 -7.211 1 98.81 198 LYS A CA 1
ATOM 1461 C C . LYS A 1 198 ? 24.172 11.031 -6.016 1 98.81 198 LYS A C 1
ATOM 1463 O O . LYS A 1 198 ? 24.391 12.18 -5.637 1 98.81 198 LYS A O 1
ATOM 1468 N N . TYR A 1 199 ? 23.359 10.273 -5.379 1 98.88 199 TYR A N 1
ATOM 1469 C CA . TYR A 1 199 ? 22.469 10.789 -4.344 1 98.88 199 TYR A CA 1
ATOM 1470 C C . TYR A 1 199 ? 23.219 10.961 -3.023 1 98.88 199 TYR A C 1
ATOM 1472 O O . TYR A 1 199 ? 22.922 11.875 -2.25 1 98.88 199 TYR A O 1
ATOM 1480 N N . VAL A 1 200 ? 24.188 10.094 -2.783 1 98.81 200 VAL A N 1
ATOM 1481 C CA . VAL A 1 200 ? 25.016 10.289 -1.605 1 98.81 200 VAL A CA 1
ATOM 1482 C C . VAL A 1 200 ? 25.812 11.586 -1.746 1 98.81 200 VAL A C 1
ATOM 1484 O O . VAL A 1 200 ? 25.844 12.406 -0.822 1 98.81 200 VAL A O 1
ATOM 1487 N N . LYS A 1 201 ? 26.406 11.766 -2.895 1 98.81 201 LYS A N 1
ATOM 1488 C CA . LYS A 1 201 ? 27.172 12.984 -3.145 1 98.81 201 LYS A CA 1
ATOM 1489 C C . LYS A 1 201 ? 26.297 14.219 -3.064 1 98.81 201 LYS A C 1
ATOM 1491 O O . LYS A 1 201 ? 26.672 15.234 -2.482 1 98.81 201 LYS A O 1
ATOM 1496 N N . GLU A 1 202 ? 25.141 14.156 -3.639 1 98.81 202 GLU A N 1
ATOM 1497 C CA . GLU A 1 202 ? 24.203 15.273 -3.574 1 98.81 202 GLU A CA 1
ATOM 1498 C C . GLU A 1 202 ? 23.875 15.641 -2.129 1 98.81 202 GLU A C 1
ATOM 1500 O O . GLU A 1 202 ? 23.875 16.812 -1.77 1 98.81 202 GLU A O 1
ATOM 1505 N N . ALA A 1 203 ? 23.641 14.688 -1.304 1 98.75 203 ALA A N 1
ATOM 1506 C CA . ALA A 1 203 ? 23.281 14.922 0.09 1 98.75 203 ALA A CA 1
ATOM 1507 C C . ALA A 1 203 ? 24.438 15.547 0.866 1 98.75 203 ALA A C 1
ATOM 1509 O O . ALA A 1 203 ? 24.25 16.484 1.632 1 98.75 203 ALA A O 1
ATOM 1510 N N . LEU A 1 204 ? 25.609 15.031 0.648 1 98.19 204 LEU A N 1
ATOM 1511 C CA . LEU A 1 204 ? 26.766 15.414 1.452 1 98.19 204 LEU A CA 1
ATOM 1512 C C . LEU A 1 204 ? 27.281 16.781 1.026 1 98.19 204 LEU A C 1
ATOM 1514 O O . LEU A 1 204 ? 27.953 17.469 1.806 1 98.19 204 LEU A O 1
ATOM 1518 N N . THR A 1 205 ? 27 17.203 -0.221 1 98.19 205 THR A N 1
ATOM 1519 C CA . THR A 1 205 ? 27.516 18.484 -0.701 1 98.19 205 THR A CA 1
ATOM 1520 C C . THR A 1 205 ? 26.375 19.5 -0.833 1 98.19 205 THR A C 1
ATOM 1522 O O . THR A 1 205 ? 26.531 20.531 -1.5 1 98.19 205 THR A O 1
ATOM 1525 N N . TRP A 1 206 ? 25.25 19.172 -0.286 1 97.56 206 TRP A N 1
ATOM 1526 C CA . TRP A 1 206 ? 24.078 20.031 -0.388 1 97.56 206 TRP A CA 1
ATOM 1527 C C . TRP A 1 206 ? 24.375 21.422 0.176 1 97.56 206 TRP A C 1
ATOM 1529 O O . TRP A 1 206 ? 24.922 21.547 1.277 1 97.56 206 TRP A O 1
ATOM 1539 N N . GLU A 1 207 ? 24.031 22.453 -0.652 1 94.94 207 GLU A N 1
ATOM 1540 C CA . GLU A 1 207 ? 24.188 23.828 -0.215 1 94.94 207 GLU A CA 1
ATOM 1541 C C . GLU A 1 207 ? 22.844 24.578 -0.241 1 94.94 207 GLU A C 1
ATOM 1543 O O . GLU A 1 207 ? 22.094 24.469 -1.207 1 94.94 207 GLU A O 1
ATOM 1548 N N . GLU A 1 208 ? 22.594 25.25 0.825 1 92.44 208 GLU A N 1
ATOM 1549 C CA . GLU A 1 208 ? 21.406 26.094 0.906 1 92.44 208 GLU A CA 1
ATOM 1550 C C . GLU A 1 208 ? 21.625 27.422 0.175 1 92.44 208 GLU A C 1
ATOM 1552 O O . GLU A 1 208 ? 22.766 27.844 -0.042 1 92.44 208 GLU A O 1
ATOM 1557 N N . ASP A 1 209 ? 20.531 27.875 -0.384 1 81.12 209 ASP A N 1
ATOM 1558 C CA . ASP A 1 209 ? 20.641 29.188 -0.988 1 81.12 209 ASP A CA 1
ATOM 1559 C C . ASP A 1 209 ? 20.984 30.25 0.059 1 81.12 209 ASP A C 1
ATOM 1561 O O . ASP A 1 209 ? 20.531 30.172 1.201 1 81.12 209 ASP A O 1
ATOM 1565 N N . SER A 1 210 ? 22.156 30.906 -0.181 1 66.12 210 SER A N 1
ATOM 1566 C CA . SER A 1 210 ? 22.578 32 0.698 1 66.12 210 SER A CA 1
ATOM 1567 C C . SER A 1 210 ? 21.406 32.906 1.026 1 66.12 210 SER A C 1
ATOM 1569 O O . SER A 1 210 ? 20.609 33.25 0.147 1 66.12 210 SER A O 1
ATOM 1571 N N . ALA A 1 211 ? 21.188 33.062 2.387 1 52.38 211 ALA A N 1
ATOM 1572 C CA . ALA A 1 211 ? 20.234 34.062 2.84 1 52.38 211 ALA A CA 1
ATOM 1573 C C . ALA A 1 211 ? 20.531 35.438 2.229 1 52.38 211 ALA A C 1
ATOM 1575 O O . ALA A 1 211 ? 21.703 35.75 1.984 1 52.38 211 ALA A O 1
ATOM 1576 N N . MET B 1 1 ? -48.094 -57.5 -46.438 1 29.92 1 MET B N 1
ATOM 1577 C CA . MET B 1 1 ? -46.656 -57.438 -46.094 1 29.92 1 MET B CA 1
ATOM 1578 C C . MET B 1 1 ? -46.219 -55.969 -45.938 1 29.92 1 MET B C 1
ATOM 1580 O O . MET B 1 1 ? -45.781 -55.344 -46.906 1 29.92 1 MET B O 1
ATOM 1584 N N . LYS B 1 2 ? -47.125 -55.156 -45.219 1 33.56 2 LYS B N 1
ATOM 1585 C CA . LYS B 1 2 ? -46.875 -53.719 -45.031 1 33.56 2 LYS B CA 1
ATOM 1586 C C . LYS B 1 2 ? -45.531 -53.5 -44.344 1 33.56 2 LYS B C 1
ATOM 1588 O O . LYS B 1 2 ? -45.25 -54.062 -43.281 1 33.56 2 LYS B O 1
ATOM 1593 N N . LYS B 1 3 ? -44.531 -53.156 -45.188 1 37.38 3 LYS B N 1
ATOM 1594 C CA . LYS B 1 3 ? -43.156 -52.75 -44.844 1 37.38 3 LYS B CA 1
ATOM 1595 C C . LYS B 1 3 ? -43.156 -51.625 -43.812 1 37.38 3 LYS B C 1
ATOM 1597 O O . LYS B 1 3 ? -43.625 -50.531 -44.094 1 37.38 3 LYS B O 1
ATOM 1602 N N . THR B 1 4 ? -43.406 -51.875 -42.531 1 34.19 4 THR B N 1
ATOM 1603 C CA . THR B 1 4 ? -43.312 -50.875 -41.438 1 34.19 4 THR B CA 1
ATOM 1604 C C . THR B 1 4 ? -41.906 -50.25 -41.406 1 34.19 4 THR B C 1
ATOM 1606 O O . THR B 1 4 ? -40.906 -50.969 -41.219 1 34.19 4 THR B O 1
ATOM 1609 N N . VAL B 1 5 ? -41.688 -49.156 -42.25 1 35.06 5 VAL B N 1
ATOM 1610 C CA . VAL B 1 5 ? -40.469 -48.406 -42.312 1 35.06 5 VAL B CA 1
ATOM 1611 C C . VAL B 1 5 ? -40.094 -47.938 -40.906 1 35.06 5 VAL B C 1
ATOM 1613 O O . VAL B 1 5 ? -40.875 -47.25 -40.25 1 35.06 5 VAL B O 1
ATOM 1616 N N . ALA B 1 6 ? -39.344 -48.719 -40.094 1 37.12 6 ALA B N 1
ATOM 1617 C CA . ALA B 1 6 ? -38.719 -48.406 -38.812 1 37.12 6 ALA B CA 1
ATOM 1618 C C . ALA B 1 6 ? -37.906 -47.094 -38.906 1 37.12 6 ALA B C 1
ATOM 1620 O O . ALA B 1 6 ? -36.969 -47 -39.688 1 37.12 6 ALA B O 1
ATOM 1621 N N . ILE B 1 7 ? -38.562 -45.906 -38.906 1 36.06 7 ILE B N 1
ATOM 1622 C CA . ILE B 1 7 ? -37.875 -44.625 -38.844 1 36.06 7 ILE B CA 1
ATOM 1623 C C . ILE B 1 7 ? -36.938 -44.625 -37.625 1 36.06 7 ILE B C 1
ATOM 1625 O O . ILE B 1 7 ? -37.375 -44.719 -36.5 1 36.06 7 ILE B O 1
ATOM 1629 N N . ALA B 1 8 ? -35.719 -45.281 -37.719 1 38.75 8 ALA B N 1
ATOM 1630 C CA . ALA B 1 8 ? -34.719 -45.156 -36.688 1 38.75 8 ALA B CA 1
ATOM 1631 C C . ALA B 1 8 ? -34.469 -43.688 -36.344 1 38.75 8 ALA B C 1
ATOM 1633 O O . ALA B 1 8 ? -34.25 -42.875 -37.219 1 38.75 8 ALA B O 1
ATOM 1634 N N . PRO B 1 9 ? -35 -43.188 -35.156 1 35.81 9 PRO B N 1
ATOM 1635 C CA . PRO B 1 9 ? -34.656 -41.812 -34.75 1 35.81 9 PRO B CA 1
ATOM 1636 C C . PRO B 1 9 ? -33.156 -41.562 -34.781 1 35.81 9 PRO B C 1
ATOM 1638 O O . PRO B 1 9 ? -32.375 -42.406 -34.281 1 35.81 9 PRO B O 1
ATOM 1641 N N . ALA B 1 10 ? -32.594 -40.938 -35.844 1 38 10 ALA B N 1
ATOM 1642 C CA . ALA B 1 10 ? -31.25 -40.406 -35.844 1 38 10 ALA B CA 1
ATOM 1643 C C . ALA B 1 10 ? -31 -39.625 -34.562 1 38 10 ALA B C 1
ATOM 1645 O O . ALA B 1 10 ? -31.641 -38.594 -34.312 1 38 10 ALA B O 1
ATOM 1646 N N . VAL B 1 11 ? -30.656 -40.312 -33.438 1 36.19 11 VAL B N 1
ATOM 1647 C CA . VAL B 1 11 ? -30.156 -39.594 -32.25 1 36.19 11 VAL B CA 1
ATOM 1648 C C . VAL B 1 11 ? -29.031 -38.656 -32.688 1 36.19 11 VAL B C 1
ATOM 1650 O O . VAL B 1 11 ? -28.047 -39.094 -33.281 1 36.19 11 VAL B O 1
ATOM 1653 N N . LEU B 1 12 ? -29.312 -37.438 -33.094 1 35.81 12 LEU B N 1
ATOM 1654 C CA . LEU B 1 12 ? -28.344 -36.344 -33.219 1 35.81 12 LEU B CA 1
ATOM 1655 C C . LEU B 1 12 ? -27.344 -36.375 -32.062 1 35.81 12 LEU B C 1
ATOM 1657 O O . LEU B 1 12 ? -27.719 -36.156 -30.906 1 35.81 12 LEU B O 1
ATOM 1661 N N . GLY B 1 13 ? -26.406 -37.375 -32.062 1 31.45 13 GLY B N 1
ATOM 1662 C CA . GLY B 1 13 ? -25.281 -37.25 -31.156 1 31.45 13 GLY B CA 1
ATOM 1663 C C . GLY B 1 13 ? -24.688 -35.844 -31.125 1 31.45 13 GLY B C 1
ATOM 1664 O O . GLY B 1 13 ? -24 -35.438 -32.062 1 31.45 13 GLY B O 1
ATOM 1665 N N . MET B 1 14 ? -25.438 -34.844 -30.703 1 35.69 14 MET B N 1
ATOM 1666 C CA . MET B 1 14 ? -24.734 -33.562 -30.453 1 35.69 14 MET B CA 1
ATOM 1667 C C . MET B 1 14 ? -23.422 -33.812 -29.719 1 35.69 14 MET B C 1
ATOM 1669 O O . MET B 1 14 ? -23.422 -34.312 -28.578 1 35.69 14 MET B O 1
ATOM 1673 N N . CYS B 1 15 ? -22.391 -34.219 -30.406 1 35.28 15 CYS B N 1
ATOM 1674 C CA . CYS B 1 15 ? -21.047 -34.156 -29.812 1 35.28 15 CYS B CA 1
ATOM 1675 C C . CYS B 1 15 ? -20.875 -32.875 -29.016 1 35.28 15 CYS B C 1
ATOM 1677 O O . CYS B 1 15 ? -21.062 -31.781 -29.547 1 35.28 15 CYS B O 1
ATOM 1679 N N . ALA B 1 16 ? -21.188 -32.844 -27.75 1 36.75 16 ALA B N 1
ATOM 1680 C CA . ALA B 1 16 ? -20.688 -31.781 -26.875 1 36.75 16 ALA B CA 1
ATOM 1681 C C . ALA B 1 16 ? -19.25 -31.422 -27.219 1 36.75 16 ALA B C 1
ATOM 1683 O O . ALA B 1 16 ? -18.328 -32.219 -26.984 1 36.75 16 ALA B O 1
ATOM 1684 N N . ALA B 1 17 ? -18.969 -30.938 -28.438 1 38.06 17 ALA B N 1
ATOM 1685 C CA . ALA B 1 17 ? -17.672 -30.281 -28.5 1 38.06 17 ALA B CA 1
ATOM 1686 C C . ALA B 1 17 ? -17.328 -29.625 -27.156 1 38.06 17 ALA B C 1
ATOM 1688 O O . ALA B 1 17 ? -18.125 -28.828 -26.625 1 38.06 17 ALA B O 1
ATOM 1689 N N . GLY B 1 18 ? -16.75 -30.25 -26.266 1 39.78 18 GLY B N 1
ATOM 1690 C CA . GLY B 1 18 ? -16.188 -29.625 -25.078 1 39.78 18 GLY B CA 1
ATOM 1691 C C . GLY B 1 18 ? -15.766 -28.188 -25.312 1 39.78 18 GLY B C 1
ATOM 1692 O O . GLY B 1 18 ? -15.086 -27.891 -26.297 1 39.78 18 GLY B O 1
ATOM 1693 N N . ALA B 1 19 ? -16.594 -27.203 -25.078 1 40.56 19 ALA B N 1
ATOM 1694 C CA . ALA B 1 19 ? -16.141 -25.812 -25.031 1 40.56 19 ALA B CA 1
ATOM 1695 C C . ALA B 1 19 ? -14.641 -25.75 -24.719 1 40.56 19 ALA B C 1
ATOM 1697 O O . ALA B 1 19 ? -14.211 -26.156 -23.641 1 40.56 19 ALA B O 1
ATOM 1698 N N . ALA B 1 20 ? -13.75 -25.922 -25.516 1 43.75 20 ALA B N 1
ATOM 1699 C CA . ALA B 1 20 ? -12.336 -25.641 -25.328 1 43.75 20 ALA B CA 1
ATOM 1700 C C . ALA B 1 20 ? -12.133 -24.469 -24.375 1 43.75 20 ALA B C 1
ATOM 1702 O O . ALA B 1 20 ? -12.719 -23.391 -24.562 1 43.75 20 ALA B O 1
ATOM 1703 N N . GLU B 1 21 ? -12.055 -24.422 -22.938 1 50.22 21 GLU B N 1
ATOM 1704 C CA . GLU B 1 21 ? -11.672 -23.406 -21.969 1 50.22 21 GLU B CA 1
ATOM 1705 C C . GLU B 1 21 ? -10.75 -22.375 -22.578 1 50.22 21 GLU B C 1
ATOM 1707 O O . GLU B 1 21 ? -9.625 -22.688 -22.984 1 50.22 21 GLU B O 1
ATOM 1712 N N . ALA B 1 22 ? -11.227 -21.5 -23.422 1 56.09 22 ALA B N 1
ATOM 1713 C CA . ALA B 1 22 ? -10.469 -20.422 -24.047 1 56.09 22 ALA B CA 1
ATOM 1714 C C . ALA B 1 22 ? -9.297 -20 -23.172 1 56.09 22 ALA B C 1
ATOM 1716 O O . ALA B 1 22 ? -9.445 -19.828 -21.953 1 56.09 22 ALA B O 1
ATOM 1717 N N . ALA B 1 23 ? -8.109 -20.234 -23.547 1 77.25 23 ALA B N 1
ATOM 1718 C CA . ALA B 1 23 ? -6.855 -19.891 -22.875 1 77.25 23 ALA B CA 1
ATOM 1719 C C . ALA B 1 23 ? -6.887 -18.453 -22.359 1 77.25 23 ALA B C 1
ATOM 1721 O O . ALA B 1 23 ? -7.363 -17.547 -23.047 1 77.25 23 ALA B O 1
ATOM 1722 N N . VAL B 1 24 ? -6.797 -18.172 -21.016 1 88.94 24 VAL B N 1
ATOM 1723 C CA . VAL B 1 24 ? -6.77 -16.875 -20.359 1 88.94 24 VAL B CA 1
ATOM 1724 C C . VAL B 1 24 ? -5.695 -16 -20.984 1 88.94 24 VAL B C 1
ATOM 1726 O O . VAL B 1 24 ? -4.555 -16.438 -21.172 1 88.94 24 VAL B O 1
ATOM 1729 N N . ASP B 1 25 ? -6.098 -14.867 -21.547 1 96.38 25 ASP B N 1
ATOM 1730 C CA . ASP B 1 25 ? -5.152 -13.883 -22.062 1 96.38 25 ASP B CA 1
ATOM 1731 C C . ASP B 1 25 ? -4.23 -13.375 -20.953 1 96.38 25 ASP B C 1
ATOM 1733 O O . ASP B 1 25 ? -4.688 -12.742 -20 1 96.38 25 ASP B O 1
ATOM 1737 N N . PRO B 1 26 ? -2.961 -13.656 -21.094 1 97.25 26 PRO B N 1
ATOM 1738 C CA . PRO B 1 26 ? -2.049 -13.297 -20.016 1 97.25 26 PRO B CA 1
ATOM 1739 C C . PRO B 1 26 ? -1.984 -11.789 -19.766 1 97.25 26 PRO B C 1
ATOM 1741 O O . PRO B 1 26 ? -1.801 -11.344 -18.641 1 97.25 26 PRO B O 1
ATOM 1744 N N . VAL B 1 27 ? -2.115 -11.047 -20.766 1 98.25 27 VAL B N 1
ATOM 1745 C CA . VAL B 1 27 ? -2.053 -9.594 -20.641 1 98.25 27 VAL B CA 1
ATOM 1746 C C . VAL B 1 27 ? -3.307 -9.086 -19.922 1 98.25 27 VAL B C 1
ATOM 1748 O O . VAL B 1 27 ? -3.217 -8.281 -18.984 1 98.25 27 VAL B O 1
ATOM 1751 N N . ALA B 1 28 ? -4.434 -9.555 -20.328 1 98.38 28 ALA B N 1
ATOM 1752 C CA . ALA B 1 28 ? -5.668 -9.188 -19.641 1 98.38 28 ALA B CA 1
ATOM 1753 C C . ALA B 1 28 ? -5.629 -9.609 -18.172 1 98.38 28 ALA B C 1
ATOM 1755 O O . ALA B 1 28 ? -6.039 -8.852 -17.297 1 98.38 28 ALA B O 1
ATOM 1756 N N . SER B 1 29 ? -5.148 -10.797 -17.938 1 98.62 29 SER B N 1
ATOM 1757 C CA . SER B 1 29 ? -4.977 -11.281 -16.578 1 98.62 29 SER B CA 1
ATOM 1758 C C . SER B 1 29 ? -4.047 -10.375 -15.781 1 98.62 29 SER B C 1
ATOM 1760 O O . SER B 1 29 ? -4.32 -10.062 -14.617 1 98.62 29 SER B O 1
ATOM 1762 N N . ALA B 1 30 ? -3.018 -9.93 -16.422 1 98.75 30 ALA B N 1
ATOM 1763 C CA . ALA B 1 30 ? -2.043 -9.062 -15.766 1 98.75 30 ALA B CA 1
ATOM 1764 C C . ALA B 1 30 ? -2.67 -7.723 -15.383 1 98.75 30 ALA B C 1
ATOM 1766 O O . ALA B 1 30 ? -2.416 -7.195 -14.297 1 98.75 30 ALA B O 1
ATOM 1767 N N . PHE B 1 31 ? -3.467 -7.246 -16.266 1 98.75 31 PHE B N 1
ATOM 1768 C CA . PHE B 1 31 ? -4.055 -5.941 -15.992 1 98.75 31 PHE B CA 1
ATOM 1769 C C . PHE B 1 31 ? -5.109 -6.039 -14.891 1 98.75 31 PHE B C 1
ATOM 1771 O O . PHE B 1 31 ? -5.277 -5.105 -14.102 1 98.75 31 PHE B O 1
ATOM 1778 N N . ALA B 1 32 ? -5.816 -7.156 -14.805 1 98.75 32 ALA B N 1
ATOM 1779 C CA . ALA B 1 32 ? -6.715 -7.363 -13.672 1 98.75 32 ALA B CA 1
ATOM 1780 C C . ALA B 1 32 ? -5.938 -7.418 -12.359 1 98.75 32 ALA B C 1
ATOM 1782 O O . ALA B 1 32 ? -6.332 -6.801 -11.367 1 98.75 32 ALA B O 1
ATOM 1783 N N . ALA B 1 33 ? -4.84 -8.117 -12.383 1 98.81 33 ALA B N 1
ATOM 1784 C CA . ALA B 1 33 ? -3.996 -8.203 -11.195 1 98.81 33 ALA B CA 1
ATOM 1785 C C . ALA B 1 33 ? -3.42 -6.84 -10.836 1 98.81 33 ALA B C 1
ATOM 1787 O O . ALA B 1 33 ? -3.43 -6.449 -9.664 1 98.81 33 ALA B O 1
ATOM 1788 N N . TYR B 1 34 ? -2.979 -6.172 -11.852 1 98.94 34 TYR B N 1
ATOM 1789 C CA . TYR B 1 34 ? -2.418 -4.852 -11.586 1 98.94 34 TYR B CA 1
ATOM 1790 C C . TYR B 1 34 ? -3.473 -3.918 -11 1 98.94 34 TYR B C 1
ATOM 1792 O O . TYR B 1 34 ? -3.195 -3.172 -10.055 1 98.94 34 TYR B O 1
ATOM 1800 N N . GLY B 1 35 ? -4.645 -3.902 -11.641 1 98.94 35 GLY B N 1
ATOM 1801 C CA . GLY B 1 35 ? -5.719 -3.1 -11.078 1 98.94 35 GLY B CA 1
ATOM 1802 C C . GLY B 1 35 ? -5.965 -3.383 -9.609 1 98.94 35 GLY B C 1
ATOM 1803 O O . GLY B 1 35 ? -6.191 -2.459 -8.82 1 98.94 35 GLY B O 1
ATOM 1804 N N . HIS B 1 36 ? -5.91 -4.652 -9.211 1 98.94 36 HIS B N 1
ATOM 1805 C CA . HIS B 1 36 ? -6.109 -5.066 -7.828 1 98.94 36 HIS B CA 1
ATOM 1806 C C . HIS B 1 36 ? -5 -4.531 -6.93 1 98.94 36 HIS B C 1
ATOM 1808 O O . HIS B 1 36 ? -5.273 -3.951 -5.875 1 98.94 36 HIS B O 1
ATOM 1814 N N . TYR B 1 37 ? -3.762 -4.609 -7.309 1 98.88 37 TYR B N 1
ATOM 1815 C CA . TYR B 1 37 ? -2.615 -4.156 -6.531 1 98.88 37 TYR B CA 1
ATOM 1816 C C . TYR B 1 37 ? -2.58 -2.633 -6.449 1 98.88 37 TYR B C 1
ATOM 1818 O O . TYR B 1 37 ? -2.234 -2.066 -5.41 1 98.88 37 TYR B O 1
ATOM 1826 N N . LEU B 1 38 ? -2.934 -2.027 -7.613 1 98.88 38 LEU B N 1
ATOM 1827 C CA . LEU B 1 38 ? -2.994 -0.57 -7.605 1 98.88 38 LEU B CA 1
ATOM 1828 C C . LEU B 1 38 ? -4.055 -0.075 -6.629 1 98.88 38 LEU B C 1
ATOM 1830 O O . LEU B 1 38 ? -3.842 0.917 -5.926 1 98.88 38 LEU B O 1
ATOM 1834 N N . GLY B 1 39 ? -5.188 -0.774 -6.668 1 98.88 39 GLY B N 1
ATOM 1835 C CA . GLY B 1 39 ? -6.199 -0.454 -5.672 1 98.88 39 GLY B CA 1
ATOM 1836 C C . GLY B 1 39 ? -5.68 -0.545 -4.246 1 98.88 39 GLY B C 1
ATOM 1837 O O . GLY B 1 39 ? -5.957 0.329 -3.424 1 98.88 39 GLY B O 1
ATOM 1838 N N . LEU B 1 40 ? -4.926 -1.568 -3.953 1 98.75 40 LEU B N 1
ATOM 1839 C CA . LEU B 1 40 ? -4.336 -1.729 -2.629 1 98.75 40 LEU B CA 1
ATOM 1840 C C . LEU B 1 40 ? -3.408 -0.564 -2.303 1 98.75 40 LEU B C 1
ATOM 1842 O O . LEU B 1 40 ? -3.467 -0.007 -1.204 1 98.75 40 LEU B O 1
ATOM 1846 N N . VAL B 1 41 ? -2.561 -0.169 -3.193 1 98.94 41 VAL B N 1
ATOM 1847 C CA . VAL B 1 41 ? -1.624 0.934 -3.004 1 98.94 41 VAL B CA 1
ATOM 1848 C C . VAL B 1 41 ? -2.393 2.221 -2.711 1 98.94 41 VAL B C 1
ATOM 1850 O O . VAL B 1 41 ? -2.068 2.943 -1.768 1 98.94 41 VAL B O 1
ATOM 1853 N N . LEU B 1 42 ? -3.424 2.422 -3.484 1 98.94 42 LEU B N 1
ATOM 1854 C CA . LEU B 1 42 ? -4.203 3.648 -3.344 1 98.94 42 LEU B CA 1
ATOM 1855 C C . LEU B 1 42 ? -4.98 3.65 -2.031 1 98.94 42 LEU B C 1
ATOM 1857 O O . LEU B 1 42 ? -5.109 4.691 -1.385 1 98.94 42 LEU B O 1
ATOM 1861 N N . VAL B 1 43 ? -5.473 2.488 -1.647 1 98.94 43 VAL B N 1
ATOM 1862 C CA . VAL B 1 43 ? -6.18 2.389 -0.376 1 98.94 43 VAL B CA 1
ATOM 1863 C C . VAL B 1 43 ? -5.227 2.711 0.773 1 98.94 43 VAL B C 1
ATOM 1865 O O . VAL B 1 43 ? -5.559 3.506 1.657 1 98.94 43 VAL B O 1
ATOM 1868 N N . VAL B 1 44 ? -4.055 2.148 0.788 1 98.94 44 VAL B N 1
ATOM 1869 C CA . VAL B 1 44 ? -3.082 2.377 1.85 1 98.94 44 VAL B CA 1
ATOM 1870 C C . VAL B 1 44 ? -2.684 3.852 1.879 1 98.94 44 VAL B C 1
ATOM 1872 O O . VAL B 1 44 ? -2.631 4.465 2.947 1 98.94 44 VAL B O 1
ATOM 1875 N N . GLY B 1 45 ? -2.414 4.391 0.683 1 98.94 45 GLY B N 1
ATOM 1876 C CA . GLY B 1 45 ? -2.074 5.801 0.626 1 98.94 45 GLY B CA 1
ATOM 1877 C C . GLY B 1 45 ? -3.18 6.703 1.144 1 98.94 45 GLY B C 1
ATOM 1878 O O . GLY B 1 45 ? -2.92 7.645 1.894 1 98.94 45 GLY B O 1
ATOM 1879 N N . ALA B 1 46 ? -4.371 6.43 0.739 1 98.94 46 ALA B N 1
ATOM 1880 C CA . ALA B 1 46 ? -5.508 7.254 1.141 1 98.94 46 ALA B CA 1
ATOM 1881 C C . ALA B 1 46 ? -5.75 7.156 2.645 1 98.94 46 ALA B C 1
ATOM 1883 O O . ALA B 1 46 ? -5.973 8.172 3.311 1 98.94 46 ALA B O 1
ATOM 1884 N N . LEU B 1 47 ? -5.695 5.965 3.182 1 98.94 47 LEU B N 1
ATOM 1885 C CA . LEU B 1 47 ? -5.922 5.781 4.609 1 98.94 47 LEU B CA 1
ATOM 1886 C C . LEU B 1 47 ? -4.801 6.418 5.426 1 98.94 47 LEU B C 1
ATOM 1888 O O . LEU B 1 47 ? -5.051 6.996 6.484 1 98.94 47 LEU B O 1
ATOM 1892 N N . THR B 1 48 ? -3.586 6.277 4.973 1 98.94 48 THR B N 1
ATOM 1893 C CA . THR B 1 48 ? -2.469 6.945 5.629 1 98.94 48 THR B CA 1
ATOM 1894 C C . THR B 1 48 ? -2.668 8.461 5.625 1 98.94 48 THR B C 1
ATOM 1896 O O . THR B 1 48 ? -2.447 9.125 6.641 1 98.94 48 THR B O 1
ATOM 1899 N N . THR B 1 49 ? -3.125 8.977 4.527 1 98.94 49 THR B N 1
ATOM 1900 C CA . THR B 1 49 ? -3.4 10.406 4.414 1 98.94 49 THR B CA 1
ATOM 1901 C C . THR B 1 49 ? -4.484 10.828 5.398 1 98.94 49 THR B C 1
ATOM 1903 O O . THR B 1 49 ? -4.344 11.836 6.094 1 98.94 49 THR B O 1
ATOM 1906 N N . GLU B 1 50 ? -5.527 10.023 5.418 1 98.94 50 GLU B N 1
ATOM 1907 C CA . GLU B 1 50 ? -6.59 10.336 6.367 1 98.94 50 GLU B CA 1
ATOM 1908 C C . GLU B 1 50 ? -6.066 10.328 7.801 1 98.94 50 GLU B C 1
ATOM 1910 O O . GLU B 1 50 ? -6.344 11.242 8.578 1 98.94 50 GLU B O 1
ATOM 1915 N N . ARG B 1 51 ? -5.297 9.352 8.141 1 98.94 51 ARG B N 1
ATOM 1916 C CA . ARG B 1 51 ? -4.809 9.18 9.508 1 98.94 51 ARG B CA 1
ATOM 1917 C C . ARG B 1 51 ? -3.932 10.359 9.922 1 98.94 51 ARG B C 1
ATOM 1919 O O . ARG B 1 51 ? -3.977 10.797 11.078 1 98.94 51 ARG B O 1
ATOM 1926 N N . LEU B 1 52 ? -3.199 10.867 9.016 1 98.75 52 LEU B N 1
ATOM 1927 C CA . LEU B 1 52 ? -2.248 11.93 9.32 1 98.75 52 LEU B CA 1
ATOM 1928 C C . LEU B 1 52 ? -2.928 13.297 9.273 1 98.75 52 LEU B C 1
ATOM 1930 O O . LEU B 1 52 ? -2.428 14.266 9.859 1 98.75 52 LEU B O 1
ATOM 1934 N N . THR B 1 53 ? -3.986 13.375 8.57 1 98.75 53 THR B N 1
ATOM 1935 C CA . THR B 1 53 ? -4.641 14.664 8.359 1 98.75 53 THR B CA 1
ATOM 1936 C C . THR B 1 53 ? -5.645 14.945 9.469 1 98.75 53 THR B C 1
ATOM 1938 O O . THR B 1 53 ? -5.758 16.078 9.938 1 98.75 53 THR B O 1
ATOM 1941 N N . VAL B 1 54 ? -6.344 13.93 9.93 1 98.81 54 VAL B N 1
ATOM 1942 C CA . VAL B 1 54 ? -7.477 14.109 10.836 1 98.81 54 VAL B CA 1
ATOM 1943 C C . VAL B 1 54 ? -6.973 14.586 12.195 1 98.81 54 VAL B C 1
ATOM 1945 O O . VAL B 1 54 ? -6.156 13.914 12.836 1 98.81 54 VAL B O 1
ATOM 1948 N N . LYS B 1 55 ? -7.418 15.703 12.617 1 98.44 55 LYS B N 1
ATOM 1949 C CA . LYS B 1 55 ? -7.184 16.281 13.938 1 98.44 55 LYS B CA 1
ATOM 1950 C C . LYS B 1 55 ? -8.203 17.375 14.25 1 98.44 55 LYS B C 1
ATOM 1952 O O . LYS B 1 55 ? -8.953 17.797 13.367 1 98.44 55 LYS B O 1
ATOM 1957 N N . ALA B 1 56 ? -8.227 17.797 15.484 1 98.25 56 ALA B N 1
ATOM 1958 C CA . ALA B 1 56 ? -9.094 18.922 15.859 1 98.25 56 ALA B CA 1
ATOM 1959 C C . ALA B 1 56 ? -8.648 20.219 15.195 1 98.25 56 ALA B C 1
ATOM 1961 O O . ALA B 1 56 ? -7.453 20.422 14.969 1 98.25 56 ALA B O 1
ATOM 1962 N N . ASN B 1 57 ? -9.586 21.062 14.844 1 97.56 57 ASN B N 1
ATOM 1963 C CA . ASN B 1 57 ? -9.344 22.406 14.359 1 97.56 57 ASN B CA 1
ATOM 1964 C C . ASN B 1 57 ? -8.516 22.406 13.078 1 97.56 57 ASN B C 1
ATOM 1966 O O . ASN B 1 57 ? -7.57 23.188 12.945 1 97.56 57 ASN B O 1
ATOM 1970 N N . MET B 1 58 ? -8.93 21.547 12.227 1 96.44 58 MET B N 1
ATOM 1971 C CA . MET B 1 58 ? -8.25 21.438 10.938 1 96.44 58 MET B CA 1
ATOM 1972 C C . MET B 1 58 ? -8.445 22.703 10.117 1 96.44 58 MET B C 1
ATOM 1974 O O . MET B 1 58 ? -9.5 23.344 10.188 1 96.44 58 MET B O 1
ATOM 1978 N N . SER B 1 59 ? -7.406 23.031 9.367 1 95.31 59 SER B N 1
ATOM 1979 C CA . SER B 1 59 ? -7.527 24.109 8.391 1 95.31 59 SER B CA 1
ATOM 1980 C C . SER B 1 59 ? -8.43 23.688 7.227 1 95.31 59 SER B C 1
ATOM 1982 O O . SER B 1 59 ? -8.789 22.516 7.102 1 95.31 59 SER B O 1
ATOM 1984 N N . GLU B 1 60 ? -8.75 24.656 6.375 1 94.31 60 GLU B N 1
ATOM 1985 C CA . GLU B 1 60 ? -9.555 24.375 5.191 1 94.31 60 GLU B CA 1
ATOM 1986 C C . GLU B 1 60 ? -8.828 23.438 4.242 1 94.31 60 GLU B C 1
ATOM 1988 O O . GLU B 1 60 ? -9.445 22.547 3.646 1 94.31 60 GLU B O 1
ATOM 1993 N N . ASP B 1 61 ? -7.562 23.656 4.105 1 95.81 61 ASP B N 1
ATOM 1994 C CA . ASP B 1 61 ? -6.766 22.797 3.238 1 95.81 61 ASP B CA 1
ATOM 1995 C C . ASP B 1 61 ? -6.762 21.344 3.75 1 95.81 61 ASP B C 1
ATOM 1997 O O . ASP B 1 61 ? -6.797 20.406 2.959 1 95.81 61 ASP B O 1
ATOM 2001 N N . GLU B 1 62 ? -6.684 21.203 4.98 1 97.62 62 GLU B N 1
ATOM 2002 C CA . GLU B 1 62 ? -6.707 19.875 5.582 1 97.62 62 GLU B CA 1
ATOM 2003 C C . GLU B 1 62 ? -8.07 19.203 5.391 1 97.62 62 GLU B C 1
ATOM 2005 O O . GLU B 1 62 ? -8.141 18.016 5.121 1 97.62 62 GLU B O 1
ATOM 2010 N N . GLU B 1 63 ? -9.117 19.984 5.539 1 97.62 63 GLU B N 1
ATOM 2011 C CA . GLU B 1 63 ? -10.453 19.453 5.285 1 97.62 63 GLU B CA 1
ATOM 2012 C C . GLU B 1 63 ? -10.586 18.984 3.844 1 97.62 63 GLU B C 1
ATOM 2014 O O . GLU B 1 63 ? -11.141 17.906 3.59 1 97.62 63 GLU B O 1
ATOM 2019 N N . GLN B 1 64 ? -10.102 19.766 2.98 1 97.62 64 GLN B N 1
ATOM 2020 C CA . GLN B 1 64 ? -10.164 19.391 1.571 1 97.62 64 GLN B CA 1
ATOM 2021 C C . GLN B 1 64 ? -9.336 18.141 1.3 1 97.62 64 GLN B C 1
ATOM 2023 O O . GLN B 1 64 ? -9.742 17.281 0.525 1 97.62 64 GLN B O 1
ATOM 2028 N N . ARG B 1 65 ? -8.164 18.062 1.884 1 98.62 65 ARG B N 1
ATOM 2029 C CA . ARG B 1 65 ? -7.328 16.875 1.769 1 98.62 65 ARG B CA 1
ATOM 2030 C C . ARG B 1 65 ? -8.078 15.625 2.246 1 98.62 65 ARG B C 1
ATOM 2032 O O . ARG B 1 65 ? -7.961 14.555 1.646 1 98.62 65 ARG B O 1
ATOM 2039 N N . LEU B 1 66 ? -8.789 15.773 3.293 1 98.62 66 LEU B N 1
ATOM 2040 C CA . LEU B 1 66 ? -9.57 14.656 3.811 1 98.62 66 LEU B CA 1
ATOM 2041 C C . LEU B 1 66 ? -10.641 14.234 2.807 1 98.62 66 LEU B C 1
ATOM 2043 O O . LEU B 1 66 ? -10.875 13.039 2.611 1 98.62 66 LEU B O 1
ATOM 2047 N N . VAL B 1 67 ? -11.312 15.148 2.174 1 98.69 67 VAL B N 1
ATOM 2048 C CA . VAL B 1 67 ? -12.328 14.852 1.169 1 98.69 67 VAL B CA 1
ATOM 2049 C C . VAL B 1 67 ? -11.703 14.062 0.02 1 98.69 67 VAL B C 1
ATOM 2051 O O . VAL B 1 67 ? -12.242 13.039 -0.411 1 98.69 67 VAL B O 1
ATOM 2054 N N . ILE B 1 68 ? -10.594 14.555 -0.427 1 98.88 68 ILE B N 1
ATOM 2055 C CA . ILE B 1 68 ? -9.914 13.914 -1.55 1 98.88 68 ILE B CA 1
ATOM 2056 C C . ILE B 1 68 ? -9.461 12.516 -1.148 1 98.88 68 ILE B C 1
ATOM 2058 O O . ILE B 1 68 ? -9.695 11.547 -1.875 1 98.88 68 ILE B O 1
ATOM 2062 N N . ALA B 1 69 ? -8.828 12.398 0.022 1 98.94 69 ALA B N 1
ATOM 2063 C CA . ALA B 1 69 ? -8.328 11.102 0.49 1 98.94 69 ALA B CA 1
ATOM 2064 C C . ALA B 1 69 ? -9.469 10.102 0.642 1 98.94 69 ALA B C 1
ATOM 2066 O O . ALA B 1 69 ? -9.344 8.945 0.228 1 98.94 69 ALA B O 1
ATOM 2067 N N . ASP B 1 70 ? -10.547 10.547 1.225 1 98.94 70 ASP B N 1
ATOM 2068 C CA . ASP B 1 70 ? -11.695 9.664 1.409 1 98.94 70 ASP B CA 1
ATOM 2069 C C . ASP B 1 70 ? -12.281 9.242 0.066 1 98.94 70 ASP B C 1
ATOM 2071 O O . ASP B 1 70 ? -12.703 8.094 -0.099 1 98.94 70 ASP B O 1
ATOM 2075 N N . SER B 1 71 ? -12.359 10.117 -0.908 1 98.88 71 SER B N 1
ATOM 2076 C CA . SER B 1 71 ? -12.844 9.797 -2.246 1 98.88 71 SER B CA 1
ATOM 2077 C C . SER B 1 71 ? -11.945 8.781 -2.93 1 98.88 71 SER B C 1
ATOM 2079 O O . SER B 1 71 ? -12.43 7.812 -3.521 1 98.88 71 SER B O 1
ATOM 2081 N N . VAL B 1 72 ? -10.625 9.008 -2.879 1 98.94 72 VAL B N 1
ATOM 2082 C CA . VAL B 1 72 ? -9.664 8.07 -3.451 1 98.94 72 VAL B CA 1
ATOM 2083 C C . VAL B 1 72 ? -9.82 6.707 -2.789 1 98.94 72 VAL B C 1
ATOM 2085 O O . VAL B 1 72 ? -9.805 5.676 -3.467 1 98.94 72 VAL B O 1
ATOM 2088 N N . TYR B 1 73 ? -9.992 6.707 -1.479 1 98.94 73 TYR B N 1
ATOM 2089 C CA . TYR B 1 73 ? -10.203 5.469 -0.738 1 98.94 73 TYR B CA 1
ATOM 2090 C C . TYR B 1 73 ? -11.406 4.711 -1.272 1 98.94 73 TYR B C 1
ATOM 2092 O O . TYR B 1 73 ? -11.32 3.512 -1.557 1 98.94 73 TYR B O 1
ATOM 2100 N N . GLY B 1 74 ? -12.531 5.355 -1.435 1 98.75 74 GLY B N 1
ATOM 2101 C CA . GLY B 1 74 ? -13.734 4.727 -1.945 1 98.75 74 GLY B CA 1
ATOM 2102 C C . GLY B 1 74 ? -13.57 4.172 -3.35 1 98.75 74 GLY B C 1
ATOM 2103 O O . GLY B 1 74 ? -13.93 3.025 -3.615 1 98.75 74 GLY B O 1
ATOM 2104 N N . ILE B 1 75 ? -13.055 4.977 -4.254 1 98.88 75 ILE B N 1
ATOM 2105 C CA . ILE B 1 75 ? -12.844 4.578 -5.641 1 98.88 75 ILE B CA 1
ATOM 2106 C C . ILE B 1 75 ? -11.883 3.393 -5.703 1 98.88 75 ILE B C 1
ATOM 2108 O O . ILE B 1 75 ? -12.133 2.42 -6.418 1 98.88 75 ILE B O 1
ATOM 2112 N N . ALA B 1 76 ? -10.812 3.49 -4.941 1 98.94 76 ALA B N 1
ATOM 2113 C CA . ALA B 1 76 ? -9.844 2.404 -4.891 1 98.94 76 ALA B CA 1
ATOM 2114 C C . ALA B 1 76 ? -10.469 1.129 -4.332 1 98.94 76 ALA B C 1
ATOM 2116 O O . ALA B 1 76 ? -10.172 0.027 -4.801 1 98.94 76 ALA B O 1
ATOM 2117 N N . GLY B 1 77 ? -11.281 1.297 -3.271 1 98.75 77 GLY B N 1
ATOM 2118 C CA . GLY B 1 77 ? -11.984 0.139 -2.74 1 98.75 77 GLY B CA 1
ATOM 2119 C C . GLY B 1 77 ? -12.844 -0.566 -3.775 1 98.75 77 GLY B C 1
ATOM 2120 O O . GLY B 1 77 ? -12.852 -1.797 -3.846 1 98.75 77 GLY B O 1
ATOM 2121 N N . VAL B 1 78 ? -13.547 0.162 -4.578 1 98.75 78 VAL B N 1
ATOM 2122 C CA . VAL B 1 78 ? -14.367 -0.395 -5.648 1 98.75 78 VAL B CA 1
ATOM 2123 C C . VAL B 1 78 ? -13.477 -1.073 -6.688 1 98.75 78 VAL B C 1
ATOM 2125 O O . VAL B 1 78 ? -13.805 -2.154 -7.184 1 98.75 78 VAL B O 1
ATOM 2128 N N . LEU B 1 79 ? -12.367 -0.471 -7.031 1 98.94 79 LEU B N 1
ATOM 2129 C CA . LEU B 1 79 ? -11.406 -1.061 -7.957 1 98.94 79 LEU B CA 1
ATOM 2130 C C . LEU B 1 79 ? -10.914 -2.41 -7.445 1 98.94 79 LEU B C 1
ATOM 2132 O O . LEU B 1 79 ? -10.852 -3.383 -8.203 1 98.94 79 LEU B O 1
ATOM 2136 N N . VAL B 1 80 ? -10.555 -2.482 -6.18 1 98.94 80 VAL B N 1
ATOM 2137 C CA . VAL B 1 80 ? -10.078 -3.725 -5.578 1 98.94 80 VAL B CA 1
ATOM 2138 C C . VAL B 1 80 ? -11.164 -4.793 -5.68 1 98.94 80 VAL B C 1
ATOM 2140 O O . VAL B 1 80 ? -10.891 -5.93 -6.078 1 98.94 80 VAL B O 1
ATOM 2143 N N . LEU B 1 81 ? -12.359 -4.441 -5.352 1 98.62 81 LEU B N 1
ATOM 2144 C CA . LEU B 1 81 ? -13.461 -5.395 -5.355 1 98.62 81 LEU B CA 1
ATOM 2145 C C . LEU B 1 81 ? -13.742 -5.902 -6.77 1 98.62 81 LEU B C 1
ATOM 2147 O O . LEU B 1 81 ? -13.898 -7.105 -6.98 1 98.62 81 LEU B O 1
ATOM 2151 N N . TYR B 1 82 ? -13.812 -5.027 -7.715 1 98.75 82 TYR B N 1
ATOM 2152 C CA . TYR B 1 82 ? -14.125 -5.398 -9.086 1 98.75 82 TYR B CA 1
ATOM 2153 C C . TYR B 1 82 ? -13.023 -6.273 -9.68 1 98.75 82 TYR B C 1
ATOM 2155 O O . TYR B 1 82 ? -13.312 -7.32 -10.266 1 98.75 82 TYR B O 1
ATOM 2163 N N . THR B 1 83 ? -11.82 -5.879 -9.562 1 98.88 83 THR B N 1
ATOM 2164 C CA . THR B 1 83 ? -10.719 -6.656 -10.109 1 98.88 83 THR B CA 1
ATOM 2165 C C . THR B 1 83 ? -10.547 -7.969 -9.344 1 98.88 83 THR B C 1
ATOM 2167 O O . THR B 1 83 ? -10.156 -8.984 -9.922 1 98.88 83 THR B O 1
ATOM 2170 N N . GLY B 1 84 ? -10.828 -7.938 -8.031 1 98.69 84 GLY B N 1
ATOM 2171 C CA . GLY B 1 84 ? -10.883 -9.188 -7.285 1 98.69 84 GLY B CA 1
ATOM 2172 C C . GLY B 1 84 ? -11.906 -10.164 -7.828 1 98.69 84 GLY B C 1
ATOM 2173 O O . GLY B 1 84 ? -11.648 -11.367 -7.922 1 98.69 84 GLY B O 1
ATOM 2174 N N . TYR B 1 85 ? -13.023 -9.656 -8.141 1 98.44 85 TYR B N 1
ATOM 2175 C CA . TYR B 1 85 ? -14.062 -10.477 -8.758 1 98.44 85 TYR B CA 1
ATOM 2176 C C . TYR B 1 85 ? -13.562 -11.094 -10.062 1 98.44 85 TYR B C 1
ATOM 2178 O O . TYR B 1 85 ? -13.742 -12.289 -10.289 1 98.44 85 TYR B O 1
ATOM 2186 N N . LEU B 1 86 ? -12.93 -10.344 -10.93 1 98.75 86 LEU B N 1
ATOM 2187 C CA . LEU B 1 86 ? -12.383 -10.844 -12.188 1 98.75 86 LEU B CA 1
ATOM 2188 C C . LEU B 1 86 ? -11.336 -11.922 -11.93 1 98.75 86 LEU B C 1
ATOM 2190 O O . LEU B 1 86 ? -11.312 -12.945 -12.617 1 98.75 86 LEU B O 1
ATOM 2194 N N . ARG B 1 87 ? -10.531 -11.68 -10.953 1 98.5 87 ARG B N 1
ATOM 2195 C CA . ARG B 1 87 ? -9.492 -12.656 -10.656 1 98.5 87 ARG B CA 1
ATOM 2196 C C . ARG B 1 87 ? -10.086 -13.961 -10.141 1 98.5 87 ARG B C 1
ATOM 2198 O O . ARG B 1 87 ? -9.625 -15.047 -10.492 1 98.5 87 ARG B O 1
ATOM 2205 N N . ALA B 1 88 ? -11.078 -13.906 -9.359 1 97.88 88 ALA B N 1
ATOM 2206 C CA . ALA B 1 88 ? -11.688 -15.094 -8.773 1 97.88 88 ALA B CA 1
ATOM 2207 C C . ALA B 1 88 ? -12.461 -15.883 -9.828 1 97.88 88 ALA B C 1
ATOM 2209 O O . ALA B 1 88 ? -12.547 -17.109 -9.75 1 97.88 88 ALA B O 1
ATOM 2210 N N . THR B 1 89 ? -12.953 -15.219 -10.883 1 97.88 89 THR B N 1
ATOM 2211 C CA . THR B 1 89 ? -13.875 -15.891 -11.789 1 97.88 89 THR B CA 1
ATOM 2212 C C . THR B 1 89 ? -13.211 -16.156 -13.141 1 97.88 89 THR B C 1
ATOM 2214 O O . THR B 1 89 ? -13.523 -17.141 -13.805 1 97.88 89 THR B O 1
ATOM 2217 N N . GLU B 1 90 ? -12.25 -15.289 -13.461 1 97.75 90 GLU B N 1
ATOM 2218 C CA . GLU B 1 90 ? -11.773 -15.352 -14.844 1 97.75 90 GLU B CA 1
ATOM 2219 C C . GLU B 1 90 ? -10.258 -15.57 -14.898 1 97.75 90 GLU B C 1
ATOM 2221 O O . GLU B 1 90 ? -9.758 -16.266 -15.781 1 97.75 90 GLU B O 1
ATOM 2226 N N . TYR B 1 91 ? -9.531 -15.086 -13.93 1 97.62 91 TYR B N 1
ATOM 2227 C CA . TYR B 1 91 ? -8.109 -14.953 -14.219 1 97.62 91 TYR B CA 1
ATOM 2228 C C . TYR B 1 91 ? -7.27 -15.68 -13.172 1 97.62 91 TYR B C 1
ATOM 2230 O O . TYR B 1 91 ? -6.059 -15.82 -13.336 1 97.62 91 TYR B O 1
ATOM 2238 N N . GLY B 1 92 ? -7.902 -16.031 -12.078 1 95.25 92 GLY B N 1
ATOM 2239 C CA . GLY B 1 92 ? -7.168 -16.734 -11.039 1 95.25 92 GLY B CA 1
ATOM 2240 C C . GLY B 1 92 ? -7.352 -18.25 -11.094 1 95.25 92 GLY B C 1
ATOM 2241 O O . GLY B 1 92 ? -7.152 -18.859 -12.148 1 95.25 92 GLY B O 1
ATOM 2242 N N . LYS B 1 93 ? -7.707 -18.859 -10.008 1 96.31 93 LYS B N 1
ATOM 2243 C CA . LYS B 1 93 ? -7.812 -20.312 -9.883 1 96.31 93 LYS B CA 1
ATOM 2244 C C . LYS B 1 93 ? -9.219 -20.781 -10.227 1 96.31 93 LYS B C 1
ATOM 2246 O O . LYS B 1 93 ? -9.484 -21.984 -10.242 1 96.31 93 LYS B O 1
ATOM 2251 N N . GLY B 1 94 ? -10.07 -19.797 -10.531 1 97 94 GLY B N 1
ATOM 2252 C CA . GLY B 1 94 ? -11.445 -20.125 -10.867 1 97 94 GLY B CA 1
ATOM 2253 C C . GLY B 1 94 ? -12.375 -20.094 -9.664 1 97 94 GLY B C 1
ATOM 2254 O O . GLY B 1 94 ? -11.953 -20.406 -8.547 1 97 94 GLY B O 1
ATOM 2255 N N . TRP B 1 95 ? -13.602 -19.781 -9.875 1 96.94 95 TRP B N 1
ATOM 2256 C CA . TRP B 1 95 ? -14.594 -19.594 -8.82 1 96.94 95 TRP B CA 1
ATOM 2257 C C . TRP B 1 95 ? -14.75 -20.875 -7.996 1 96.94 95 TRP B C 1
ATOM 2259 O O . TRP B 1 95 ? -14.953 -20.812 -6.781 1 96.94 95 TRP B O 1
ATOM 2269 N N . GLU B 1 96 ? -14.703 -22.047 -8.578 1 96.5 96 GLU B N 1
ATOM 2270 C CA . GLU B 1 96 ? -14.867 -23.312 -7.867 1 96.5 96 GLU B CA 1
ATOM 2271 C C . GLU B 1 96 ? -13.828 -23.453 -6.758 1 96.5 96 GLU B C 1
ATOM 2273 O O . GLU B 1 96 ? -14.141 -23.938 -5.664 1 96.5 96 GLU B O 1
ATOM 2278 N N . PHE B 1 97 ? -12.664 -23.047 -7.016 1 97.69 97 PHE B N 1
ATOM 2279 C CA . PHE B 1 97 ? -11.641 -23.094 -5.984 1 97.69 97 PHE B CA 1
ATOM 2280 C C . PHE B 1 97 ? -11.977 -22.125 -4.848 1 97.69 97 PHE B C 1
ATOM 2282 O O . PHE B 1 97 ? -12.016 -22.516 -3.684 1 97.69 97 PHE B O 1
ATOM 2289 N N . TYR B 1 98 ? -12.266 -20.859 -5.184 1 97.69 98 TYR B N 1
ATOM 2290 C CA . TYR B 1 98 ? -12.43 -19.812 -4.184 1 97.69 98 TYR B CA 1
ATOM 2291 C C . TYR B 1 98 ? -13.703 -20.016 -3.371 1 97.69 98 TYR B C 1
ATOM 2293 O O . TYR B 1 98 ? -13.719 -19.766 -2.164 1 97.69 98 TYR B O 1
ATOM 2301 N N . ALA B 1 99 ? -14.68 -20.547 -4.004 1 97.5 99 ALA B N 1
ATOM 2302 C CA . ALA B 1 99 ? -15.945 -20.781 -3.326 1 97.5 99 ALA B CA 1
ATOM 2303 C C . ALA B 1 99 ? -15.781 -21.812 -2.201 1 97.5 99 ALA B C 1
ATOM 2305 O O . ALA B 1 99 ? -16.516 -21.766 -1.207 1 97.5 99 ALA B O 1
ATOM 2306 N N . HIS B 1 100 ? -14.828 -22.656 -2.357 1 97.75 100 HIS B N 1
ATOM 2307 C CA . HIS B 1 100 ? -14.648 -23.75 -1.407 1 97.75 100 HIS B CA 1
ATOM 2308 C C . HIS B 1 100 ? -13.398 -23.547 -0.555 1 97.75 100 HIS B C 1
ATOM 2310 O O . HIS B 1 100 ? -12.859 -24.5 0 1 97.75 100 HIS B O 1
ATOM 2316 N N . GLU B 1 101 ? -12.969 -22.344 -0.468 1 98.38 101 GLU B N 1
ATOM 2317 C CA . GLU B 1 101 ? -11.797 -21.984 0.325 1 98.38 101 GLU B CA 1
ATOM 2318 C C . GLU B 1 101 ? -12.172 -21.047 1.47 1 98.38 101 GLU B C 1
ATOM 2320 O O . GLU B 1 101 ? -12.352 -19.844 1.26 1 98.38 101 GLU B O 1
ATOM 2325 N N . PRO B 1 102 ? -12.219 -21.5 2.727 1 98.38 102 PRO B N 1
ATOM 2326 C CA . PRO B 1 102 ? -12.711 -20.703 3.852 1 98.38 102 PRO B CA 1
ATOM 2327 C C . PRO B 1 102 ? -11.906 -19.422 4.066 1 98.38 102 PRO B C 1
ATOM 2329 O O . PRO B 1 102 ? -12.461 -18.406 4.48 1 98.38 102 PRO B O 1
ATOM 2332 N N . ILE B 1 103 ? -10.664 -19.422 3.807 1 98.62 103 ILE B N 1
ATOM 2333 C CA . ILE B 1 103 ? -9.836 -18.25 4.055 1 98.62 103 ILE B CA 1
ATOM 2334 C C . ILE B 1 103 ? -10.164 -17.156 3.039 1 98.62 103 ILE B C 1
ATOM 2336 O O . ILE B 1 103 ? -10.023 -15.969 3.332 1 98.62 103 ILE B O 1
ATOM 2340 N N . PHE B 1 104 ? -10.68 -17.516 1.856 1 98.75 104 PHE B N 1
ATOM 2341 C CA . PHE B 1 104 ? -11.219 -16.547 0.914 1 98.75 104 PHE B CA 1
ATOM 2342 C C . PHE B 1 104 ? -12.336 -15.734 1.553 1 98.75 104 PHE B C 1
ATOM 2344 O O . PHE B 1 104 ? -12.367 -14.508 1.439 1 98.75 104 PHE B O 1
ATOM 2351 N N . TRP B 1 105 ? -13.125 -16.328 2.236 1 98.62 105 TRP B N 1
ATOM 2352 C CA . TRP B 1 105 ? -14.273 -15.664 2.842 1 98.62 105 TRP B CA 1
ATOM 2353 C C . TRP B 1 105 ? -13.852 -14.844 4.055 1 98.62 105 TRP B C 1
ATOM 2355 O O . TRP B 1 105 ? -14.484 -13.828 4.371 1 98.62 105 TRP B O 1
ATOM 2365 N N . VAL B 1 106 ? -12.789 -15.258 4.734 1 98.44 106 VAL B N 1
ATOM 2366 C CA . VAL B 1 106 ? -12.234 -14.438 5.805 1 98.44 106 VAL B CA 1
ATOM 2367 C C . VAL B 1 106 ? -11.75 -13.102 5.238 1 98.44 106 VAL B C 1
ATOM 2369 O O . VAL B 1 106 ? -12.023 -12.047 5.805 1 98.44 106 VAL B O 1
ATOM 2372 N N . LYS B 1 107 ? -11.039 -13.195 4.109 1 98.31 107 LYS B N 1
ATOM 2373 C CA . LYS B 1 107 ? -10.555 -11.953 3.527 1 98.31 107 LYS B CA 1
ATOM 2374 C C . LYS B 1 107 ? -11.711 -11.07 3.064 1 98.31 107 LYS B C 1
ATOM 2376 O O . LYS B 1 107 ? -11.672 -9.852 3.217 1 98.31 107 LYS B O 1
ATOM 2381 N N . MET B 1 108 ? -12.75 -11.648 2.551 1 98.62 108 MET B N 1
ATOM 2382 C CA . MET B 1 108 ? -13.93 -10.883 2.148 1 98.62 108 MET B CA 1
ATOM 2383 C C . MET B 1 108 ? -14.609 -10.25 3.359 1 98.62 108 MET B C 1
ATOM 2385 O O . MET B 1 108 ? -15.102 -9.125 3.279 1 98.62 108 MET B O 1
ATOM 2389 N N . TRP B 1 109 ? -14.633 -10.961 4.398 1 98.69 109 TRP B N 1
ATOM 2390 C CA . TRP B 1 109 ? -15.234 -10.43 5.621 1 98.69 109 TRP B CA 1
ATOM 2391 C C . TRP B 1 109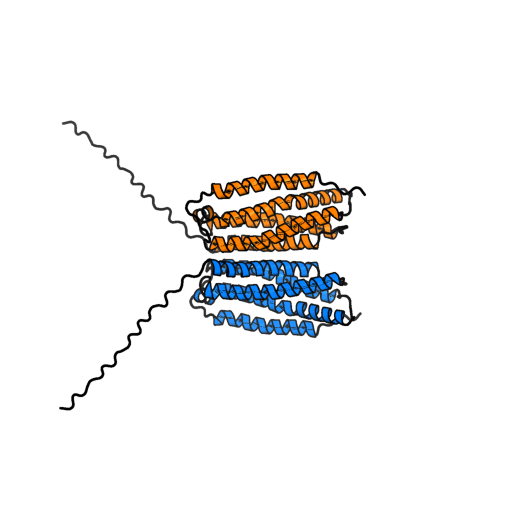 ? -14.438 -9.234 6.145 1 98.69 109 TRP B C 1
ATOM 2393 O O . TRP B 1 109 ? -15.016 -8.211 6.508 1 98.69 109 TRP B O 1
ATOM 2403 N N . LEU B 1 110 ? -13.156 -9.375 6.191 1 98.81 110 LEU B N 1
ATOM 2404 C CA . LEU B 1 110 ? -12.305 -8.266 6.625 1 98.81 110 LEU B CA 1
ATOM 2405 C C . LEU B 1 110 ? -12.523 -7.035 5.754 1 98.81 110 LEU B C 1
ATOM 2407 O O . LEU B 1 110 ? -12.602 -5.918 6.262 1 98.81 110 LEU B O 1
ATOM 2411 N N . PHE B 1 111 ? -12.641 -7.312 4.473 1 98.88 111 PHE B N 1
ATOM 2412 C CA . PHE B 1 111 ? -12.883 -6.215 3.545 1 98.88 111 PHE B CA 1
ATOM 2413 C C . PHE B 1 111 ? -14.234 -5.562 3.822 1 98.88 111 PHE B C 1
ATOM 2415 O O . PHE B 1 111 ? -14.359 -4.34 3.783 1 98.88 111 PHE B O 1
ATOM 2422 N N . THR B 1 112 ? -15.18 -6.324 4.105 1 98.81 112 THR B N 1
ATOM 2423 C CA . THR B 1 112 ? -16.516 -5.832 4.402 1 98.81 112 THR B CA 1
ATOM 2424 C C . THR B 1 112 ? -16.516 -4.996 5.676 1 98.81 112 THR B C 1
ATOM 2426 O O . THR B 1 112 ? -17.141 -3.93 5.727 1 98.81 112 THR B O 1
ATOM 2429 N N . VAL B 1 113 ? -15.828 -5.449 6.688 1 98.75 113 VAL B N 1
ATOM 2430 C CA . VAL B 1 113 ? -15.734 -4.699 7.934 1 98.75 113 VAL B CA 1
ATOM 2431 C C . VAL B 1 113 ? -15.062 -3.352 7.68 1 98.75 113 VAL B C 1
ATOM 2433 O O . VAL B 1 113 ? -15.547 -2.312 8.125 1 98.75 113 VAL B O 1
ATOM 2436 N N . MET B 1 114 ? -14.016 -3.441 6.926 1 98.75 114 MET B N 1
ATOM 2437 C CA . MET B 1 114 ? -13.273 -2.236 6.566 1 98.75 114 MET B CA 1
ATOM 2438 C C . MET B 1 114 ? -14.156 -1.269 5.781 1 98.75 114 MET B C 1
ATOM 2440 O O . MET B 1 114 ? -14.234 -0.085 6.113 1 98.75 114 MET B O 1
ATOM 2444 N N . GLY B 1 115 ? -14.836 -1.751 4.781 1 98.44 115 GLY B N 1
ATOM 2445 C CA . GLY B 1 115 ? -15.68 -0.92 3.939 1 98.44 115 GLY B CA 1
ATOM 2446 C C . GLY B 1 115 ? -16.875 -0.348 4.68 1 98.44 115 GLY B C 1
ATOM 2447 O O . GLY B 1 115 ? -17.188 0.836 4.539 1 98.44 115 GLY B O 1
ATOM 2448 N N . SER B 1 116 ? -17.516 -1.131 5.484 1 98.81 116 SER B N 1
ATOM 2449 C CA . SER B 1 116 ? -18.703 -0.679 6.207 1 98.81 116 SER B CA 1
ATOM 2450 C C . SER B 1 116 ? -18.344 0.358 7.266 1 98.81 116 SER B C 1
ATOM 2452 O O . SER B 1 116 ? -19.078 1.327 7.465 1 98.81 116 SER B O 1
ATOM 2454 N N . SER B 1 117 ? -17.234 0.166 7.914 1 98.75 117 SER B N 1
ATOM 2455 C CA . SER B 1 117 ? -16.828 1.106 8.953 1 98.75 117 SER B CA 1
ATOM 2456 C C . SER B 1 117 ? -16.5 2.475 8.359 1 98.75 117 SER B C 1
ATOM 2458 O O . SER B 1 117 ? -16.641 3.496 9.039 1 98.75 117 SER B O 1
ATOM 2460 N N . SER B 1 118 ? -16.109 2.484 7.121 1 98.81 118 SER B N 1
ATOM 2461 C CA . SER B 1 118 ? -15.719 3.729 6.469 1 98.81 118 SER B CA 1
ATOM 2462 C C . SER B 1 118 ? -16.922 4.648 6.258 1 98.81 118 SER B C 1
ATOM 2464 O O . SER B 1 118 ? -16.75 5.844 6.008 1 98.81 118 SER B O 1
ATOM 2466 N N . LEU B 1 119 ? -18.109 4.141 6.41 1 98.88 119 LEU B N 1
ATOM 2467 C CA . LEU B 1 119 ? -19.312 4.945 6.176 1 98.88 119 LEU B CA 1
ATOM 2468 C C . LEU B 1 119 ? -19.406 6.074 7.195 1 98.88 119 LEU B C 1
ATOM 2470 O O . LEU B 1 119 ? -19.875 7.168 6.867 1 98.88 119 LEU B O 1
ATOM 2474 N N . PHE B 1 120 ? -18.969 5.867 8.406 1 98.88 120 PHE B N 1
ATOM 2475 C CA . PHE B 1 120 ? -19.016 6.918 9.422 1 98.88 120 PHE B CA 1
ATOM 2476 C C . PHE B 1 120 ? -18.141 8.102 9.016 1 98.88 120 PHE B C 1
ATOM 2478 O O . PHE B 1 120 ? -18.656 9.211 8.812 1 98.88 120 PHE B O 1
ATOM 2485 N N . PRO B 1 121 ? -16.828 7.887 8.805 1 98.88 121 PRO B N 1
ATOM 2486 C CA . PRO B 1 121 ? -16.016 9.031 8.383 1 98.88 121 PRO B CA 1
ATOM 2487 C C . PRO B 1 121 ? -16.5 9.648 7.074 1 98.88 121 PRO B C 1
ATOM 2489 O O . PRO B 1 121 ? -16.484 10.875 6.922 1 98.88 121 PRO B O 1
ATOM 2492 N N . THR B 1 122 ? -16.859 8.859 6.078 1 98.94 122 THR B N 1
ATOM 2493 C CA . THR B 1 122 ? -17.281 9.375 4.781 1 98.94 122 THR B CA 1
ATOM 2494 C C . THR B 1 122 ? -18.469 10.32 4.938 1 98.94 122 THR B C 1
ATOM 2496 O O . THR B 1 122 ? -18.469 11.43 4.398 1 98.94 122 THR B O 1
ATOM 2499 N N . ILE B 1 123 ? -19.438 9.891 5.719 1 98.88 123 ILE B N 1
ATOM 2500 C CA . ILE B 1 123 ? -20.625 10.719 5.906 1 98.88 123 ILE B CA 1
ATOM 2501 C C . ILE B 1 123 ? -20.266 12 6.645 1 98.88 123 ILE B C 1
ATOM 2503 O O . ILE B 1 123 ? -20.688 13.094 6.254 1 98.88 123 ILE B O 1
ATOM 2507 N N . LYS B 1 124 ? -19.484 11.922 7.695 1 98.69 124 LYS B N 1
ATOM 2508 C CA . LYS B 1 124 ? -19.078 13.109 8.453 1 98.69 124 LYS B CA 1
ATOM 2509 C C . LYS B 1 124 ? -18.281 14.07 7.586 1 98.69 124 LYS B C 1
ATOM 2511 O O . LYS B 1 124 ? -18.469 15.289 7.66 1 98.69 124 LYS B O 1
ATOM 2516 N N . ILE B 1 125 ? -17.406 13.508 6.77 1 98.44 125 ILE B N 1
ATOM 2517 C CA . ILE B 1 125 ? -16.578 14.328 5.879 1 98.44 125 ILE B CA 1
ATOM 2518 C C . ILE B 1 125 ? -17.469 15.047 4.867 1 98.44 125 ILE B C 1
ATOM 2520 O O . ILE B 1 125 ? -17.297 16.234 4.617 1 98.44 125 ILE B O 1
ATOM 2524 N N . ILE B 1 126 ? -18.438 14.367 4.34 1 98 126 ILE B N 1
ATOM 2525 C CA . ILE B 1 126 ? -19.344 14.945 3.361 1 98 126 ILE B CA 1
ATOM 2526 C C . ILE B 1 126 ? -20.203 16.031 4.023 1 98 126 ILE B C 1
ATOM 2528 O O . ILE B 1 126 ? -20.406 17.109 3.453 1 98 126 ILE B O 1
ATOM 2532 N N . GLN B 1 127 ? -20.703 15.75 5.207 1 97.62 127 GLN B N 1
ATOM 2533 C CA . GLN B 1 127 ? -21.5 16.734 5.934 1 97.62 127 GLN B CA 1
ATOM 2534 C C . GLN B 1 127 ? -20.688 18 6.215 1 97.62 127 GLN B C 1
ATOM 2536 O O . GLN B 1 127 ? -21.203 19.109 6.09 1 97.62 127 GLN B O 1
ATOM 2541 N N . ARG B 1 128 ? -19.516 17.781 6.574 1 96.94 128 ARG B N 1
ATOM 2542 C CA . ARG B 1 128 ? -18.672 18.922 6.875 1 96.94 128 ARG B CA 1
ATOM 2543 C C . ARG B 1 128 ? -18.344 19.703 5.609 1 96.94 128 ARG B C 1
ATOM 2545 O O . ARG B 1 128 ? -18.328 20.938 5.625 1 96.94 128 ARG B O 1
ATOM 2552 N N . ALA B 1 129 ? -18.125 19.047 4.57 1 96.81 129 ALA B N 1
ATOM 2553 C CA . ALA B 1 129 ? -17.875 19.719 3.293 1 96.81 129 ALA B CA 1
ATOM 2554 C C . ALA B 1 129 ? -19.109 20.516 2.85 1 96.81 129 ALA B C 1
ATOM 2556 O O . ALA B 1 129 ? -18.984 21.625 2.34 1 96.81 129 ALA B O 1
ATOM 2557 N N . ALA B 1 130 ? -20.234 19.969 3.031 1 96.25 130 ALA B N 1
ATOM 2558 C CA . ALA B 1 130 ? -21.484 20.641 2.691 1 96.25 130 ALA B CA 1
ATOM 2559 C C . ALA B 1 130 ? -21.688 21.891 3.555 1 96.25 130 ALA B C 1
ATOM 2561 O O . ALA B 1 130 ? -22.141 22.922 3.062 1 96.25 130 ALA B O 1
ATOM 2562 N N . ALA B 1 131 ? -21.438 21.734 4.797 1 94.94 131 ALA B N 1
ATOM 2563 C CA . ALA B 1 131 ? -21.547 22.875 5.711 1 94.94 131 ALA B CA 1
ATOM 2564 C C . ALA B 1 131 ? -20.609 24 5.301 1 94.94 131 ALA B C 1
ATOM 2566 O O . ALA B 1 131 ? -20.984 25.172 5.324 1 94.94 131 ALA B O 1
ATOM 2567 N N . LYS B 1 132 ? -19.422 23.625 5 1 93.75 132 LYS B N 1
ATOM 2568 C CA . LYS B 1 132 ? -18.438 24.594 4.547 1 93.75 132 LYS B CA 1
ATOM 2569 C C . LYS B 1 132 ? -18.938 25.344 3.311 1 93.75 132 LYS B C 1
ATOM 2571 O O . LYS B 1 132 ? -18.766 26.562 3.203 1 93.75 132 LYS B O 1
ATOM 2576 N N . ALA B 1 133 ? -19.484 24.656 2.418 1 93.69 133 ALA B N 1
ATOM 2577 C CA . ALA B 1 133 ? -19.984 25.234 1.181 1 93.69 133 ALA B CA 1
ATOM 2578 C C . ALA B 1 133 ? -21.094 26.25 1.469 1 93.69 133 ALA B C 1
ATOM 2580 O O . ALA B 1 133 ? -21.281 27.203 0.703 1 93.69 133 ALA B O 1
ATOM 2581 N N . LYS B 1 134 ? -21.719 26.141 2.607 1 94.69 134 LYS B N 1
ATOM 2582 C CA . LYS B 1 134 ? -22.781 27.047 3.006 1 94.69 134 LYS B CA 1
ATOM 2583 C C . LYS B 1 134 ? -22.266 28.141 3.928 1 94.69 134 LYS B C 1
ATOM 2585 O O . LYS B 1 134 ? -23.047 28.984 4.402 1 94.69 134 LYS B O 1
ATOM 2590 N N . GLY B 1 135 ? -20.969 28.141 4.164 1 91.5 135 GLY B N 1
ATOM 2591 C CA . GLY B 1 135 ? -20.359 29.156 5.012 1 91.5 135 GLY B CA 1
ATOM 2592 C C . GLY B 1 135 ? -20.531 28.875 6.492 1 91.5 135 GLY B C 1
ATOM 2593 O O . GLY B 1 135 ? -20.375 29.766 7.324 1 91.5 135 GLY B O 1
ATOM 2594 N N . GLU B 1 136 ? -20.938 27.719 6.828 1 87.81 136 GLU B N 1
ATOM 2595 C CA . GLU B 1 136 ? -21.141 27.281 8.211 1 87.81 136 GLU B CA 1
ATOM 2596 C C . GLU B 1 136 ? -19.969 26.422 8.688 1 87.81 136 GLU B C 1
ATOM 2598 O O . GLU B 1 136 ? -20.125 25.219 8.867 1 87.81 136 GLU B O 1
ATOM 2603 N N . VAL B 1 137 ? -18.812 27 8.875 1 76.81 137 VAL B N 1
ATOM 2604 C CA . VAL B 1 137 ? -17.609 26.219 9.172 1 76.81 137 VAL B CA 1
ATOM 2605 C C . VAL B 1 137 ? -17.422 26.109 10.68 1 76.81 137 VAL B C 1
ATOM 2607 O O . VAL B 1 137 ? -17.25 27.109 11.367 1 76.81 137 VAL B O 1
ATOM 2610 N N . GLU B 1 138 ? -17.719 24.969 11.18 1 89.5 138 GLU B N 1
ATOM 2611 C CA . GLU B 1 138 ? -17.312 24.688 12.555 1 89.5 138 GLU B CA 1
ATOM 2612 C C . GLU B 1 138 ? -16.031 23.875 12.602 1 89.5 138 GLU B C 1
ATOM 2614 O O . GLU B 1 138 ? -15.867 22.922 11.844 1 89.5 138 GLU B O 1
ATOM 2619 N N . PRO B 1 139 ? -15.18 24.328 13.445 1 94.56 139 PRO B N 1
ATOM 2620 C CA . PRO B 1 139 ? -13.953 23.531 13.562 1 94.56 139 PRO B CA 1
ATOM 2621 C C . PRO B 1 139 ? -14.227 22.094 13.984 1 94.56 139 PRO B C 1
ATOM 2623 O O . PRO B 1 139 ? -15.133 21.828 14.773 1 94.56 139 PRO B O 1
ATOM 2626 N N . MET B 1 140 ? -13.453 21.203 13.422 1 96.69 140 MET B N 1
ATOM 2627 C CA . MET B 1 140 ? -13.57 19.812 13.852 1 96.69 140 MET B CA 1
ATOM 2628 C C . MET B 1 140 ? -13.281 19.672 15.344 1 96.69 140 MET B C 1
ATOM 2630 O O . MET B 1 140 ? -12.258 20.172 15.828 1 96.69 140 MET B O 1
ATOM 2634 N N . SER B 1 141 ? -14.156 19.062 16.078 1 97.44 141 SER B N 1
ATOM 2635 C CA . SER B 1 141 ? -13.977 18.859 17.5 1 97.44 141 SER B CA 1
ATOM 2636 C C . SER B 1 141 ? -12.969 17.734 17.781 1 97.44 141 SER B C 1
ATOM 2638 O O . SER B 1 141 ? -12.719 16.906 16.922 1 97.44 141 SER B O 1
ATOM 2640 N N . GLU B 1 142 ? -12.414 17.766 18.953 1 98 142 GLU B N 1
ATOM 2641 C CA . GLU B 1 142 ? -11.547 16.688 19.391 1 98 142 GLU B CA 1
ATOM 2642 C C . GLU B 1 142 ? -12.281 15.352 19.422 1 98 142 GLU B C 1
ATOM 2644 O O . GLU B 1 142 ? -11.727 14.312 19.062 1 98 142 GLU B O 1
ATOM 2649 N N . LYS B 1 143 ? -13.508 15.367 19.828 1 98.5 143 LYS B N 1
ATOM 2650 C CA . LYS B 1 143 ? -14.312 14.156 19.922 1 98.5 143 LYS B CA 1
ATOM 2651 C C . LYS B 1 143 ? -14.484 13.492 18.562 1 98.5 143 LYS B C 1
ATOM 2653 O O . LYS B 1 143 ? -14.266 12.289 18.422 1 98.5 143 LYS B O 1
ATOM 2658 N N . LEU B 1 144 ? -14.852 14.25 17.594 1 98.44 144 LEU B N 1
ATOM 2659 C CA . LEU B 1 144 ? -15.062 13.719 16.25 1 98.44 144 LEU B CA 1
ATOM 2660 C C . LEU B 1 144 ? -13.75 13.234 15.648 1 98.44 144 LEU B C 1
ATOM 2662 O O . LEU B 1 144 ? -13.688 12.156 15.055 1 98.44 144 LEU B O 1
ATOM 2666 N N . ALA B 1 145 ? -12.727 14.055 15.805 1 98.75 145 ALA B N 1
ATOM 2667 C CA . ALA B 1 145 ? -11.414 13.68 15.289 1 98.75 145 ALA B CA 1
ATOM 2668 C C . ALA B 1 145 ? -10.961 12.344 15.867 1 98.75 145 ALA B C 1
ATOM 2670 O O . ALA B 1 145 ? -10.469 11.477 15.141 1 98.75 145 ALA B O 1
ATOM 2671 N N . ASN B 1 146 ? -11.188 12.18 17.141 1 98.69 146 ASN B N 1
ATOM 2672 C CA . ASN B 1 146 ? -10.781 10.953 17.797 1 98.69 146 ASN B CA 1
ATOM 2673 C C . ASN B 1 146 ? -11.562 9.75 17.281 1 98.69 146 ASN B C 1
ATOM 2675 O O . ASN B 1 146 ? -10.992 8.672 17.078 1 98.69 146 ASN B O 1
ATOM 2679 N N . ARG B 1 147 ? -12.789 9.891 17.047 1 98.88 147 ARG B N 1
ATOM 2680 C CA . ARG B 1 147 ? -13.617 8.781 16.562 1 98.88 147 ARG B CA 1
ATOM 2681 C C . ARG B 1 147 ? -13.211 8.375 15.148 1 98.88 147 ARG B C 1
ATOM 2683 O O . ARG B 1 147 ? -13.086 7.184 14.852 1 98.88 147 ARG B O 1
ATOM 2690 N N . ILE B 1 148 ? -13.016 9.375 14.305 1 98.94 148 ILE B N 1
ATOM 2691 C CA . ILE B 1 148 ? -12.586 9.086 12.938 1 98.94 148 ILE B CA 1
ATOM 2692 C C . ILE B 1 148 ? -11.227 8.391 12.961 1 98.94 148 ILE B C 1
ATOM 2694 O O . ILE B 1 148 ? -11.016 7.406 12.25 1 98.94 148 ILE B O 1
ATOM 2698 N N . THR B 1 149 ? -10.367 8.852 13.789 1 98.94 149 THR B N 1
ATOM 2699 C CA . THR B 1 149 ? -9.039 8.258 13.906 1 98.94 149 THR B CA 1
ATOM 2700 C C . THR B 1 149 ? -9.141 6.793 14.32 1 98.94 149 THR B C 1
ATOM 2702 O O . THR B 1 149 ? -8.422 5.941 13.781 1 98.94 149 THR B O 1
ATOM 2705 N N . LYS B 1 150 ? -10.016 6.465 15.25 1 98.94 150 LYS B N 1
ATOM 2706 C CA . LYS B 1 150 ? -10.203 5.082 15.688 1 98.94 150 LYS B CA 1
ATOM 2707 C C . LYS B 1 150 ? -10.672 4.199 14.531 1 98.94 150 LYS B C 1
ATOM 2709 O O . LYS B 1 150 ? -10.203 3.072 14.375 1 98.94 150 LYS B O 1
ATOM 2714 N N . VAL B 1 151 ? -11.539 4.711 13.758 1 98.94 151 VAL B N 1
ATOM 2715 C CA . VAL B 1 151 ? -12.039 3.951 12.617 1 98.94 151 VAL B CA 1
ATOM 2716 C C . VAL B 1 151 ? -10.922 3.734 11.602 1 98.94 151 VAL B C 1
ATOM 2718 O O . VAL B 1 151 ? -10.703 2.613 11.141 1 98.94 151 VAL B O 1
ATOM 2721 N N . VAL B 1 152 ? -10.211 4.797 11.297 1 98.94 152 VAL B N 1
ATOM 2722 C CA . VAL B 1 152 ? -9.141 4.73 10.305 1 98.94 152 VAL B CA 1
ATOM 2723 C C . VAL B 1 152 ? -8.062 3.762 10.781 1 98.94 152 VAL B C 1
ATOM 2725 O O . VAL B 1 152 ? -7.52 2.988 9.984 1 98.94 152 VAL B O 1
ATOM 2728 N N . ASN B 1 153 ? -7.762 3.752 12.07 1 98.88 153 ASN B N 1
ATOM 2729 C CA . ASN B 1 153 ? -6.797 2.805 12.617 1 98.88 153 ASN B CA 1
ATOM 2730 C C . ASN B 1 153 ? -7.254 1.361 12.422 1 98.88 153 ASN B C 1
ATOM 2732 O O . ASN B 1 153 ? -6.445 0.488 12.102 1 98.88 153 ASN B O 1
ATOM 2736 N N . GLY B 1 154 ? -8.5 1.12 12.664 1 98.88 154 GLY B N 1
ATOM 2737 C CA . GLY B 1 154 ? -9.047 -0.2 12.391 1 98.88 154 GLY B CA 1
ATOM 2738 C C . GLY B 1 154 ? -8.938 -0.597 10.93 1 98.88 154 GLY B C 1
ATOM 2739 O O . GLY B 1 154 ? -8.648 -1.752 10.617 1 98.88 154 GLY B O 1
ATOM 2740 N N . GLU B 1 155 ? -9.172 0.337 10.039 1 98.94 155 GLU B N 1
ATOM 2741 C CA . GLU B 1 155 ? -9.078 0.082 8.602 1 98.94 155 GLU B CA 1
ATOM 2742 C C . GLU B 1 155 ? -7.641 -0.206 8.188 1 98.94 155 GLU B C 1
ATOM 2744 O O . GLU B 1 155 ? -7.395 -1.085 7.359 1 98.94 155 GLU B O 1
ATOM 2749 N N . LEU B 1 156 ? -6.723 0.512 8.758 1 98.88 156 LEU B N 1
ATOM 2750 C CA . LEU B 1 156 ? -5.312 0.26 8.484 1 98.88 156 LEU B CA 1
ATOM 2751 C C . LEU B 1 156 ? -4.906 -1.131 8.961 1 98.88 156 LEU B C 1
ATOM 2753 O O . LEU B 1 156 ? -4.145 -1.827 8.289 1 98.88 156 LEU B O 1
ATOM 2757 N N . LEU B 1 157 ? -5.414 -1.56 10.094 1 98.75 157 LEU B N 1
ATOM 2758 C CA . LEU B 1 157 ? -5.148 -2.91 10.578 1 98.75 157 LEU B CA 1
ATOM 2759 C C . LEU B 1 157 ? -5.719 -3.953 9.625 1 98.75 157 LEU B C 1
ATOM 2761 O O . LEU B 1 157 ? -5.066 -4.957 9.328 1 98.75 157 LEU B O 1
ATOM 2765 N N . ALA B 1 158 ? -6.895 -3.68 9.188 1 98.75 158 ALA B N 1
ATOM 2766 C CA . ALA B 1 158 ? -7.535 -4.605 8.258 1 98.75 158 ALA B CA 1
ATOM 2767 C C . ALA B 1 158 ? -6.742 -4.715 6.961 1 98.75 158 ALA B C 1
ATOM 2769 O O . ALA B 1 158 ? -6.434 -5.82 6.504 1 98.75 158 ALA B O 1
ATOM 2770 N N . ILE B 1 159 ? -6.387 -3.57 6.387 1 98.56 159 ILE B N 1
ATOM 2771 C CA . ILE B 1 159 ? -5.734 -3.59 5.082 1 98.56 159 ILE B CA 1
ATOM 2772 C C . ILE B 1 159 ? -4.355 -4.23 5.203 1 98.56 159 ILE B C 1
ATOM 2774 O O . ILE B 1 159 ? -3.865 -4.855 4.258 1 98.56 159 ILE B O 1
ATOM 2778 N N . GLY B 1 160 ? -3.713 -4.168 6.383 1 98.38 160 GLY B N 1
ATOM 2779 C CA . GLY B 1 160 ? -2.465 -4.871 6.633 1 98.38 160 GLY B CA 1
ATOM 2780 C C . GLY B 1 160 ? -2.648 -6.367 6.812 1 98.38 160 GLY B C 1
ATOM 2781 O O . GLY B 1 160 ? -1.713 -7.141 6.609 1 98.38 160 GLY B O 1
ATOM 2782 N N . SER B 1 161 ? -3.857 -6.867 7.133 1 98.75 161 SER B N 1
ATOM 2783 C CA . SER B 1 161 ? -4.133 -8.266 7.461 1 98.75 161 SER B CA 1
ATOM 2784 C C . SER B 1 161 ? -4.699 -9.008 6.258 1 98.75 161 SER B C 1
ATOM 2786 O O . SER B 1 161 ? -4.492 -10.219 6.121 1 98.75 161 SER B O 1
ATOM 2788 N N . ILE B 1 162 ? -5.355 -8.312 5.41 1 98.88 162 ILE B N 1
ATOM 2789 C CA . ILE B 1 162 ? -6.066 -8.93 4.297 1 98.88 162 ILE B CA 1
ATOM 2790 C C . ILE B 1 162 ? -5.078 -9.672 3.404 1 98.88 162 ILE B C 1
ATOM 2792 O O . ILE B 1 162 ? -5.336 -10.812 2.996 1 98.88 162 ILE B O 1
ATOM 2796 N N . PRO B 1 163 ? -3.865 -9.203 3.133 1 98.88 163 PRO B N 1
ATOM 2797 C CA . PRO B 1 163 ? -2.922 -9.938 2.285 1 98.88 163 PRO B CA 1
ATOM 2798 C C . PRO B 1 163 ? -2.443 -11.242 2.928 1 98.88 163 PRO B C 1
ATOM 2800 O O . PRO B 1 163 ? -2.051 -12.172 2.221 1 98.88 163 PRO B O 1
ATOM 2803 N N . LEU B 1 164 ? -2.475 -11.266 4.262 1 98.88 164 LEU B N 1
ATOM 2804 C CA . LEU B 1 164 ? -2.16 -12.539 4.902 1 98.88 164 LEU B CA 1
ATOM 2805 C C . LEU B 1 164 ? -3.182 -13.602 4.52 1 98.88 164 LEU B C 1
ATOM 2807 O O . LEU B 1 164 ? -2.809 -14.711 4.121 1 98.88 164 LEU B O 1
ATOM 2811 N N . ALA B 1 165 ? -4.449 -13.273 4.656 1 98.81 165 ALA B N 1
ATOM 2812 C CA . ALA B 1 165 ? -5.508 -14.188 4.238 1 98.81 165 ALA B CA 1
ATOM 2813 C C . ALA B 1 165 ? -5.391 -14.523 2.752 1 98.81 165 ALA B C 1
ATOM 2815 O O . ALA B 1 165 ? -5.543 -15.68 2.357 1 98.81 165 ALA B O 1
ATOM 2816 N N . ALA B 1 166 ? -5.098 -13.508 1.943 1 98.75 166 ALA B N 1
ATOM 2817 C CA . ALA B 1 166 ? -4.953 -13.703 0.504 1 98.75 166 ALA B CA 1
ATOM 2818 C C . ALA B 1 166 ? -3.814 -14.68 0.197 1 98.75 166 ALA B C 1
ATOM 2820 O O . ALA B 1 166 ? -3.957 -15.562 -0.647 1 98.75 166 ALA B O 1
ATOM 2821 N N . ALA B 1 167 ? -2.686 -14.539 0.871 1 98.69 167 ALA B N 1
ATOM 2822 C CA . ALA B 1 167 ? -1.526 -15.391 0.634 1 98.69 167 ALA B CA 1
ATOM 2823 C C . ALA B 1 167 ? -1.818 -16.828 1.036 1 98.69 167 ALA B C 1
ATOM 2825 O O . ALA B 1 167 ? -1.445 -17.766 0.327 1 98.69 167 ALA B O 1
ATOM 2826 N N . LEU B 1 168 ? -2.459 -17.047 2.139 1 98.75 168 LEU B N 1
ATOM 2827 C CA . LEU B 1 168 ? -2.824 -18.375 2.604 1 98.75 168 LEU B CA 1
ATOM 2828 C C . LEU B 1 168 ? -3.838 -19.016 1.664 1 98.75 168 LEU B C 1
ATOM 2830 O O . LEU B 1 168 ? -3.664 -20.172 1.245 1 98.75 168 LEU B O 1
ATOM 2834 N N . MET B 1 169 ? -4.855 -18.281 1.324 1 98.31 169 MET B N 1
ATOM 2835 C CA . MET B 1 169 ? -5.91 -18.828 0.468 1 98.31 169 MET B CA 1
ATOM 2836 C C . MET B 1 169 ? -5.352 -19.219 -0.896 1 98.31 169 MET B C 1
ATOM 2838 O O . MET B 1 169 ? -5.727 -20.25 -1.451 1 98.31 169 MET B O 1
ATOM 2842 N N . ALA B 1 170 ? -4.504 -18.328 -1.449 1 97.81 170 ALA B N 1
ATOM 2843 C CA . ALA B 1 170 ? -3.941 -18.578 -2.773 1 97.81 170 ALA B CA 1
ATOM 2844 C C . ALA B 1 170 ? -3.182 -19.906 -2.812 1 97.81 170 ALA B C 1
ATOM 2846 O O . ALA B 1 170 ? -3.039 -20.516 -3.875 1 97.81 170 ALA B O 1
ATOM 2847 N N . ARG B 1 171 ? -2.752 -20.406 -1.688 1 97.88 171 ARG B N 1
ATOM 2848 C CA . ARG B 1 171 ? -1.983 -21.641 -1.594 1 97.88 171 ARG B CA 1
ATOM 2849 C C . ARG B 1 171 ? -2.861 -22.797 -1.126 1 97.88 171 ARG B C 1
ATOM 2851 O O . ARG B 1 171 ? -2.369 -23.906 -0.904 1 97.88 171 ARG B O 1
ATOM 2858 N N . GLY B 1 172 ? -4.145 -22.469 -0.975 1 97.81 172 GLY B N 1
ATOM 2859 C CA . GLY B 1 172 ? -5.113 -23.5 -0.64 1 97.81 172 GLY B CA 1
ATOM 2860 C C . GLY B 1 172 ? -5 -23.984 0.796 1 97.81 172 GLY B C 1
ATOM 2861 O O . GLY B 1 172 ? -5.348 -25.125 1.104 1 97.81 172 GLY B O 1
ATOM 2862 N N . VAL B 1 173 ? -4.539 -22.906 1.57 1 97.12 173 VAL B N 1
ATOM 2863 C CA . VAL B 1 173 ? -4.441 -23.266 2.982 1 97.12 173 VAL B CA 1
ATOM 2864 C C . VAL B 1 173 ? -5.84 -23.438 3.57 1 97.12 173 VAL B C 1
ATOM 2866 O O . VAL B 1 173 ? -6.684 -22.531 3.459 1 97.12 173 VAL B O 1
ATOM 2869 N N . ALA B 1 174 ? -6.387 -24.438 3.832 1 97 174 ALA B N 1
ATOM 2870 C CA . ALA B 1 174 ? -7.637 -24.797 4.492 1 97 174 ALA B CA 1
ATOM 2871 C C . ALA B 1 174 ? -8.719 -25.141 3.473 1 97 174 ALA B C 1
ATOM 2873 O O . ALA B 1 174 ? -9.906 -25.094 3.779 1 97 174 ALA B O 1
ATOM 2874 N N . TYR B 1 175 ? -8.328 -25.328 2.26 1 97.62 175 TYR B N 1
ATOM 2875 C CA . TYR B 1 175 ? -9.281 -25.688 1.217 1 97.62 175 TYR B CA 1
ATOM 2876 C C . TYR B 1 175 ? -10.234 -26.781 1.695 1 97.62 175 TYR B C 1
ATOM 2878 O O . TYR B 1 175 ? -9.797 -27.781 2.266 1 97.62 175 TYR B O 1
ATOM 2886 N N . ALA B 1 176 ? -11.516 -26.531 1.42 1 97.62 176 ALA B N 1
ATOM 2887 C CA . ALA B 1 176 ? -12.586 -27.422 1.87 1 97.62 176 ALA B CA 1
ATOM 2888 C C . ALA B 1 176 ? -13.57 -27.719 0.74 1 97.62 176 ALA B C 1
ATOM 2890 O O . ALA B 1 176 ? -14.586 -27.031 0.601 1 97.62 176 ALA B O 1
ATOM 2891 N N . PRO B 1 177 ? -13.469 -28.75 0.103 1 95.06 177 PRO B N 1
ATOM 2892 C CA . PRO B 1 177 ? -14.266 -29.047 -1.092 1 95.06 177 PRO B CA 1
ATOM 2893 C C . PRO B 1 177 ? -15.758 -29.188 -0.785 1 95.06 177 PRO B C 1
ATOM 2895 O O . PRO B 1 177 ? -16.594 -28.938 -1.649 1 95.06 177 PRO B O 1
ATOM 2898 N N . ASP B 1 178 ? -16.109 -29.531 0.355 1 95.94 178 ASP B N 1
ATOM 2899 C CA . ASP B 1 178 ? -17.5 -29.797 0.712 1 95.94 178 ASP B CA 1
ATOM 2900 C C . ASP B 1 178 ? -18.172 -28.516 1.245 1 95.94 178 ASP B C 1
ATOM 2902 O O . ASP B 1 178 ? -19.375 -28.516 1.512 1 95.94 178 ASP B O 1
ATOM 2906 N N . MET B 1 179 ? -17.359 -27.5 1.349 1 96.38 179 MET B N 1
ATOM 2907 C CA . MET B 1 179 ? -17.922 -26.25 1.838 1 96.38 179 MET B CA 1
ATOM 2908 C C . MET B 1 179 ? -18.75 -25.562 0.75 1 96.38 179 MET B C 1
ATOM 2910 O O . MET B 1 179 ? -18.281 -25.422 -0.383 1 96.38 179 MET B O 1
ATOM 2914 N N . SER B 1 180 ? -19.969 -25.172 1.135 1 95.94 180 SER B N 1
ATOM 2915 C CA . SER B 1 180 ? -20.797 -24.422 0.184 1 95.94 180 SER B CA 1
ATOM 2916 C C . SER B 1 180 ? -20.406 -22.953 0.169 1 95.94 180 SER B C 1
ATOM 2918 O O . SER B 1 180 ? -20.031 -22.391 1.199 1 95.94 180 SER B O 1
ATOM 2920 N N . TRP B 1 181 ? -20.516 -22.359 -0.948 1 95.56 181 TRP B N 1
ATOM 2921 C CA . TRP B 1 181 ? -20.203 -20.938 -1.035 1 95.56 181 TRP B CA 1
ATOM 2922 C C . TRP B 1 181 ? -21.188 -20.109 -0.212 1 95.56 181 TRP B C 1
ATOM 2924 O O . TRP B 1 181 ? -20.828 -19.031 0.281 1 95.56 181 TRP B O 1
ATOM 2934 N N . GLN B 1 182 ? -22.375 -20.562 -0.028 1 97.12 182 GLN B N 1
ATOM 2935 C CA . GLN B 1 182 ? -23.375 -19.875 0.785 1 97.12 182 GLN B CA 1
ATOM 2936 C C . GLN B 1 182 ? -22.922 -19.766 2.238 1 97.12 182 GLN B C 1
ATOM 2938 O O . GLN B 1 182 ? -23.172 -18.75 2.9 1 97.12 182 GLN B O 1
ATOM 2943 N N . ALA B 1 183 ? -22.328 -20.781 2.719 1 96.56 183 ALA B N 1
ATOM 2944 C CA . ALA B 1 183 ? -21.797 -20.781 4.086 1 96.56 183 ALA B CA 1
ATOM 2945 C C . ALA B 1 183 ? -20.766 -19.672 4.277 1 96.56 183 ALA B C 1
ATOM 2947 O O . ALA B 1 183 ? -20.641 -19.125 5.371 1 96.56 183 ALA B O 1
ATOM 2948 N N . GLY B 1 184 ? -20.062 -19.391 3.258 1 96.94 184 GLY B N 1
ATOM 2949 C CA . GLY B 1 184 ? -19.094 -18.312 3.299 1 96.94 184 GLY B CA 1
ATOM 2950 C C . GLY B 1 184 ? -19.703 -16.938 3.104 1 96.94 184 GLY B C 1
ATOM 2951 O O . GLY B 1 184 ? -19.391 -16 3.838 1 96.94 184 GLY B O 1
ATOM 2952 N N . ALA B 1 185 ? -20.594 -16.828 2.191 1 97.62 185 ALA B N 1
ATOM 2953 C CA . ALA B 1 185 ? -21.141 -15.539 1.756 1 97.62 185 ALA B CA 1
ATOM 2954 C C . ALA B 1 185 ? -22.125 -14.992 2.773 1 97.62 185 ALA B C 1
ATOM 2956 O O . ALA B 1 185 ? -22.234 -13.773 2.953 1 97.62 185 ALA B O 1
ATOM 2957 N N . ALA B 1 186 ? -22.844 -15.836 3.43 1 97.88 186 ALA B N 1
ATOM 2958 C CA . ALA B 1 186 ? -23.953 -15.414 4.293 1 97.88 186 ALA B CA 1
ATOM 2959 C C . ALA B 1 186 ? -23.453 -14.539 5.438 1 97.88 186 ALA B C 1
ATOM 2961 O O . ALA B 1 186 ? -23.953 -13.445 5.656 1 97.88 186 ALA B O 1
ATOM 2962 N N . PRO B 1 187 ? -22.453 -14.938 6.176 1 97.62 187 PRO B N 1
ATOM 2963 C CA . PRO B 1 187 ? -21.969 -14.078 7.25 1 97.62 187 PRO B CA 1
ATOM 2964 C C . PRO B 1 187 ? -21.469 -12.719 6.746 1 97.62 187 PRO B C 1
ATOM 2966 O O . PRO B 1 187 ? -21.578 -11.719 7.453 1 97.62 187 PRO B O 1
ATOM 2969 N N . ILE B 1 188 ? -20.969 -12.688 5.621 1 98.31 188 ILE B N 1
ATOM 2970 C CA . ILE B 1 188 ? -20.453 -11.453 5.035 1 98.31 188 ILE B CA 1
ATOM 2971 C C . ILE B 1 188 ? -21.609 -10.508 4.727 1 98.31 188 ILE B C 1
ATOM 2973 O O . ILE B 1 188 ? -21.562 -9.312 5.047 1 98.31 188 ILE B O 1
ATOM 2977 N N . ALA B 1 189 ? -22.641 -11.055 4.09 1 97.94 189 ALA B N 1
ATOM 2978 C CA . ALA B 1 189 ? -23.828 -10.258 3.789 1 97.94 189 ALA B CA 1
ATOM 2979 C C . ALA B 1 189 ? -24.469 -9.711 5.066 1 97.94 189 ALA B C 1
ATOM 2981 O O . ALA B 1 189 ? -24.812 -8.531 5.133 1 97.94 189 ALA B O 1
ATOM 2982 N N . LEU B 1 190 ? -24.547 -10.516 6.059 1 98.31 190 LEU B N 1
ATOM 2983 C CA . LEU B 1 190 ? -25.125 -10.109 7.332 1 98.31 190 LEU B CA 1
ATOM 2984 C C . LEU B 1 190 ? -24.266 -9.031 7.992 1 98.31 190 LEU B C 1
ATOM 2986 O O . LEU B 1 190 ? -24.797 -8.047 8.516 1 98.31 190 LEU B O 1
ATOM 2990 N N . THR B 1 191 ? -22.984 -9.195 7.973 1 98.5 191 THR B N 1
ATOM 2991 C CA . THR B 1 191 ? -22.062 -8.219 8.539 1 98.5 191 THR B CA 1
ATOM 2992 C C . THR B 1 191 ? -22.172 -6.887 7.797 1 98.5 191 THR B C 1
ATOM 2994 O O . THR B 1 191 ? -22.188 -5.824 8.422 1 98.5 191 THR B O 1
ATOM 2997 N N . SER B 1 192 ? -22.234 -6.973 6.543 1 98.31 192 SER B N 1
ATOM 2998 C CA . SER B 1 192 ? -22.328 -5.77 5.723 1 98.31 192 SER B CA 1
ATOM 2999 C C . SER B 1 192 ? -23.578 -4.949 6.086 1 98.31 192 SER B C 1
ATOM 3001 O O . SER B 1 192 ? -23.484 -3.738 6.289 1 98.31 192 SER B O 1
ATOM 3003 N N . VAL B 1 193 ? -24.672 -5.586 6.156 1 98.38 193 VAL B N 1
ATOM 3004 C CA . VAL B 1 193 ? -25.922 -4.902 6.492 1 98.38 193 VAL B CA 1
ATOM 3005 C C . VAL B 1 193 ? -25.844 -4.367 7.922 1 98.38 193 VAL B C 1
ATOM 3007 O O . VAL B 1 193 ? -26.109 -3.189 8.164 1 98.38 193 VAL B O 1
ATOM 3010 N N . ALA B 1 194 ? -25.406 -5.176 8.859 1 98.75 194 ALA B N 1
ATOM 3011 C CA . ALA B 1 194 ? -25.391 -4.797 10.273 1 98.75 194 ALA B CA 1
ATOM 3012 C C . ALA B 1 194 ? -24.438 -3.633 10.508 1 98.75 194 ALA B C 1
ATOM 3014 O O . ALA B 1 194 ? -24.797 -2.633 11.133 1 98.75 194 ALA B O 1
ATOM 3015 N N . LEU B 1 195 ? -23.266 -3.713 10.023 1 98.75 195 LEU B N 1
ATOM 3016 C CA . LEU B 1 195 ? -22.281 -2.656 10.227 1 98.75 195 LEU B CA 1
ATOM 3017 C C . LEU B 1 195 ? -22.625 -1.426 9.398 1 98.75 195 LEU B C 1
ATOM 3019 O O . LEU B 1 195 ? -22.359 -0.295 9.82 1 98.75 195 LEU B O 1
ATOM 3023 N N . GLY B 1 196 ? -23.141 -1.667 8.219 1 98.69 196 GLY B N 1
ATOM 3024 C CA . GLY B 1 196 ? -23.594 -0.528 7.438 1 98.69 196 GLY B CA 1
ATOM 3025 C C . GLY B 1 196 ? -24.625 0.316 8.172 1 98.69 196 GLY B C 1
ATOM 3026 O O . GLY B 1 196 ? -24.469 1.534 8.289 1 98.69 196 GLY B O 1
ATOM 3027 N N . VAL B 1 197 ? -25.625 -0.347 8.68 1 98.75 197 VAL B N 1
ATOM 3028 C CA . VAL B 1 197 ? -26.672 0.345 9.438 1 98.75 197 VAL B CA 1
ATOM 3029 C C . VAL B 1 197 ? -26.047 1.008 10.672 1 98.75 197 VAL B C 1
ATOM 3031 O O . VAL B 1 197 ? -26.344 2.168 10.969 1 98.75 197 VAL B O 1
ATOM 3034 N N . LYS B 1 198 ? -25.188 0.35 11.375 1 98.81 198 LYS B N 1
ATOM 3035 C CA . LYS B 1 198 ? -24.562 0.857 12.594 1 98.81 198 LYS B CA 1
ATOM 3036 C C . LYS B 1 198 ? -23.797 2.152 12.328 1 98.81 198 LYS B C 1
ATOM 3038 O O . LYS B 1 198 ? -24.016 3.154 13.016 1 98.81 198 LYS B O 1
ATOM 3043 N N . TYR B 1 199 ? -22.984 2.197 11.336 1 98.88 199 TYR B N 1
ATOM 3044 C CA . TYR B 1 199 ? -22.094 3.328 11.109 1 98.88 199 TYR B CA 1
ATOM 3045 C C . TYR B 1 199 ? -22.828 4.484 10.445 1 98.88 199 TYR B C 1
ATOM 3047 O O . TYR B 1 199 ? -22.516 5.652 10.703 1 98.88 199 TYR B O 1
ATOM 3055 N N . VAL B 1 200 ? -23.797 4.148 9.625 1 98.81 200 VAL B N 1
ATOM 3056 C CA . VAL B 1 200 ? -24.625 5.211 9.062 1 98.81 200 VAL B CA 1
ATOM 3057 C C . VAL B 1 200 ? -25.422 5.895 10.188 1 98.81 200 VAL B C 1
ATOM 3059 O O . VAL B 1 200 ? -25.438 7.121 10.266 1 98.81 200 VAL B O 1
ATOM 3062 N 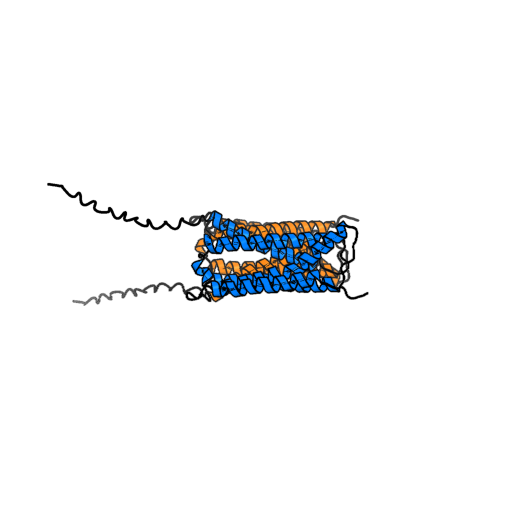N . LYS B 1 201 ? -26.016 5.098 11.023 1 98.81 201 LYS B N 1
ATOM 3063 C CA . LYS B 1 201 ? -26.781 5.641 12.141 1 98.81 201 LYS B CA 1
ATOM 3064 C C . LYS B 1 201 ? -25.875 6.457 13.07 1 98.81 201 LYS B C 1
ATOM 3066 O O . LYS B 1 201 ? -26.266 7.539 13.523 1 98.81 201 LYS B O 1
ATOM 3071 N N . GLU B 1 202 ? -24.734 5.961 13.375 1 98.81 202 GLU B N 1
ATOM 3072 C CA . GLU B 1 202 ? -23.781 6.688 14.219 1 98.81 202 GLU B CA 1
ATOM 3073 C C . GLU B 1 202 ? -23.453 8.055 13.625 1 98.81 202 GLU B C 1
ATOM 3075 O O . GLU B 1 202 ? -23.453 9.055 14.336 1 98.81 202 GLU B O 1
ATOM 3080 N N . ALA B 1 203 ? -23.219 8.133 12.359 1 98.75 203 ALA B N 1
ATOM 3081 C CA . ALA B 1 203 ? -22.859 9.375 11.695 1 98.75 203 ALA B CA 1
ATOM 3082 C C . ALA B 1 203 ? -24 10.375 11.711 1 98.75 203 ALA B C 1
ATOM 3084 O O . ALA B 1 203 ? -23.797 11.562 11.992 1 98.75 203 ALA B O 1
ATOM 3085 N N . LEU B 1 204 ? -25.188 9.891 11.453 1 98.19 204 LEU B N 1
ATOM 3086 C CA . LEU B 1 204 ? -26.328 10.773 11.273 1 98.19 204 LEU B CA 1
ATOM 3087 C C . LEU B 1 204 ? -26.859 11.273 12.617 1 98.19 204 LEU B C 1
ATOM 3089 O O . LEU B 1 204 ? -27.516 12.312 12.68 1 98.19 204 LEU B O 1
ATOM 3093 N N . THR B 1 205 ? -26.562 10.539 13.711 1 98.19 205 THR B N 1
ATOM 3094 C CA . THR B 1 205 ? -27.062 10.945 15.023 1 98.19 205 THR B CA 1
ATOM 3095 C C . THR B 1 205 ? -25.922 11.453 15.898 1 98.19 205 THR B C 1
ATOM 3097 O O . THR B 1 205 ? -26.062 11.547 17.125 1 98.19 205 THR B O 1
ATOM 3100 N N . TRP B 1 206 ? -24.812 11.68 15.289 1 97.56 206 TRP B N 1
ATOM 3101 C CA . TRP B 1 206 ? -23.625 12.117 16.031 1 97.56 206 TRP B CA 1
ATOM 3102 C C . TRP B 1 206 ? -23.922 13.414 16.797 1 97.56 206 TRP B C 1
ATOM 3104 O O . TRP B 1 206 ? -24.453 14.367 16.219 1 97.56 206 TRP B O 1
ATOM 3114 N N . GLU B 1 207 ? -23.562 13.383 18.109 1 94.94 207 GLU B N 1
ATOM 3115 C CA . GLU B 1 207 ? -23.703 14.57 18.938 1 94.94 207 GLU B CA 1
ATOM 3116 C C . GLU B 1 207 ? -22.375 14.992 19.547 1 94.94 207 GLU B C 1
ATOM 3118 O O . GLU B 1 207 ? -21.609 14.148 20.047 1 94.94 207 GLU B O 1
ATOM 3123 N N . GLU B 1 208 ? -22.094 16.25 19.438 1 92.44 208 GLU B N 1
ATOM 3124 C CA . GLU B 1 208 ? -20.906 16.812 20.047 1 92.44 208 GLU B CA 1
ATOM 3125 C C . GLU B 1 208 ? -21.109 17.047 21.547 1 92.44 208 GLU B C 1
ATOM 3127 O O . GLU B 1 208 ? -22.25 17.125 22.016 1 92.44 208 GLU B O 1
ATOM 3132 N N . ASP B 1 209 ? -20.016 16.875 22.234 1 80.81 209 ASP B N 1
ATOM 3133 C CA . ASP B 1 209 ? -20.109 17.203 23.656 1 80.81 209 ASP B CA 1
ATOM 3134 C C . ASP B 1 209 ? -20.453 18.672 23.859 1 80.81 209 ASP B C 1
ATOM 3136 O O . ASP B 1 209 ? -20.016 19.531 23.094 1 80.81 209 ASP B O 1
ATOM 3140 N N . SER B 1 210 ? -21.641 18.891 24.531 1 65.88 210 SER B N 1
ATOM 3141 C CA . SER B 1 210 ? -22.047 20.266 24.859 1 65.88 210 SER B CA 1
ATOM 3142 C C . SER B 1 210 ? -20.875 21.078 25.391 1 65.88 210 SER B C 1
ATOM 3144 O O . SER B 1 210 ? -20.078 20.578 26.188 1 65.88 210 SER B O 1
ATOM 3146 N N . ALA B 1 211 ? -20.641 22.219 24.656 1 52.22 211 ALA B N 1
ATOM 3147 C CA . ALA B 1 211 ? -19.672 23.188 25.172 1 52.22 211 ALA B CA 1
ATOM 3148 C C . ALA B 1 211 ? -19.969 23.547 26.625 1 52.22 211 ALA B C 1
ATOM 3150 O O . ALA B 1 211 ? -21.141 23.562 27.047 1 52.22 211 ALA B O 1
#

Sequence (422 aa):
MKKTVAIAPAVLGMCAAGAAEAAVDPVASAFAAYGHYLGLVLVVGALTTERLTVKANMSEDEEQRLVIADSVYGIAGVLVLYTGYLRATEYGKGWEFYAHEPIFWVKMWLFTVMGSSSLFPTIKIIQRAAAKAKGEVEPMSEKLANRITKVVNGELLAIGSIPLAAALMARGVAYAPDMSWQAGAAPIALTSVALGVKYVKEALTWEEDSAMKKTVAIAPAVLGMCAAGAAEAAVDPVASAFAAYGHYLGLVLVVGALTTERLTVKANMSEDEEQRLVIADSVYGIAGVLVLYTGYLRATEYGKGWEFYAHEPIFWVKMWLFTVMGSSSLFPTIKIIQRAAAKAKGEVEPMSEKLANRITKVVNGELLAIGSIPLAAALMARGVAYAPDMSWQAGAAPIALTSVALGVKYVKEALTWEEDSA

Secondary structure (DSSP, 8-state):
-------------------------HHHHHHHHHHHHHHHHHHHHHHHHHHHH--TT--HHHHHHHHHHHHHHHHHHHHHHHHHHHIIIIISS-HHHHHT-HHHHHHHHHHHHHHHHTHHHHHHHHHHHHHHHTT--PPPPHHHHHHHHHHHHHHHHHHHHHHHHHHHHHTTTT--TT--HHHHHHHHHHHHHHHHHHHHHHHHT------/-------------------------HHHHHHHHHHHHHHHHHHHHHHHHHHHH--TT--HHHHHHHHHHHHHHHHHHHHHHHHHHHIIIIISS-HHHHHT-HHHHHHHHHHHHHHHHTHHHHHHHHHHHHHHHTT--PPPPHHHHHHHHHHHHHHHHHHHHHHHHHHHHHTTTT--TT--HHHHHHHHHHHHHHHHHHHHHHHHT------

pLDDT: mean 91.01, std 18.78, range [29.92, 98.94]

Nearest PDB structures (foldseek):
  6y07-assembly1_A  TM=4.845E-01  e=4.951E+00  synthetic construct
  4ej4-assembly1_A  TM=4.329E-01  e=5.196E+00  Mus musculus
  9izg-assembly1_R  TM=2.884E-01  e=2.642E+00  Escherichia coli
  9izg-assembly1_R  TM=3.045E-01  e=3.133E+00  Escherichia coli
  6p9x-assembly1_R  TM=2.276E-01  e=6.051E+00  Homo sapiens

Organism: Ostr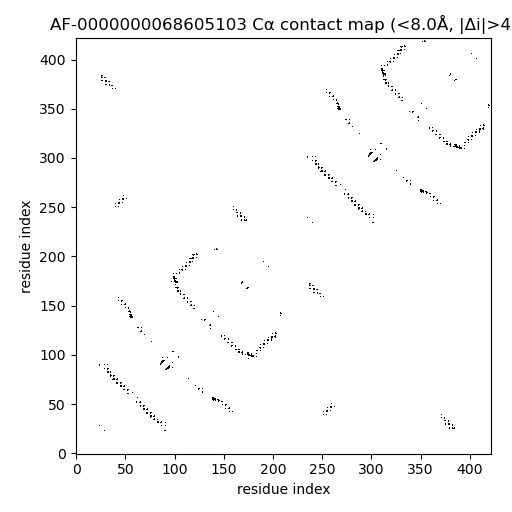eococcus tauri (NCBI:txid70448)